Protein AF-A0A126QVC0-F1 (afdb_monomer)

Nearest PDB structures (foldseek):
  3jx8-assembly2_D  TM=3.155E-01  e=6.136E+00  Parabacteroides distasonis ATCC 8503

Foldseek 3Di:
DVVVVVVVVVVVVVVCVVVPVPDDDDPPPPPPCDVCNVPVVAQWEWAADPVLFIKIKGAAWDVRDQDPVRNDRIDMDTDDVDQEDEAEELVGDQAEHGYEYEAHEHAYYEDYEPDDPVLLQRAHAYEYAYQEHEYAEYEDYDYDPVCLVVADLDLVPARANHAEYEYHAAAYEYAEYAHDAEQHEHAEYEAEHHAHYEYQEYQQHHANYEYLEYEYEYHAYEYEEYEHFLYEYEEYEYHYPAHEYAEEEPYHAQADDDLARHAQGGHYAYQEEYYYAHDPRYHYNAAEHAHRPQQNFCAGSSGDGDDDDHAYEYEYHHAPDEYEHDNFAADPVRQWGFHSVSGGPPDGGDTGGHDQWYDDPPDIAGCEDCRHRRPDDLEGERDANHEYEDNYHYENADSHEYEYADNYEYEAQEEDEFQEEYHYNYAYEYNEEDEYEHHYHYHDDHDYDYAYEYEDEDDDQDLEAEAEEQGQKYKYFYDPPRFHQKYKYWYDPDPPDPFIKIKIKGWPPVDGFDDGMKMWGWDWADQPDFFRIKIFTDIGDGDVVRRLVIWMKIKDFQPDQQWFWKWFQDPVVRFTHTQDTDNDDRIDIGTCNPTGMMTTGSDDDPDPTDPDPPDDPCPDPCVVVVVVVVVVVVVVVVVCVVVVVVD

Secondary structure (DSSP, 8-state):
-HHHHHHHHHHHHHHHHHHH-S------------HHHH-TT-SEEEEE-TTS-EEEEEE--TT---BTTB--SEEEEE--S-S-EEEEEGGG-SSEEEEEEEEEEEEEEEEEEE-STTGGG--EEEEEEEEEEEEEEEEEEEE-TTTGGGS-S-STT----EEEEEEEE-SEEEEEE-SB-SSEEEEEEEEEEETTEEEEEEETT-SSEEEEEEEEEEEEEEEEEEEE-S-EEEEEEEEEEEEEEEEEEEEE----SSSSTTTT----EE-S-EEEEE-TTSEEEEEEE-BTSSS--SB-TTSPBP------EEEEEEEEEEEEE-SS-B-TTSSSEEE-TT--TTSPPEEE---SEEEETTEEEESSSTTSTTS-SSEEEE-TT-EEEEEEEEEE-TT-EEEE-TT-EEEESSEEEESSEEEESSEEEESSEEEE-TT-EEES--BSSSEEEEEEEE-S--SEEEEEESSSEEEEEEPTT--B-EEEEEE-S-TT-S---EEEEE--TT--B-SSEEEEEEEEEE--SS-SEEEEEEEESS-HHHHTTSEEEEEEE--STT--EEEEEETTTTEEEEEEE-SS-SEEEEE-TT--EEEEES----------S-S-----THHHHHHHHHHHHHHHHHHHHHHTT--

Structure (mmCIF, N/CA/C/O backbone):
data_AF-A0A126QVC0-F1
#
_entry.id   AF-A0A126QVC0-F1
#
loop_
_atom_site.group_PDB
_atom_site.id
_atom_site.type_symbol
_atom_site.label_atom_id
_atom_site.label_alt_id
_atom_site.label_comp_id
_atom_site.label_asym_id
_atom_site.label_entity_id
_atom_site.label_seq_id
_atom_site.pdbx_PDB_ins_code
_atom_site.Cartn_x
_atom_site.Cartn_y
_atom_site.Cartn_z
_atom_site.occupancy
_atom_site.B_iso_or_equiv
_atom_site.auth_seq_id
_atom_site.auth_comp_id
_atom_site.auth_asym_id
_atom_site.auth_atom_id
_atom_site.pdbx_PDB_model_num
ATOM 1 N N . MET A 1 1 ? 4.834 -64.525 -6.753 1.00 45.31 1 MET A N 1
ATOM 2 C CA . MET A 1 1 ? 6.080 -63.727 -6.876 1.00 45.31 1 MET A CA 1
ATOM 3 C C . MET A 1 1 ? 6.573 -63.543 -8.314 1.00 45.31 1 MET A C 1
ATOM 5 O O . MET A 1 1 ? 6.925 -62.423 -8.646 1.00 45.31 1 MET A O 1
ATOM 9 N N . ARG A 1 2 ? 6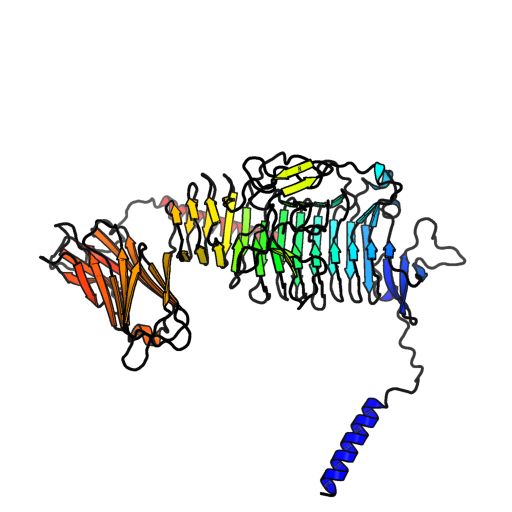.555 -64.559 -9.197 1.00 37.06 2 ARG A N 1
ATOM 10 C CA . ARG A 1 2 ? 6.991 -64.394 -10.606 1.00 37.06 2 ARG A CA 1
ATOM 11 C C . ARG A 1 2 ? 6.170 -63.378 -11.421 1.00 37.06 2 ARG A C 1
ATOM 13 O O . ARG A 1 2 ? 6.747 -62.657 -12.217 1.00 37.06 2 ARG A O 1
ATOM 20 N N . TYR A 1 3 ? 4.868 -63.248 -11.164 1.00 38.50 3 TYR A N 1
ATOM 21 C CA . TYR A 1 3 ? 4.013 -62.268 -11.852 1.00 38.50 3 TYR A CA 1
ATOM 22 C C . TYR A 1 3 ? 4.223 -60.819 -11.387 1.00 38.50 3 TYR A C 1
ATOM 24 O O . TYR A 1 3 ? 4.119 -59.905 -12.192 1.00 38.50 3 TYR A O 1
ATOM 32 N N . VAL A 1 4 ? 4.600 -60.609 -10.121 1.00 44.75 4 VAL A N 1
ATOM 33 C CA . VAL A 1 4 ? 4.924 -59.274 -9.583 1.00 44.75 4 VAL A CA 1
ATOM 34 C C . VAL A 1 4 ? 6.279 -58.802 -10.113 1.00 44.75 4 VAL A C 1
ATOM 36 O O . VAL A 1 4 ? 6.419 -57.645 -10.485 1.00 44.75 4 VAL A O 1
ATOM 39 N N . ALA A 1 5 ? 7.249 -59.712 -10.244 1.00 43.06 5 ALA A N 1
ATOM 40 C CA . ALA A 1 5 ? 8.536 -59.400 -10.857 1.00 43.06 5 ALA A CA 1
ATOM 41 C C . ALA A 1 5 ? 8.391 -59.008 -12.338 1.00 43.06 5 ALA A C 1
ATOM 43 O O . ALA A 1 5 ? 9.001 -58.035 -12.753 1.00 43.06 5 ALA A O 1
ATOM 44 N N . VAL A 1 6 ? 7.545 -59.702 -13.112 1.00 51.50 6 VAL A N 1
ATOM 45 C CA . VAL A 1 6 ? 7.278 -59.360 -14.525 1.00 51.50 6 VAL A CA 1
ATOM 46 C C . VAL A 1 6 ? 6.522 -58.034 -14.655 1.00 51.50 6 VAL A C 1
ATOM 48 O O . VAL A 1 6 ? 6.814 -57.262 -15.561 1.00 51.50 6 VAL A O 1
ATOM 51 N N . PHE A 1 7 ? 5.605 -57.731 -13.733 1.00 46.84 7 PHE A N 1
ATOM 52 C CA . PHE A 1 7 ? 4.865 -56.468 -13.737 1.00 46.84 7 PHE A CA 1
ATOM 53 C C . PHE A 1 7 ? 5.756 -55.271 -13.373 1.00 46.84 7 PHE A C 1
ATOM 55 O O . PHE A 1 7 ? 5.691 -54.234 -14.026 1.00 46.84 7 PHE A O 1
ATOM 62 N N . ILE A 1 8 ? 6.656 -55.433 -12.398 1.00 57.50 8 ILE A N 1
ATOM 63 C CA . ILE A 1 8 ? 7.651 -54.409 -12.056 1.00 57.50 8 ILE A CA 1
ATOM 64 C C . ILE A 1 8 ? 8.644 -54.230 -13.210 1.00 57.50 8 ILE A C 1
ATOM 66 O O . ILE A 1 8 ? 8.934 -53.099 -13.571 1.00 57.50 8 ILE A O 1
ATOM 70 N N . LEU A 1 9 ? 9.087 -55.310 -13.866 1.00 49.34 9 LEU A N 1
ATOM 71 C CA . LEU A 1 9 ? 9.979 -55.216 -15.029 1.00 49.34 9 LEU A CA 1
ATOM 72 C C . LEU A 1 9 ? 9.299 -54.545 -16.232 1.00 49.34 9 LEU A C 1
ATOM 74 O O . LEU A 1 9 ? 9.953 -53.796 -16.948 1.00 49.34 9 LEU A O 1
ATOM 78 N N . ALA A 1 10 ? 7.992 -54.753 -16.423 1.00 48.22 10 ALA A N 1
ATOM 79 C CA . ALA A 1 10 ? 7.208 -54.078 -17.455 1.00 48.22 10 ALA A CA 1
ATOM 80 C C . ALA A 1 10 ? 7.022 -52.581 -17.158 1.00 48.22 10 ALA A C 1
ATOM 82 O O . ALA A 1 10 ? 7.148 -51.768 -18.068 1.00 48.22 10 ALA A O 1
ATOM 83 N N . ILE A 1 11 ? 6.798 -52.199 -15.895 1.00 54.12 11 ILE A N 1
ATOM 84 C CA . ILE A 1 11 ? 6.702 -50.789 -15.481 1.00 54.12 11 ILE A CA 1
ATOM 85 C C . ILE A 1 11 ? 8.069 -50.103 -15.559 1.00 54.12 11 ILE A C 1
ATOM 87 O O . ILE A 1 11 ? 8.156 -48.981 -16.045 1.00 54.12 11 ILE A O 1
ATOM 91 N N . SER A 1 12 ? 9.150 -50.772 -15.150 1.00 47.50 12 SER A N 1
ATOM 92 C CA . SER A 1 12 ? 10.513 -50.247 -15.277 1.00 47.50 12 SER A CA 1
ATOM 93 C C . SER A 1 12 ? 10.945 -50.127 -16.737 1.00 47.50 12 SER A C 1
ATOM 95 O O . SER A 1 12 ? 11.582 -49.142 -17.087 1.00 47.50 12 SER A O 1
ATOM 97 N N . ALA A 1 13 ? 10.563 -51.074 -17.601 1.00 45.81 13 ALA A N 1
ATOM 98 C CA . ALA A 1 13 ? 10.796 -50.986 -19.041 1.00 45.81 13 ALA A CA 1
ATOM 99 C C . ALA A 1 13 ? 9.950 -49.884 -19.693 1.00 45.81 13 ALA A C 1
ATOM 101 O O . ALA A 1 13 ? 10.442 -49.221 -20.595 1.00 45.81 13 ALA A O 1
ATOM 102 N N . PHE A 1 14 ? 8.724 -49.637 -19.216 1.00 45.59 14 PHE A N 1
ATOM 103 C CA . PHE A 1 14 ? 7.873 -48.543 -19.691 1.00 45.59 14 PHE A CA 1
ATOM 104 C C . PHE A 1 14 ? 8.395 -47.171 -19.238 1.00 45.59 14 PHE A C 1
ATOM 106 O O . PHE A 1 14 ? 8.463 -46.254 -20.046 1.00 45.59 14 PHE A O 1
ATOM 113 N N . PHE A 1 15 ? 8.862 -47.036 -17.992 1.00 44.56 15 PHE A N 1
ATOM 114 C CA . PHE A 1 15 ? 9.525 -45.816 -17.516 1.00 44.56 15 PHE A CA 1
ATOM 115 C C . PHE A 1 15 ? 10.882 -45.591 -18.190 1.00 44.56 15 PHE A C 1
ATOM 117 O O . PHE A 1 15 ? 11.204 -44.455 -18.514 1.00 44.56 15 PHE A O 1
ATOM 124 N N . LEU A 1 16 ? 11.649 -46.647 -18.484 1.00 38.78 16 LEU A N 1
ATOM 125 C CA . LEU A 1 16 ? 12.853 -46.530 -19.310 1.00 38.78 16 LEU A CA 1
ATOM 126 C C . LEU A 1 16 ? 12.509 -46.163 -20.758 1.00 38.78 16 LEU A C 1
ATOM 128 O O . LEU A 1 16 ? 13.213 -45.344 -21.322 1.00 38.78 16 LEU A O 1
ATOM 132 N N . LEU A 1 17 ? 11.417 -46.661 -21.349 1.00 36.31 17 LEU A N 1
ATOM 133 C CA . LEU A 1 17 ? 11.007 -46.262 -22.704 1.00 36.31 17 LEU A CA 1
ATOM 134 C C . LEU A 1 17 ? 10.525 -44.802 -22.765 1.00 36.31 17 LEU A C 1
ATOM 136 O O . LEU A 1 17 ? 10.805 -44.116 -23.739 1.00 36.31 17 LEU A O 1
ATOM 140 N N . VAL A 1 18 ? 9.847 -44.315 -21.719 1.00 41.28 18 VAL A N 1
ATOM 141 C CA . VAL A 1 18 ? 9.384 -42.917 -21.609 1.00 41.28 18 VAL A CA 1
ATOM 142 C C . VAL A 1 18 ? 10.531 -41.966 -21.234 1.00 41.28 18 VAL A C 1
ATOM 144 O O . VAL A 1 18 ? 10.533 -40.813 -21.652 1.00 41.28 18 VAL A O 1
ATOM 147 N N . CYS A 1 19 ? 11.554 -42.440 -20.514 1.00 34.41 19 CYS A N 1
ATOM 148 C CA . CYS A 1 19 ? 12.776 -41.674 -20.247 1.00 34.41 19 CYS A CA 1
ATOM 149 C C . CYS A 1 19 ? 13.837 -41.789 -21.363 1.00 34.41 19 CYS A C 1
ATOM 151 O O . CYS A 1 19 ? 14.738 -40.958 -21.408 1.00 34.41 19 CYS A O 1
ATOM 153 N N . MET A 1 20 ? 13.740 -42.776 -22.265 1.00 31.45 20 MET A N 1
ATOM 154 C CA . MET A 1 20 ? 14.653 -42.981 -23.404 1.00 31.45 20 MET A CA 1
ATOM 155 C C . MET A 1 20 ? 14.029 -42.665 -24.772 1.00 31.45 20 MET A C 1
ATOM 157 O O . MET A 1 20 ? 14.723 -42.758 -25.776 1.00 31.45 20 MET A O 1
ATOM 161 N N . SER A 1 21 ? 12.776 -42.198 -24.840 1.00 34.25 21 SER A N 1
ATOM 162 C CA . SER A 1 21 ? 12.258 -41.513 -26.037 1.00 34.25 21 SER A CA 1
ATOM 163 C C . SER A 1 21 ? 12.792 -40.077 -26.175 1.00 34.25 21 SER A C 1
ATOM 165 O O . SER A 1 21 ? 12.362 -39.330 -27.050 1.00 34.25 21 SER A O 1
ATOM 167 N N . GLY A 1 22 ? 13.747 -39.689 -25.326 1.00 34.56 22 GLY A N 1
ATOM 168 C CA . GLY A 1 22 ? 14.711 -38.642 -25.629 1.00 34.56 22 GLY A CA 1
ATOM 169 C C . GLY A 1 22 ? 15.811 -39.190 -26.537 1.00 34.56 22 GLY A C 1
ATOM 170 O O . GLY A 1 22 ? 16.810 -39.703 -26.041 1.00 34.56 22 GLY A O 1
ATOM 171 N N . GLY A 1 23 ? 15.622 -39.048 -27.850 1.00 34.81 23 GLY A N 1
ATOM 172 C CA . GLY A 1 23 ? 16.694 -39.157 -28.840 1.00 34.81 23 GLY A CA 1
ATOM 173 C C . GLY A 1 23 ? 16.384 -40.064 -30.026 1.00 34.81 23 GLY A C 1
ATOM 174 O O . GLY A 1 23 ? 16.725 -41.236 -30.000 1.00 34.81 23 GLY A O 1
ATOM 175 N N . GLU A 1 24 ? 15.800 -39.492 -31.077 1.00 29.17 24 GLU A N 1
ATOM 176 C CA . GLU A 1 24 ? 16.355 -39.553 -32.436 1.00 29.17 24 GLU A CA 1
ATOM 177 C C . GLU A 1 24 ? 15.634 -38.504 -33.292 1.00 29.17 24 GLU A C 1
ATOM 179 O O . GLU A 1 24 ? 14.403 -38.457 -33.351 1.00 29.17 24 GLU A O 1
ATOM 184 N N . ASP A 1 25 ? 16.432 -37.618 -33.885 1.00 38.81 25 ASP A N 1
ATOM 185 C CA . ASP A 1 25 ? 16.023 -36.576 -34.815 1.00 38.81 25 ASP A CA 1
ATOM 186 C C . ASP A 1 25 ? 15.120 -37.161 -35.908 1.00 38.81 25 ASP A C 1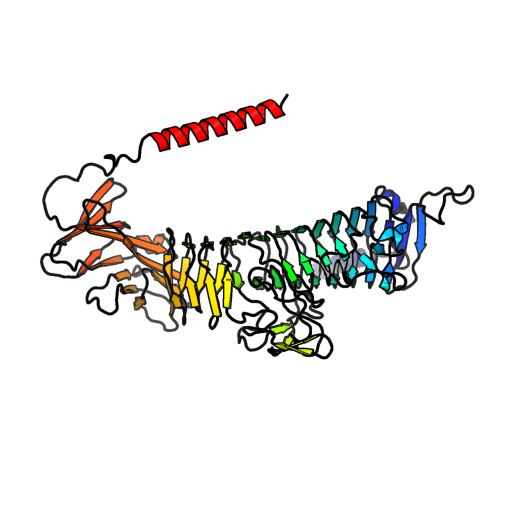
ATOM 188 O O . ASP A 1 25 ? 15.565 -37.864 -36.815 1.00 38.81 25 ASP A O 1
ATOM 192 N N . SER A 1 26 ? 13.832 -36.835 -35.841 1.00 29.67 26 SER A N 1
ATOM 193 C CA . SER A 1 26 ? 13.045 -36.715 -37.058 1.00 29.67 26 SER A CA 1
ATOM 194 C C . SER A 1 26 ? 13.013 -35.232 -37.390 1.00 29.67 26 SER A C 1
ATOM 196 O O . SER A 1 26 ? 12.430 -34.436 -36.657 1.00 29.67 26 SER A O 1
ATOM 198 N N . ASP A 1 27 ? 13.683 -34.880 -38.489 1.00 32.41 27 ASP A N 1
ATOM 199 C CA . ASP A 1 27 ? 13.652 -33.594 -39.192 1.00 32.41 27 ASP A CA 1
ATOM 200 C C . ASP A 1 27 ? 12.230 -33.251 -39.694 1.00 32.41 27 ASP A C 1
ATOM 202 O O . ASP A 1 27 ? 12.000 -32.930 -40.859 1.00 32.41 27 ASP A O 1
ATOM 206 N N . ALA A 1 28 ? 11.229 -33.304 -38.821 1.00 31.39 28 ALA A N 1
ATOM 207 C CA . ALA A 1 28 ? 10.060 -32.467 -38.963 1.00 31.39 28 ALA A CA 1
ATOM 208 C C . ALA A 1 28 ? 10.460 -31.125 -38.358 1.00 31.39 28 ALA A C 1
ATOM 210 O O . ALA A 1 28 ? 10.285 -30.889 -37.164 1.00 31.39 28 ALA A O 1
ATOM 211 N N . ALA A 1 29 ? 11.077 -30.275 -39.181 1.00 34.59 29 ALA A N 1
ATOM 212 C CA . ALA A 1 29 ? 11.291 -28.882 -38.845 1.00 34.59 29 ALA A CA 1
ATOM 213 C C . ALA A 1 29 ? 9.947 -28.302 -38.386 1.00 34.59 29 ALA A C 1
ATOM 215 O O . ALA A 1 29 ? 9.089 -27.988 -39.214 1.00 34.59 29 ALA A O 1
ATOM 216 N N . SER A 1 30 ? 9.750 -28.168 -37.070 1.00 36.12 30 SER A N 1
ATOM 217 C CA . SER A 1 30 ? 8.811 -27.181 -36.552 1.00 36.12 30 SER A CA 1
ATOM 218 C C . SER A 1 30 ? 9.137 -25.898 -37.306 1.00 36.12 30 SER A C 1
ATOM 220 O O . SER A 1 30 ? 10.327 -25.550 -37.361 1.00 36.12 30 SER A O 1
ATOM 222 N N . PRO A 1 31 ? 8.157 -25.255 -37.968 1.00 39.47 31 PRO A N 1
ATOM 223 C CA . PRO A 1 31 ? 8.438 -24.045 -38.715 1.00 39.47 31 PRO A CA 1
ATOM 224 C C . PRO A 1 31 ? 9.209 -23.120 -37.777 1.00 39.47 31 PRO A C 1
ATOM 226 O O . PRO A 1 31 ? 8.823 -22.941 -36.622 1.00 39.47 31 PRO A O 1
ATOM 229 N N . VAL A 1 32 ? 10.369 -22.641 -38.232 1.00 47.53 32 VAL A N 1
ATOM 230 C CA . VAL A 1 32 ? 11.086 -21.578 -37.535 1.00 47.53 32 VAL A CA 1
ATOM 231 C C . VAL A 1 32 ? 10.166 -20.376 -37.657 1.00 47.53 32 VAL A C 1
ATOM 233 O O . VAL A 1 32 ? 10.214 -19.671 -38.657 1.00 47.53 32 VAL A O 1
ATOM 236 N N . THR A 1 33 ? 9.239 -20.229 -36.715 1.00 62.16 33 THR A N 1
ATOM 237 C CA . THR A 1 33 ? 8.361 -19.072 -36.669 1.00 62.16 33 THR A CA 1
ATOM 238 C C . THR A 1 33 ? 9.269 -17.892 -36.398 1.00 62.16 33 THR A C 1
ATOM 240 O O . THR A 1 33 ? 9.958 -17.858 -35.372 1.00 62.16 33 THR A O 1
ATOM 243 N N . HIS A 1 34 ? 9.356 -16.980 -37.359 1.00 78.69 34 HIS A N 1
ATOM 244 C CA . HIS A 1 34 ? 10.118 -15.769 -37.153 1.00 78.69 34 HIS A CA 1
ATOM 245 C C . HIS A 1 34 ? 9.424 -14.975 -36.033 1.00 78.69 34 HIS A C 1
ATOM 247 O O . HIS A 1 34 ? 8.193 -14.922 -36.019 1.00 78.69 34 HIS A O 1
ATOM 253 N N . PRO A 1 35 ? 10.149 -14.412 -35.050 1.00 84.31 35 PRO A N 1
ATOM 254 C CA . PRO A 1 35 ? 9.520 -13.708 -33.931 1.00 84.31 35 PRO A CA 1
ATOM 255 C C . PRO A 1 35 ? 8.544 -12.610 -34.381 1.00 84.31 35 PRO A C 1
ATOM 257 O O . PRO A 1 35 ? 7.503 -12.412 -33.761 1.00 84.31 35 PRO A O 1
ATOM 260 N N . GLU A 1 36 ? 8.846 -11.939 -35.491 1.00 88.56 36 GLU A N 1
ATOM 261 C CA . GLU A 1 36 ? 7.993 -10.939 -36.135 1.00 88.56 36 GLU A CA 1
ATOM 262 C C . GLU A 1 36 ? 6.651 -11.485 -36.656 1.00 88.56 36 GLU A C 1
ATOM 264 O O . GLU A 1 36 ? 5.690 -10.724 -36.738 1.00 88.56 36 GLU A O 1
ATOM 269 N N . ASP A 1 37 ? 6.542 -12.786 -36.945 1.00 87.44 37 ASP A N 1
ATOM 270 C CA . ASP A 1 37 ? 5.271 -13.421 -37.320 1.00 87.44 37 ASP A CA 1
ATOM 271 C C . ASP A 1 37 ? 4.365 -13.640 -36.096 1.00 87.44 37 ASP A C 1
ATOM 273 O O . ASP A 1 37 ? 3.140 -13.636 -36.215 1.00 87.44 37 ASP A O 1
ATOM 277 N N . LEU A 1 38 ? 4.962 -13.845 -34.914 1.00 89.12 38 LEU A N 1
ATOM 278 C CA . LEU A 1 38 ? 4.241 -13.997 -33.644 1.00 89.12 38 LEU A CA 1
ATOM 279 C C . LEU A 1 38 ? 3.808 -12.645 -33.072 1.00 89.12 38 LEU A C 1
ATOM 281 O O . LEU A 1 38 ? 2.759 -12.552 -32.436 1.00 89.12 38 LEU A O 1
ATOM 285 N N . TYR A 1 39 ? 4.609 -11.607 -33.313 1.00 92.75 39 TYR A N 1
ATOM 286 C CA . TYR A 1 39 ? 4.417 -10.270 -32.757 1.00 92.75 39 TYR A CA 1
ATOM 287 C C . TYR A 1 39 ? 4.454 -9.190 -33.859 1.00 92.75 39 TYR A C 1
ATOM 289 O O . TYR A 1 39 ? 5.336 -8.327 -33.845 1.00 92.75 39 TYR A O 1
ATOM 297 N N . PRO A 1 40 ? 3.505 -9.194 -34.817 1.00 88.44 40 PRO A N 1
ATOM 298 C CA . PRO A 1 40 ? 3.531 -8.287 -35.974 1.00 88.44 40 PRO A CA 1
ATOM 299 C C . PRO A 1 40 ? 3.398 -6.799 -35.596 1.00 88.44 40 PRO A C 1
ATOM 301 O O . PRO A 1 40 ? 3.930 -5.915 -36.281 1.00 88.44 40 PRO A O 1
ATOM 304 N N . ASP A 1 41 ? 2.728 -6.520 -34.476 1.00 89.88 41 ASP A N 1
ATOM 305 C CA . ASP A 1 41 ? 2.489 -5.165 -33.965 1.00 89.88 41 ASP A CA 1
ATOM 306 C C . ASP A 1 41 ? 3.666 -4.606 -33.146 1.00 89.88 41 ASP A C 1
ATOM 308 O O . ASP A 1 41 ? 3.671 -3.422 -32.794 1.00 89.88 41 ASP A O 1
ATOM 312 N N . ALA A 1 42 ? 4.682 -5.426 -32.856 1.00 94.06 42 ALA A N 1
ATOM 313 C CA . ALA A 1 42 ? 5.881 -4.983 -32.157 1.00 94.06 42 ALA A CA 1
ATOM 314 C C . ALA A 1 42 ? 6.771 -4.120 -33.065 1.00 94.06 42 ALA A C 1
ATOM 316 O O . ALA A 1 42 ? 6.809 -4.284 -34.285 1.00 94.06 42 ALA A O 1
ATOM 317 N N . ASP A 1 43 ? 7.534 -3.213 -32.465 1.00 94.00 43 ASP A N 1
ATOM 318 C CA . ASP A 1 43 ? 8.619 -2.480 -33.125 1.00 94.00 43 ASP A CA 1
ATOM 319 C C . ASP A 1 43 ? 9.983 -3.068 -32.773 1.00 94.00 43 ASP A C 1
ATOM 321 O O . ASP A 1 43 ? 10.923 -2.995 -33.573 1.00 94.00 43 ASP A O 1
ATOM 325 N N . VAL A 1 44 ? 10.085 -3.654 -31.575 1.00 95.19 44 VAL A N 1
ATOM 326 C CA . VAL A 1 44 ? 11.257 -4.380 -31.096 1.00 95.19 44 VAL A CA 1
ATOM 327 C C . VAL A 1 44 ? 10.834 -5.655 -30.372 1.00 95.19 44 VAL A C 1
ATOM 329 O O . VAL A 1 44 ? 9.931 -5.641 -29.541 1.00 95.19 44 VAL A O 1
ATOM 332 N N . ILE A 1 45 ? 11.525 -6.752 -30.659 1.00 95.94 45 ILE A N 1
ATOM 333 C CA . ILE A 1 45 ? 11.309 -8.070 -30.072 1.00 95.94 45 ILE A CA 1
ATOM 334 C C . ILE A 1 45 ? 12.641 -8.562 -29.503 1.00 95.94 45 ILE A C 1
ATOM 336 O O . ILE A 1 45 ? 13.643 -8.630 -30.216 1.00 95.94 45 ILE A O 1
ATOM 340 N N . ILE A 1 46 ? 12.664 -8.904 -28.217 1.00 94.88 46 ILE A N 1
ATOM 341 C CA . ILE A 1 46 ? 13.847 -9.385 -27.499 1.00 94.88 46 ILE A CA 1
ATOM 342 C C . ILE A 1 46 ? 13.632 -10.856 -27.163 1.00 94.88 46 ILE A C 1
ATOM 344 O O . ILE A 1 46 ? 12.769 -11.192 -26.357 1.00 94.88 46 ILE A O 1
ATOM 348 N N . THR A 1 47 ? 14.421 -11.730 -27.779 1.00 93.56 47 THR A N 1
ATOM 349 C CA . THR A 1 47 ? 14.289 -13.191 -27.674 1.00 93.56 47 THR A CA 1
ATOM 350 C C . THR A 1 47 ? 15.632 -13.855 -27.395 1.00 93.56 47 THR A C 1
ATOM 352 O O . THR A 1 47 ? 16.657 -13.186 -27.246 1.00 93.56 47 THR A O 1
ATOM 355 N N . LYS A 1 48 ? 15.641 -15.186 -27.300 1.00 89.44 48 LYS A N 1
ATOM 356 C CA . LYS A 1 48 ? 16.862 -15.995 -27.327 1.00 89.44 48 LYS A CA 1
ATOM 357 C C . LYS A 1 48 ? 16.978 -16.766 -28.637 1.00 89.44 48 LYS A C 1
ATOM 359 O O . LYS A 1 48 ? 15.979 -17.250 -29.165 1.00 89.44 48 LYS A O 1
ATOM 364 N N . ASP A 1 49 ? 18.198 -16.938 -29.132 1.00 86.88 49 ASP A N 1
ATOM 365 C CA . ASP A 1 49 ? 18.462 -17.870 -30.228 1.00 86.88 49 ASP A CA 1
ATOM 366 C C . ASP A 1 49 ? 18.651 -19.316 -29.743 1.00 86.88 49 ASP A C 1
ATOM 368 O O . ASP A 1 49 ? 18.624 -19.629 -28.550 1.00 86.88 49 ASP A O 1
ATOM 372 N N . LYS A 1 50 ? 18.894 -20.222 -30.698 1.00 84.38 50 LYS A N 1
ATOM 373 C CA . LYS A 1 50 ? 19.162 -21.646 -30.442 1.00 84.38 50 LYS A CA 1
ATOM 374 C C . LYS A 1 50 ? 20.426 -21.889 -29.606 1.00 84.38 50 LYS A C 1
ATOM 376 O O . LYS A 1 50 ? 20.607 -22.987 -29.091 1.00 84.38 50 LYS A O 1
ATOM 381 N N . GLN A 1 51 ? 21.307 -20.898 -29.493 1.00 83.00 51 GLN A N 1
ATOM 382 C CA . GLN A 1 51 ? 22.531 -20.934 -28.698 1.00 83.00 51 GLN A CA 1
ATOM 383 C C . GLN A 1 51 ? 22.367 -20.221 -27.343 1.00 83.00 51 GLN A C 1
ATOM 385 O O . GLN A 1 51 ? 23.367 -19.980 -26.667 1.00 83.00 51 GLN A O 1
ATOM 390 N N . ASN A 1 52 ? 21.131 -19.906 -26.928 1.00 81.06 52 ASN A N 1
ATOM 391 C CA . ASN A 1 52 ? 20.800 -19.160 -25.707 1.00 81.06 52 ASN A CA 1
ATOM 392 C C . ASN A 1 52 ? 21.430 -17.759 -25.638 1.00 81.06 52 ASN A C 1
ATOM 394 O O . ASN A 1 52 ? 21.664 -17.230 -24.551 1.00 81.06 52 ASN A O 1
ATOM 398 N N . ARG A 1 53 ? 21.717 -17.140 -26.784 1.00 86.75 53 ARG A N 1
ATOM 399 C CA . ARG A 1 53 ? 22.162 -15.746 -26.847 1.00 86.75 53 ARG A CA 1
ATOM 400 C C . ARG A 1 53 ? 20.953 -14.842 -26.990 1.00 86.75 53 ARG A C 1
ATOM 402 O O . ARG A 1 53 ? 20.006 -15.188 -27.693 1.00 86.75 53 ARG A O 1
ATOM 409 N N . THR A 1 54 ? 21.004 -13.679 -26.357 1.00 89.94 54 THR A N 1
ATOM 410 C CA . THR A 1 54 ? 19.955 -12.669 -26.494 1.00 89.94 54 THR A CA 1
ATOM 411 C C . THR A 1 54 ? 19.995 -12.065 -27.894 1.00 89.94 54 THR A C 1
ATOM 413 O O . THR A 1 54 ? 21.047 -11.652 -28.382 1.00 89.94 54 THR A O 1
ATOM 416 N N . VAL A 1 55 ? 18.835 -12.004 -28.534 1.00 91.25 55 VAL A N 1
ATOM 417 C CA . VAL A 1 55 ? 18.636 -11.474 -29.878 1.00 91.25 55 VAL A CA 1
ATOM 418 C C . VAL A 1 55 ? 17.622 -10.346 -29.820 1.00 91.25 55 VAL A C 1
ATOM 420 O O . VAL A 1 55 ? 16.568 -10.490 -29.205 1.00 91.25 55 VAL A O 1
ATOM 423 N N . VAL A 1 56 ? 17.940 -9.233 -30.472 1.00 92.25 56 VAL A N 1
ATOM 424 C CA . VAL A 1 56 ? 17.043 -8.089 -30.624 1.00 92.25 56 VAL A CA 1
ATOM 425 C C . VAL A 1 56 ? 16.667 -7.968 -32.095 1.00 92.25 56 VAL A C 1
ATOM 427 O O . VAL A 1 56 ? 17.517 -7.684 -32.939 1.00 92.25 56 VAL A O 1
ATOM 430 N N . THR A 1 57 ? 15.393 -8.184 -32.401 1.00 92.31 57 THR A N 1
ATOM 431 C CA . THR A 1 57 ? 14.807 -8.015 -33.735 1.00 92.31 57 THR A CA 1
ATOM 432 C C . THR A 1 57 ? 13.996 -6.724 -33.755 1.00 92.31 57 THR A C 1
ATOM 434 O O . THR A 1 57 ? 13.185 -6.503 -32.864 1.00 92.31 57 THR A O 1
ATOM 437 N N . PHE A 1 58 ? 14.223 -5.836 -34.722 1.00 91.31 58 PHE A N 1
ATOM 438 C CA . PHE A 1 58 ? 13.620 -4.499 -34.738 1.00 91.31 58 PHE A CA 1
ATOM 439 C C . PHE A 1 58 ? 13.278 -3.999 -36.146 1.00 91.31 58 PHE A C 1
ATOM 441 O O . PHE A 1 58 ? 13.967 -4.323 -37.117 1.00 91.31 58 PHE A O 1
ATOM 448 N N . LYS A 1 59 ? 12.249 -3.148 -36.246 1.00 87.94 59 LYS A N 1
ATOM 449 C CA . LYS A 1 59 ? 11.876 -2.466 -37.496 1.00 87.94 59 LYS A CA 1
ATOM 450 C C . LYS A 1 59 ? 12.904 -1.403 -37.897 1.00 87.94 59 LYS A C 1
ATOM 452 O O . LYS A 1 59 ? 13.467 -0.704 -37.049 1.00 87.94 59 LYS A O 1
ATOM 457 N N . ALA A 1 60 ? 13.131 -1.277 -39.202 1.00 79.62 60 ALA A N 1
ATOM 458 C CA . ALA A 1 60 ? 14.084 -0.380 -39.842 1.00 79.62 60 ALA A CA 1
ATOM 459 C C . ALA A 1 60 ? 13.912 1.076 -39.385 1.00 79.62 60 ALA A C 1
ATOM 461 O O . ALA A 1 60 ? 12.817 1.634 -39.422 1.00 79.62 60 ALA A O 1
ATOM 462 N N . TYR A 1 61 ? 15.011 1.717 -38.995 1.00 70.19 61 TYR A N 1
ATOM 463 C CA . TYR A 1 61 ? 15.034 3.095 -38.515 1.00 70.19 61 TYR A CA 1
ATOM 464 C C . TYR A 1 61 ? 16.418 3.722 -38.690 1.00 70.19 61 TYR A C 1
ATOM 466 O O . TYR A 1 61 ? 17.443 3.033 -38.697 1.00 70.19 61 TYR A O 1
ATOM 474 N N . GLY A 1 62 ? 16.462 5.054 -38.785 1.00 68.06 62 GLY A N 1
ATOM 475 C CA . GLY A 1 62 ? 17.714 5.810 -38.824 1.00 68.06 62 GLY A CA 1
ATOM 476 C C . GLY A 1 62 ? 18.664 5.326 -39.928 1.00 68.06 62 GLY A C 1
ATOM 477 O O . GLY A 1 62 ? 18.396 5.516 -41.120 1.00 68.06 62 GLY A O 1
ATOM 478 N N . LYS A 1 63 ? 19.789 4.715 -39.520 1.00 65.81 63 LYS A N 1
ATOM 479 C CA . LYS A 1 63 ? 20.821 4.146 -40.410 1.00 65.81 63 LYS A CA 1
ATOM 480 C C . LYS A 1 63 ? 20.422 2.810 -41.056 1.00 65.81 63 LYS A C 1
ATOM 482 O O . LYS A 1 63 ? 20.999 2.447 -42.077 1.00 65.81 63 LYS A O 1
ATOM 487 N N . TYR A 1 64 ? 19.461 2.092 -40.478 1.00 67.12 64 TYR A N 1
ATOM 488 C CA . TYR A 1 64 ? 18.916 0.851 -41.021 1.00 67.12 64 TYR A CA 1
ATOM 489 C C . TYR A 1 64 ? 17.714 1.199 -41.890 1.00 67.12 64 TYR A C 1
ATOM 491 O O . TYR A 1 64 ? 16.660 1.580 -41.390 1.00 67.12 64 TYR A O 1
ATOM 499 N N . LYS A 1 65 ? 17.887 1.118 -43.208 1.00 73.38 65 LYS A N 1
ATOM 500 C CA . LYS A 1 65 ? 16.814 1.315 -44.185 1.00 73.38 65 LYS A CA 1
ATOM 501 C C . LYS A 1 65 ? 16.752 0.097 -45.098 1.00 73.38 65 LYS A C 1
ATOM 503 O O . LYS A 1 65 ? 17.820 -0.433 -45.422 1.00 73.38 65 LYS A O 1
ATOM 508 N N . PRO A 1 66 ? 15.557 -0.323 -45.549 1.00 75.69 66 PRO A N 1
ATOM 509 C CA . PRO A 1 66 ? 15.450 -1.355 -46.566 1.00 75.69 66 PRO A CA 1
ATOM 510 C C . PRO A 1 66 ? 16.267 -0.949 -47.796 1.00 75.69 66 PRO A C 1
ATOM 512 O O . PRO A 1 66 ? 16.194 0.188 -48.270 1.00 75.69 66 PRO A O 1
ATOM 515 N N . THR A 1 67 ? 17.083 -1.868 -48.297 1.00 73.50 67 THR A N 1
ATOM 516 C CA . THR A 1 67 ? 17.867 -1.682 -49.525 1.00 73.50 67 THR A CA 1
ATOM 517 C C . THR A 1 67 ? 17.492 -2.770 -50.525 1.00 73.50 67 THR A C 1
ATOM 519 O O . THR A 1 67 ? 17.021 -3.825 -50.111 1.00 73.50 67 THR A O 1
ATOM 522 N N . PRO A 1 68 ? 17.746 -2.601 -51.834 1.00 70.56 68 PRO A N 1
ATOM 523 C CA . PRO A 1 68 ? 17.515 -3.679 -52.800 1.00 70.56 68 PRO A CA 1
ATOM 524 C C . PRO A 1 68 ? 18.237 -4.989 -52.436 1.00 70.56 68 PRO A C 1
ATOM 526 O O . PRO A 1 68 ? 17.760 -6.070 -52.759 1.00 70.56 68 PRO A O 1
ATOM 529 N N . SER A 1 69 ? 19.375 -4.894 -51.738 1.00 64.81 69 SER A N 1
ATOM 530 C CA . SER A 1 69 ? 20.138 -6.030 -51.210 1.00 64.81 69 SER A CA 1
ATOM 531 C C . SER A 1 69 ? 19.562 -6.637 -49.928 1.00 64.81 69 SER A C 1
ATOM 533 O O . SER A 1 69 ? 19.800 -7.815 -49.681 1.00 64.81 69 SER A O 1
ATOM 535 N N . HIS A 1 70 ? 18.852 -5.863 -49.104 1.00 61.16 70 HIS A N 1
ATOM 536 C CA . HIS A 1 70 ? 18.188 -6.291 -47.863 1.00 61.16 70 HIS A CA 1
ATOM 537 C C . HIS A 1 70 ? 16.781 -5.670 -47.837 1.00 61.16 70 HIS A C 1
ATOM 539 O O . HIS A 1 70 ? 16.609 -4.585 -47.274 1.00 61.16 70 HIS A O 1
ATOM 545 N N . PRO A 1 71 ? 15.795 -6.306 -48.496 1.00 63.00 71 PRO A N 1
ATOM 546 C CA . PRO A 1 71 ? 14.455 -5.743 -48.649 1.00 63.00 71 PRO A CA 1
ATOM 547 C C . PRO A 1 71 ? 13.613 -5.834 -47.369 1.00 63.00 71 PRO A C 1
ATOM 549 O O . PRO A 1 71 ? 12.542 -5.239 -47.320 1.00 63.00 71 PRO A O 1
ATOM 552 N N . SER A 1 72 ? 14.080 -6.576 -46.356 1.00 69.81 72 SER A N 1
ATOM 553 C CA . SER A 1 72 ? 13.393 -6.735 -45.073 1.00 69.81 72 SER A CA 1
ATOM 554 C C . SER A 1 72 ? 13.248 -5.396 -44.349 1.00 69.81 72 SER A C 1
ATOM 556 O O . SER A 1 72 ? 14.211 -4.637 -44.221 1.00 69.81 72 SER A O 1
ATOM 558 N N . GLU A 1 73 ? 12.049 -5.132 -43.833 1.00 81.81 73 GLU A N 1
ATOM 559 C CA . GLU A 1 73 ? 11.805 -4.048 -42.876 1.00 81.81 73 GLU A CA 1
ATOM 560 C C . GLU A 1 73 ? 12.331 -4.393 -41.477 1.00 81.81 73 GLU A C 1
ATOM 562 O O . GLU A 1 73 ? 12.476 -3.502 -40.648 1.00 81.81 73 GLU A O 1
ATOM 567 N N . TRP A 1 74 ? 12.666 -5.658 -41.227 1.00 87.25 74 TRP A N 1
ATOM 568 C CA . TRP A 1 74 ? 13.185 -6.153 -39.959 1.00 87.25 74 TRP A CA 1
ATOM 569 C C . TRP A 1 74 ? 14.682 -6.429 -40.025 1.00 87.25 74 TRP A C 1
ATOM 571 O O . TRP A 1 74 ? 15.193 -7.011 -40.987 1.00 87.25 74 TRP A O 1
ATOM 581 N N . PHE A 1 75 ? 15.371 -6.032 -38.963 1.00 87.25 75 PHE A N 1
ATOM 582 C CA . PHE A 1 75 ? 16.792 -6.249 -38.747 1.00 87.25 75 PHE A CA 1
ATOM 583 C C . PHE A 1 75 ? 16.992 -6.987 -37.428 1.00 87.25 75 PHE A C 1
ATOM 585 O O . PHE A 1 75 ? 16.229 -6.801 -36.483 1.00 87.25 75 PHE A O 1
ATOM 592 N N . THR A 1 76 ? 18.041 -7.800 -37.358 1.00 87.94 76 THR A N 1
ATOM 593 C CA . THR A 1 76 ? 18.351 -8.608 -36.180 1.00 87.94 76 THR A CA 1
ATOM 594 C C . THR A 1 76 ? 19.769 -8.328 -35.716 1.00 87.94 76 THR A C 1
ATOM 596 O O . THR A 1 76 ? 20.716 -8.370 -36.504 1.00 87.94 76 THR A O 1
ATOM 599 N N . GLU A 1 77 ? 19.921 -8.088 -34.421 1.00 87.69 77 GLU A N 1
ATOM 600 C CA . GLU A 1 77 ? 21.203 -7.980 -33.745 1.00 87.69 77 GLU A CA 1
ATOM 601 C C . GLU A 1 77 ? 21.316 -9.087 -32.696 1.00 87.69 77 GLU A C 1
ATOM 603 O O . GLU A 1 77 ? 20.476 -9.217 -31.807 1.00 87.69 77 GLU A O 1
ATOM 608 N N . VAL A 1 78 ? 22.363 -9.906 -32.807 1.00 85.94 78 VAL A N 1
ATOM 609 C CA . VAL A 1 78 ? 22.695 -10.894 -31.778 1.00 85.94 78 VAL A CA 1
ATOM 610 C C . VAL A 1 78 ? 23.620 -10.217 -30.787 1.00 85.94 78 VAL A C 1
ATOM 612 O O . VAL A 1 78 ? 24.752 -9.860 -31.125 1.00 85.94 78 VAL A O 1
ATOM 615 N N . LEU A 1 79 ? 23.143 -10.045 -29.562 1.00 82.19 79 LEU A N 1
ATOM 616 C CA . LEU A 1 79 ? 23.953 -9.485 -28.500 1.00 82.19 79 LEU A CA 1
ATOM 617 C C . LEU A 1 79 ? 24.950 -10.544 -28.021 1.00 82.19 79 LEU A C 1
ATOM 619 O O . LEU A 1 79 ? 24.683 -11.750 -28.028 1.00 82.19 79 LEU A O 1
ATOM 623 N N . GLY A 1 80 ? 26.140 -10.093 -27.616 1.00 67.25 80 GLY A N 1
ATOM 624 C CA . GLY A 1 80 ? 27.095 -10.954 -26.916 1.00 67.25 80 GLY A CA 1
ATOM 625 C C . GLY A 1 80 ? 26.515 -11.467 -25.592 1.00 67.25 80 GLY A C 1
ATOM 626 O O . GLY A 1 80 ? 25.354 -11.231 -25.276 1.00 67.25 80 GLY A O 1
ATOM 627 N N . SER A 1 81 ? 27.325 -12.132 -24.768 1.00 61.81 81 SER A N 1
ATOM 628 C CA . SER A 1 81 ? 26.968 -12.486 -23.382 1.00 61.81 81 SER A CA 1
ATOM 629 C C . SER A 1 81 ? 26.826 -11.221 -22.510 1.00 61.81 81 SER A C 1
ATOM 631 O O . SER A 1 81 ? 27.670 -10.938 -21.660 1.00 61.81 81 SER A O 1
ATOM 633 N N . SER A 1 82 ? 25.833 -10.385 -22.817 1.00 56.69 82 SER A N 1
ATOM 634 C CA . SER A 1 82 ? 25.701 -9.002 -22.379 1.00 56.69 82 SER A CA 1
ATOM 635 C C . SER A 1 82 ? 24.980 -8.906 -21.044 1.00 56.69 82 SER A C 1
ATOM 637 O O . SER A 1 82 ? 23.881 -9.432 -20.875 1.00 56.69 82 SER A O 1
ATOM 639 N N . ASN A 1 83 ? 25.569 -8.132 -20.135 1.00 71.06 83 ASN A N 1
ATOM 640 C CA . ASN A 1 83 ? 25.006 -7.817 -18.824 1.00 71.06 83 ASN A CA 1
ATOM 641 C C . ASN A 1 83 ? 24.023 -6.621 -18.842 1.00 71.06 83 ASN A C 1
ATOM 643 O O . ASN A 1 83 ? 23.471 -6.287 -17.793 1.00 71.06 83 ASN A O 1
ATOM 647 N N . GLU A 1 84 ? 23.802 -5.961 -19.987 1.00 89.00 84 GLU A N 1
ATOM 648 C CA . GLU A 1 84 ? 22.909 -4.798 -20.127 1.00 89.00 84 GLU A CA 1
ATOM 649 C C . GLU A 1 84 ? 22.409 -4.654 -21.578 1.00 89.00 84 GLU A C 1
ATOM 651 O O . GLU A 1 84 ? 23.196 -4.789 -22.513 1.00 89.00 84 GLU A O 1
ATOM 656 N N . VAL A 1 85 ? 21.117 -4.367 -21.756 1.00 90.25 85 VAL A N 1
ATOM 657 C CA . VAL A 1 85 ? 20.448 -4.121 -23.042 1.00 90.25 85 VAL A CA 1
ATOM 658 C C . VAL A 1 85 ? 19.742 -2.770 -22.987 1.00 90.25 85 VAL A C 1
ATOM 660 O O . VAL A 1 85 ? 19.017 -2.476 -22.036 1.00 90.25 85 VAL A O 1
ATOM 663 N N . ARG A 1 86 ? 19.950 -1.957 -24.023 1.00 90.69 86 ARG A N 1
ATOM 664 C CA . ARG A 1 86 ? 19.312 -0.650 -24.220 1.00 90.69 86 ARG A CA 1
ATOM 665 C C . ARG A 1 86 ? 18.541 -0.704 -25.522 1.00 90.69 86 ARG A C 1
ATOM 667 O O . ARG A 1 86 ? 19.150 -0.853 -26.577 1.00 90.69 86 ARG A O 1
ATOM 674 N N . VAL A 1 87 ? 17.218 -0.661 -25.435 1.00 91.00 87 VAL A N 1
ATOM 675 C CA . VAL A 1 87 ? 16.354 -0.985 -26.572 1.00 91.00 87 VAL A CA 1
ATOM 676 C C . VAL A 1 87 ? 16.354 0.134 -27.601 1.00 91.00 87 VAL A C 1
ATOM 678 O O . VAL A 1 87 ? 16.579 -0.125 -28.787 1.00 91.00 87 VAL A O 1
ATOM 681 N N . ARG A 1 88 ? 16.113 1.381 -27.174 1.00 89.56 88 ARG A N 1
ATOM 682 C CA . ARG A 1 88 ? 16.017 2.488 -28.124 1.00 89.56 88 ARG A CA 1
ATOM 683 C C . ARG A 1 88 ? 16.369 3.852 -27.554 1.00 89.56 88 ARG A C 1
ATOM 685 O O . ARG A 1 88 ? 16.022 4.163 -26.423 1.00 89.56 88 ARG A O 1
ATOM 692 N N . GLY A 1 89 ? 17.008 4.684 -28.375 1.00 90.50 89 GLY A N 1
ATOM 693 C CA . GLY A 1 89 ? 17.141 6.115 -28.115 1.00 90.50 89 GLY A CA 1
ATOM 694 C C . GLY A 1 89 ? 15.834 6.849 -28.416 1.00 90.50 89 GLY A C 1
ATOM 695 O O . GLY A 1 89 ? 15.173 6.567 -29.414 1.00 90.50 89 GLY A O 1
ATOM 696 N N . LEU A 1 90 ? 15.457 7.799 -27.566 1.00 90.50 90 LEU A N 1
ATOM 697 C CA . LEU A 1 90 ? 14.220 8.565 -27.695 1.00 90.50 90 LEU A CA 1
ATOM 698 C C . LEU A 1 90 ? 14.186 9.392 -28.989 1.00 90.50 90 LEU A C 1
ATOM 700 O O . LEU A 1 90 ? 13.115 9.610 -29.539 1.00 90.50 90 LEU A O 1
ATOM 704 N N . SER A 1 91 ? 15.341 9.820 -29.515 1.00 89.38 91 SER A N 1
ATOM 705 C CA . SER A 1 91 ? 15.409 10.546 -30.793 1.00 89.38 91 SER A CA 1
ATOM 706 C C . SER A 1 91 ? 15.026 9.704 -32.017 1.00 89.38 91 SER A C 1
ATOM 708 O O . SER A 1 91 ? 14.672 10.267 -33.054 1.00 89.38 91 SER A O 1
ATOM 710 N N . ASP A 1 92 ? 15.049 8.374 -31.888 1.00 87.62 92 ASP A N 1
ATOM 711 C CA . ASP A 1 92 ? 14.644 7.430 -32.932 1.00 87.62 92 ASP A CA 1
ATOM 712 C C . ASP A 1 92 ? 13.157 7.039 -32.845 1.00 87.62 92 ASP A C 1
ATOM 714 O O . ASP A 1 92 ? 12.669 6.298 -33.703 1.00 87.62 92 ASP A O 1
ATOM 718 N N . VAL A 1 93 ? 12.436 7.512 -31.820 1.00 88.75 93 VAL A N 1
ATOM 719 C CA . VAL A 1 93 ? 11.012 7.230 -31.597 1.00 88.75 93 VAL A CA 1
ATOM 720 C C . VAL A 1 93 ? 10.204 8.484 -31.901 1.00 88.75 93 VAL A C 1
ATOM 722 O O . VAL A 1 93 ? 10.509 9.572 -31.420 1.00 88.75 93 VAL A O 1
ATOM 725 N N . LYS A 1 94 ? 9.173 8.343 -32.737 1.00 81.75 94 LYS A N 1
ATOM 726 C CA . LYS A 1 94 ? 8.386 9.490 -33.199 1.00 81.75 94 LYS A CA 1
ATOM 727 C C . LYS A 1 94 ? 7.181 9.766 -32.302 1.00 81.75 94 LYS A C 1
ATOM 729 O O . LYS A 1 94 ? 7.086 10.852 -31.745 1.00 81.75 94 LYS A O 1
ATOM 734 N N . ASP A 1 95 ? 6.299 8.776 -32.168 1.00 89.94 95 ASP A N 1
ATOM 735 C CA . ASP A 1 95 ? 5.020 8.917 -31.461 1.00 89.94 95 ASP A CA 1
ATOM 736 C C . ASP A 1 95 ? 4.843 7.835 -30.385 1.00 89.94 95 ASP A C 1
ATOM 738 O O . ASP A 1 95 ? 4.500 8.151 -29.246 1.00 89.94 95 ASP A O 1
ATOM 742 N N . SER A 1 96 ? 5.117 6.571 -30.724 1.00 95.00 96 SER A N 1
ATOM 743 C CA . SER A 1 96 ? 5.032 5.429 -29.810 1.00 95.00 96 SER A CA 1
ATOM 744 C C . SER A 1 96 ? 6.065 4.350 -30.142 1.00 95.00 96 SER A C 1
ATOM 746 O O . SER A 1 96 ? 6.670 4.382 -31.219 1.00 95.00 96 SER A O 1
ATOM 748 N N . ILE A 1 97 ? 6.281 3.424 -29.207 1.00 95.81 97 ILE A N 1
ATOM 749 C CA . ILE A 1 97 ? 7.095 2.223 -29.402 1.00 95.81 97 ILE A CA 1
ATOM 750 C C . ILE A 1 97 ? 6.479 1.018 -28.680 1.00 95.81 97 ILE A C 1
ATOM 752 O O . ILE A 1 97 ? 6.151 1.095 -27.494 1.00 95.81 97 ILE A O 1
ATOM 756 N N . ASN A 1 98 ? 6.379 -0.104 -29.392 1.00 97.19 98 ASN A N 1
ATOM 757 C CA . ASN A 1 98 ? 5.917 -1.389 -28.873 1.00 97.19 98 ASN A CA 1
ATOM 758 C C . ASN A 1 98 ? 7.091 -2.367 -28.735 1.00 97.19 98 ASN A C 1
ATOM 760 O O . ASN A 1 98 ? 7.756 -2.706 -29.718 1.00 97.19 98 ASN A O 1
ATOM 764 N N . ILE A 1 99 ? 7.346 -2.844 -27.520 1.00 98.12 99 ILE A N 1
ATOM 765 C CA . ILE A 1 99 ? 8.469 -3.731 -27.204 1.00 98.12 99 ILE A CA 1
ATOM 766 C C . ILE A 1 99 ? 7.932 -5.040 -26.626 1.00 98.12 99 ILE A C 1
ATOM 768 O O . ILE A 1 99 ? 7.181 -5.027 -25.653 1.00 98.12 99 ILE A O 1
ATOM 772 N N . VAL A 1 100 ? 8.361 -6.171 -27.184 1.00 98.38 100 VAL A N 1
ATOM 773 C CA . VAL A 1 100 ? 8.039 -7.511 -26.675 1.00 98.38 100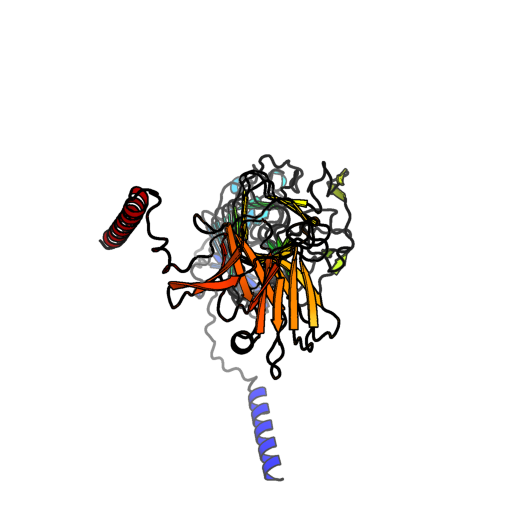 VAL A CA 1
ATOM 774 C C . VAL A 1 100 ? 9.305 -8.193 -26.167 1.00 98.38 100 VAL A C 1
ATOM 776 O O . VAL A 1 100 ? 10.332 -8.199 -26.844 1.00 98.38 100 VAL A O 1
ATOM 779 N N . TYR A 1 101 ? 9.236 -8.778 -24.975 1.00 97.31 101 TYR A N 1
ATOM 780 C CA . TYR A 1 101 ? 10.296 -9.576 -24.370 1.00 97.31 101 TYR A CA 1
ATOM 781 C C . TYR A 1 101 ? 9.814 -11.012 -24.171 1.00 97.31 101 TYR A C 1
ATOM 783 O O . TYR A 1 101 ? 8.863 -11.250 -23.425 1.00 97.31 101 TYR A O 1
ATOM 791 N N . ASP A 1 102 ? 10.478 -11.967 -24.818 1.00 95.62 102 ASP A N 1
ATOM 792 C CA . ASP A 1 102 ? 10.061 -13.366 -24.801 1.00 95.62 102 ASP A CA 1
ATOM 793 C C . ASP A 1 102 ? 11.254 -14.332 -24.748 1.00 95.62 102 ASP A C 1
ATOM 795 O O . ASP A 1 102 ? 11.961 -14.594 -25.724 1.00 95.62 102 ASP A O 1
ATOM 799 N N . GLY A 1 103 ? 11.493 -14.868 -23.555 1.00 90.62 103 GLY A N 1
ATOM 800 C CA . GLY A 1 103 ? 12.361 -16.018 -23.322 1.00 90.62 103 GLY A CA 1
ATOM 801 C C . GLY A 1 103 ? 13.848 -15.696 -23.206 1.00 90.62 103 GLY A C 1
ATOM 802 O O . GLY A 1 103 ? 14.637 -16.609 -22.944 1.00 90.62 103 GLY A O 1
ATOM 803 N N . ALA A 1 104 ? 14.241 -14.432 -23.380 1.00 91.94 104 ALA A N 1
ATOM 804 C CA . ALA A 1 104 ? 15.616 -13.981 -23.209 1.00 91.94 104 ALA A CA 1
ATOM 805 C C . ALA A 1 104 ? 16.054 -13.970 -21.731 1.00 91.94 104 ALA A C 1
ATOM 807 O O . ALA A 1 104 ? 15.267 -14.168 -20.801 1.00 91.94 104 ALA A O 1
ATOM 808 N N . THR A 1 105 ? 17.350 -13.747 -21.506 1.00 91.94 105 THR A N 1
ATOM 809 C CA . THR A 1 105 ? 17.901 -13.470 -20.175 1.00 91.94 105 THR A CA 1
ATOM 810 C C . THR A 1 105 ? 18.784 -12.239 -20.247 1.00 91.94 105 THR A C 1
ATOM 812 O O . THR A 1 105 ? 19.742 -12.188 -21.019 1.00 91.94 105 THR A O 1
ATOM 815 N N . VAL A 1 106 ? 18.444 -11.220 -19.462 1.00 92.62 106 VAL A N 1
ATOM 816 C CA . VAL A 1 106 ? 19.111 -9.917 -19.484 1.00 92.62 106 VAL A CA 1
ATOM 817 C C . VAL A 1 106 ? 19.344 -9.447 -18.056 1.00 92.62 106 VAL A C 1
ATOM 819 O O . VAL A 1 106 ? 18.417 -9.346 -17.268 1.00 92.62 106 VAL A O 1
ATOM 822 N N . ASN A 1 107 ? 20.578 -9.096 -17.701 1.00 92.62 107 ASN A N 1
ATOM 823 C CA . ASN A 1 107 ? 20.840 -8.604 -16.349 1.00 92.62 107 ASN A CA 1
ATOM 824 C C . ASN A 1 107 ? 20.288 -7.179 -16.119 1.00 92.62 107 ASN A C 1
ATOM 826 O O . ASN A 1 107 ? 19.777 -6.902 -15.041 1.00 92.62 107 ASN A O 1
ATOM 830 N N . ARG A 1 108 ? 20.311 -6.285 -17.116 1.00 93.69 108 ARG A N 1
ATOM 831 C CA . ARG A 1 108 ? 19.670 -4.955 -17.039 1.00 93.69 108 ARG A CA 1
ATOM 832 C C . ARG A 1 108 ? 19.014 -4.583 -18.360 1.00 93.69 108 ARG A C 1
ATOM 834 O O . ARG A 1 108 ? 19.687 -4.637 -19.384 1.00 93.69 108 ARG A O 1
ATOM 841 N N . LEU A 1 109 ? 17.743 -4.199 -18.340 1.00 95.50 109 LEU A N 1
ATOM 842 C CA . LEU A 1 109 ? 16.982 -3.798 -19.518 1.00 95.50 109 LEU A CA 1
ATOM 843 C C . LEU A 1 109 ? 16.493 -2.355 -19.366 1.00 95.50 109 LEU A C 1
ATOM 845 O O . LEU A 1 109 ? 15.733 -2.054 -18.449 1.00 95.50 109 LEU A O 1
ATOM 849 N N . PHE A 1 110 ? 16.911 -1.495 -20.294 1.00 94.88 110 PHE A N 1
ATOM 850 C CA . PHE A 1 110 ? 16.420 -0.127 -20.446 1.00 94.88 110 PHE A CA 1
ATOM 851 C C . PHE A 1 110 ? 15.590 -0.022 -21.723 1.00 94.88 110 PHE A C 1
ATOM 853 O O . PHE A 1 110 ? 16.102 -0.305 -22.809 1.00 94.88 110 PHE A O 1
ATOM 860 N N . LEU A 1 111 ? 14.323 0.375 -21.606 1.00 96.00 111 LEU A N 1
ATOM 861 C CA . LEU A 1 111 ? 13.410 0.435 -22.753 1.00 96.00 111 LEU A CA 1
ATOM 862 C C . LEU A 1 111 ? 13.648 1.681 -23.621 1.00 96.00 111 LEU A C 1
ATOM 864 O O . LEU A 1 111 ? 13.700 1.588 -24.845 1.00 96.00 111 LEU A O 1
ATOM 868 N N . LEU A 1 112 ? 13.854 2.837 -22.993 1.00 93.88 112 LEU A N 1
ATOM 869 C CA . LEU A 1 112 ? 14.113 4.106 -23.664 1.00 93.88 112 LEU A CA 1
ATOM 870 C C . LEU A 1 112 ? 15.328 4.818 -23.073 1.00 93.88 112 LEU A C 1
ATOM 872 O O . LEU A 1 112 ? 15.496 4.896 -21.859 1.00 93.88 112 LEU A O 1
ATOM 876 N N . ASP A 1 113 ? 16.140 5.415 -23.936 1.00 91.69 113 ASP A N 1
ATOM 877 C CA . ASP A 1 113 ? 17.272 6.253 -23.561 1.00 91.69 113 ASP A CA 1
ATOM 878 C C . ASP A 1 113 ? 17.023 7.694 -24.007 1.00 91.69 113 ASP A C 1
ATOM 880 O O . ASP A 1 113 ? 16.900 7.974 -25.198 1.00 91.69 113 ASP A O 1
ATOM 884 N N . ILE A 1 114 ? 17.017 8.644 -23.069 1.00 91.25 114 ILE A N 1
ATOM 885 C CA . ILE A 1 114 ? 17.165 10.059 -23.421 1.00 91.25 114 ILE A CA 1
ATOM 886 C C . ILE A 1 114 ? 18.591 10.235 -23.946 1.00 91.25 114 ILE A C 1
ATOM 888 O O . ILE A 1 114 ? 19.566 10.172 -23.193 1.00 91.25 114 ILE A O 1
ATOM 892 N N . ASP A 1 115 ? 18.695 10.439 -25.252 1.00 90.38 115 ASP A N 1
ATOM 893 C CA . ASP A 1 115 ? 19.923 10.346 -26.039 1.00 90.38 115 ASP A CA 1
ATOM 894 C C . ASP A 1 115 ? 20.373 11.682 -26.645 1.00 90.38 115 ASP A C 1
ATOM 896 O O . ASP A 1 115 ? 21.550 11.870 -26.959 1.00 90.38 115 ASP A O 1
ATOM 900 N N . SER A 1 116 ? 19.457 12.644 -26.759 1.00 88.75 116 SER A N 1
ATOM 901 C CA . SER A 1 116 ? 19.723 13.981 -27.280 1.00 88.75 116 SER A CA 1
ATOM 902 C C . SER A 1 116 ? 19.008 15.051 -26.450 1.00 88.75 116 SER A C 1
ATOM 904 O O . SER A 1 116 ? 17.982 14.809 -25.820 1.00 88.75 116 SER A O 1
ATOM 906 N N . LYS A 1 117 ? 19.519 16.287 -26.475 1.00 84.56 117 LYS A N 1
ATOM 907 C CA . LYS A 1 117 ? 18.829 17.426 -25.846 1.00 84.56 117 LYS A CA 1
ATOM 908 C C . LYS A 1 117 ? 17.472 17.711 -26.506 1.00 84.56 117 LYS A C 1
ATOM 910 O O . LYS A 1 117 ? 16.554 18.168 -25.836 1.00 84.56 117 LYS A O 1
ATOM 915 N N . ALA A 1 118 ? 17.355 17.470 -27.813 1.00 82.56 118 ALA A N 1
ATOM 916 C CA . ALA A 1 118 ? 16.131 17.731 -28.564 1.00 82.56 118 ALA A CA 1
ATOM 917 C C . ALA A 1 118 ? 15.004 16.754 -28.196 1.00 82.56 118 ALA A C 1
ATOM 919 O O . ALA A 1 118 ? 13.849 17.164 -28.161 1.00 82.56 118 ALA A O 1
ATOM 920 N N . SER A 1 119 ? 15.343 15.503 -27.868 1.00 79.50 119 SER A N 1
ATOM 921 C CA . SER A 1 119 ? 14.367 14.461 -27.531 1.00 79.50 119 SER A CA 1
ATOM 922 C C . SER A 1 119 ? 13.781 14.598 -26.120 1.00 79.50 119 SER A C 1
ATOM 924 O O . SER A 1 119 ? 12.713 14.061 -25.862 1.00 79.50 119 SER A O 1
ATOM 926 N N . MET A 1 120 ? 14.389 15.385 -25.221 1.00 76.94 120 MET A N 1
ATOM 927 C CA . MET A 1 120 ? 13.934 15.542 -23.824 1.00 76.94 120 MET A CA 1
ATOM 928 C C . MET A 1 120 ? 12.477 15.995 -23.649 1.00 76.94 120 MET A C 1
ATOM 930 O O . MET A 1 120 ? 11.872 15.703 -22.622 1.00 76.94 120 MET A O 1
ATOM 934 N N . ASN A 1 121 ? 11.933 16.716 -24.631 1.00 72.31 121 ASN A N 1
ATOM 935 C CA . ASN A 1 121 ? 10.562 17.231 -24.599 1.00 72.31 121 ASN A CA 1
ATOM 936 C C . ASN A 1 121 ? 9.653 16.559 -25.642 1.00 72.31 121 ASN A C 1
ATOM 938 O O . ASN A 1 121 ? 8.525 17.002 -25.853 1.00 72.31 121 ASN A O 1
ATOM 942 N N . SER A 1 122 ? 10.140 15.516 -26.313 1.00 82.00 122 SER A N 1
ATOM 943 C CA . SER A 1 122 ? 9.386 14.733 -27.292 1.00 82.00 122 SER A CA 1
ATOM 944 C C . SER A 1 122 ? 8.790 13.516 -26.594 1.00 82.00 122 SER A C 1
ATOM 946 O O . SER A 1 122 ? 9.340 12.423 -26.668 1.00 82.00 122 SER A O 1
ATOM 948 N N . ALA A 1 123 ? 7.694 13.729 -25.863 1.00 90.62 123 ALA A N 1
ATOM 949 C CA . ALA A 1 123 ? 7.040 12.672 -25.100 1.00 90.62 123 ALA A CA 1
ATOM 950 C C . ALA A 1 123 ? 6.427 11.610 -26.028 1.00 90.62 123 ALA A C 1
ATOM 952 O O . ALA A 1 123 ? 5.576 11.946 -26.860 1.00 90.62 123 ALA A O 1
ATOM 953 N N . VAL A 1 124 ? 6.803 10.345 -25.837 1.00 95.06 124 VAL A N 1
ATOM 954 C CA . VAL A 1 124 ? 6.292 9.194 -26.605 1.00 95.06 124 VAL A CA 1
ATOM 955 C C . VAL A 1 124 ? 5.408 8.297 -25.742 1.00 95.06 124 VAL A C 1
ATOM 957 O O . VAL A 1 124 ? 5.482 8.350 -24.513 1.00 95.06 124 VAL A O 1
ATOM 960 N N . ASP A 1 125 ? 4.573 7.477 -26.374 1.00 97.31 125 ASP A N 1
ATOM 961 C CA . ASP A 1 125 ? 3.879 6.383 -25.688 1.00 97.31 125 ASP A CA 1
ATOM 962 C C . ASP A 1 125 ? 4.751 5.114 -25.712 1.00 97.31 125 ASP A C 1
ATOM 964 O O . ASP A 1 125 ? 5.323 4.756 -26.743 1.00 97.31 125 ASP A O 1
ATOM 968 N N . LEU A 1 126 ? 4.885 4.445 -24.569 1.00 97.69 126 LEU A N 1
ATOM 969 C CA . LEU A 1 126 ? 5.710 3.250 -24.399 1.00 97.69 126 LEU A CA 1
ATOM 970 C C . LEU A 1 126 ? 4.821 2.064 -24.038 1.00 97.69 126 LEU A C 1
ATOM 972 O O . LEU A 1 126 ? 4.213 2.076 -22.974 1.00 97.69 126 LEU A O 1
ATOM 976 N N . ASN A 1 127 ? 4.833 1.017 -24.860 1.00 98.38 127 ASN A N 1
ATOM 977 C CA . ASN A 1 127 ? 4.188 -0.252 -24.540 1.00 98.38 127 ASN A CA 1
ATOM 978 C C . ASN A 1 127 ? 5.249 -1.345 -24.436 1.00 98.38 127 ASN A C 1
ATOM 980 O O . ASN A 1 127 ? 6.011 -1.579 -25.375 1.00 98.38 127 ASN A O 1
ATOM 984 N N . PHE A 1 128 ? 5.297 -2.027 -23.299 1.00 98.62 128 PHE A N 1
ATOM 985 C CA . PHE A 1 128 ? 6.201 -3.144 -23.064 1.00 98.62 128 PHE A CA 1
ATOM 986 C C . PHE A 1 128 ? 5.417 -4.361 -22.606 1.00 98.62 128 PHE A C 1
ATOM 988 O O . PHE A 1 128 ? 4.679 -4.286 -21.629 1.00 98.62 128 PHE A O 1
ATOM 995 N N . THR A 1 129 ? 5.613 -5.482 -23.294 1.00 98.50 129 THR A N 1
ATOM 996 C CA . THR A 1 129 ? 5.022 -6.769 -22.924 1.00 98.50 129 THR A CA 1
ATOM 997 C C . THR A 1 129 ? 6.125 -7.773 -22.628 1.00 98.50 129 THR A C 1
ATOM 999 O O . THR A 1 129 ? 6.978 -8.026 -23.479 1.00 98.50 129 THR A O 1
ATOM 1002 N N . MET A 1 130 ? 6.111 -8.355 -21.432 1.00 98.06 130 MET A N 1
ATOM 1003 C CA . MET A 1 130 ? 6.995 -9.455 -21.056 1.00 98.06 130 MET A CA 1
ATOM 1004 C C . MET A 1 130 ? 6.198 -10.753 -20.996 1.00 98.06 130 MET A C 1
ATOM 1006 O O . MET A 1 130 ? 5.406 -10.950 -20.079 1.00 98.06 130 MET A O 1
ATOM 1010 N N . VAL A 1 131 ? 6.435 -11.635 -21.964 1.00 97.19 131 VAL A N 1
ATOM 1011 C CA . VAL A 1 131 ? 5.753 -12.930 -22.091 1.00 97.19 131 VAL A CA 1
ATOM 1012 C C . VAL A 1 131 ? 6.457 -13.997 -21.254 1.00 97.19 131 VAL A C 1
ATOM 1014 O O . VAL A 1 131 ? 5.818 -14.784 -20.558 1.00 97.19 131 VAL A O 1
ATOM 1017 N N . SER A 1 132 ? 7.790 -14.045 -21.326 1.00 95.69 132 SER A N 1
ATOM 1018 C CA . SER A 1 132 ? 8.606 -15.017 -20.596 1.00 95.69 132 SER A CA 1
ATOM 1019 C C . SER A 1 132 ? 10.068 -14.565 -20.482 1.00 95.69 132 SER A C 1
ATOM 1021 O O . SER A 1 132 ? 10.490 -13.623 -21.153 1.00 95.69 132 SER A O 1
ATOM 1023 N N . GLY A 1 133 ? 10.880 -15.266 -19.687 1.00 95.12 133 GLY A N 1
ATOM 1024 C CA . GLY A 1 133 ? 12.326 -15.034 -19.566 1.00 95.12 133 GLY A CA 1
ATOM 1025 C C . GLY A 1 133 ? 12.725 -14.414 -18.227 1.00 95.12 133 GLY A C 1
ATOM 1026 O O . GLY A 1 133 ? 11.973 -14.502 -17.260 1.00 95.12 133 GLY A O 1
ATOM 1027 N N . SER A 1 134 ? 13.926 -13.833 -18.147 1.00 95.62 134 SER A N 1
ATOM 1028 C CA . SER A 1 134 ? 14.469 -13.329 -16.878 1.00 95.62 134 SER A CA 1
ATOM 1029 C C . SER A 1 134 ? 15.201 -11.998 -17.025 1.00 95.62 134 SER A C 1
ATOM 1031 O O . SER A 1 134 ? 16.118 -11.862 -17.842 1.00 95.62 134 SER A O 1
ATOM 1033 N N . ILE A 1 135 ? 14.819 -11.025 -16.196 1.00 96.50 135 ILE A N 1
ATOM 1034 C CA . ILE A 1 135 ? 15.407 -9.690 -16.157 1.00 96.50 135 ILE A CA 1
ATOM 1035 C C . ILE A 1 135 ? 15.964 -9.406 -14.757 1.00 96.50 135 ILE A C 1
ATOM 1037 O O . ILE A 1 135 ? 15.240 -9.413 -13.768 1.00 96.50 135 ILE A O 1
ATOM 1041 N N . GLY A 1 136 ? 17.253 -9.090 -14.643 1.00 95.75 136 GLY A N 1
ATOM 1042 C CA . GLY A 1 136 ? 17.822 -8.660 -13.359 1.00 95.75 136 GLY A CA 1
ATOM 1043 C C . GLY A 1 136 ? 17.259 -7.302 -12.919 1.00 95.75 136 GLY A C 1
ATOM 1044 O O . GLY A 1 136 ? 16.739 -7.146 -11.821 1.00 95.75 136 GLY A O 1
ATOM 1045 N N . THR A 1 137 ? 17.305 -6.293 -13.782 1.00 95.56 137 THR A N 1
ATOM 1046 C CA . THR A 1 137 ? 16.686 -4.988 -13.513 1.00 95.56 137 THR A CA 1
ATOM 1047 C C . THR A 1 137 ? 15.953 -4.476 -14.739 1.00 95.56 137 THR A C 1
ATOM 1049 O O . THR A 1 137 ? 16.570 -4.337 -15.794 1.00 95.56 137 THR A O 1
ATOM 1052 N N . LEU A 1 138 ? 14.663 -4.173 -14.593 1.00 97.06 138 LEU A N 1
ATOM 1053 C CA . LEU A 1 138 ? 13.843 -3.547 -15.627 1.00 97.06 138 LEU A CA 1
ATOM 1054 C C . LEU A 1 138 ? 13.669 -2.057 -15.331 1.00 97.06 138 LEU A C 1
ATOM 1056 O O . LEU A 1 138 ? 13.283 -1.677 -14.225 1.00 97.06 138 LEU A O 1
ATOM 1060 N N . SER A 1 139 ? 13.945 -1.222 -16.330 1.00 96.12 139 SER A N 1
ATOM 1061 C CA . SER A 1 139 ? 13.805 0.234 -16.279 1.00 96.12 139 SER A CA 1
ATOM 1062 C C . SER A 1 139 ? 13.157 0.746 -17.559 1.00 96.12 139 SER A C 1
ATOM 1064 O O . SER A 1 139 ? 13.590 0.404 -18.660 1.00 96.12 139 SER A O 1
ATOM 1066 N N . MET A 1 140 ? 12.153 1.614 -17.441 1.00 95.12 140 MET A N 1
ATOM 1067 C CA . MET A 1 140 ? 11.507 2.201 -18.618 1.00 95.12 140 MET A CA 1
ATOM 1068 C C . MET A 1 140 ? 12.420 3.198 -19.302 1.00 95.12 140 MET A C 1
ATOM 1070 O O . MET A 1 140 ? 12.516 3.216 -20.523 1.00 95.12 140 MET A O 1
ATOM 1074 N N . VAL A 1 141 ? 13.095 4.029 -18.512 1.00 91.00 141 VAL A N 1
ATOM 1075 C CA . VAL A 1 141 ? 13.881 5.131 -19.047 1.00 91.00 141 VAL A CA 1
ATOM 1076 C C . VAL A 1 141 ? 15.240 5.236 -18.381 1.00 91.00 141 VAL A C 1
ATOM 1078 O O . VAL A 1 141 ? 15.399 5.105 -17.166 1.00 91.00 141 VAL A O 1
ATOM 1081 N N . SER A 1 142 ? 16.233 5.512 -19.210 1.00 90.19 142 SER A N 1
ATOM 1082 C CA . SER A 1 142 ? 17.582 5.861 -18.814 1.00 90.19 142 SER A CA 1
ATOM 1083 C C . SER A 1 142 ? 18.005 7.159 -19.507 1.00 90.19 142 SER A C 1
ATOM 1085 O O . SER A 1 142 ? 17.354 7.651 -20.428 1.00 90.19 142 SER A O 1
ATOM 1087 N N . VAL A 1 143 ? 19.091 7.762 -19.032 1.00 88.81 143 VAL A N 1
ATOM 1088 C CA . VAL A 1 143 ? 19.624 9.009 -19.586 1.00 88.81 143 VAL A CA 1
ATOM 1089 C C . VAL A 1 143 ? 21.078 8.778 -19.938 1.00 88.81 143 VAL A C 1
ATOM 1091 O O . VAL A 1 143 ? 21.878 8.409 -19.071 1.00 88.81 143 VAL A O 1
ATOM 1094 N N . LEU A 1 144 ? 21.441 9.044 -21.191 1.00 88.12 144 LEU A N 1
ATOM 1095 C CA . LEU A 1 144 ? 22.830 8.947 -21.614 1.00 88.12 144 LEU A CA 1
ATOM 1096 C C . LEU A 1 144 ? 23.687 10.012 -20.921 1.00 88.12 144 LEU A C 1
ATOM 1098 O O . LEU A 1 144 ? 23.284 11.160 -20.710 1.00 88.12 144 LEU A O 1
ATOM 1102 N N . SER A 1 145 ? 24.923 9.640 -20.588 1.00 86.88 145 SER A N 1
ATOM 1103 C CA . SER A 1 145 ? 25.872 10.514 -19.887 1.00 86.88 145 SER A CA 1
ATOM 1104 C C . SER A 1 145 ? 26.108 11.846 -20.608 1.00 86.88 145 SER A C 1
ATOM 1106 O O . SER A 1 145 ? 26.280 12.873 -19.956 1.00 86.88 145 SER A O 1
ATOM 1108 N N . THR A 1 146 ? 26.050 11.841 -21.941 1.00 87.19 146 THR A N 1
ATOM 1109 C CA . THR A 1 146 ? 26.234 13.005 -22.822 1.00 87.19 146 THR A CA 1
ATOM 1110 C C . THR A 1 146 ? 25.165 14.080 -22.655 1.00 87.19 146 THR A C 1
ATOM 1112 O O . THR A 1 146 ? 25.430 15.251 -22.927 1.00 87.19 146 THR A O 1
ATOM 1115 N N . VAL A 1 147 ? 23.967 13.711 -22.200 1.00 88.19 147 VAL A N 1
ATOM 1116 C CA . VAL A 1 147 ? 22.834 14.634 -22.060 1.00 88.19 147 VAL A CA 1
ATOM 1117 C C . VAL A 1 147 ? 22.403 14.851 -20.615 1.00 88.19 147 VAL A C 1
ATOM 1119 O O . VAL A 1 147 ? 21.630 15.764 -20.335 1.00 88.19 147 VAL A O 1
ATOM 1122 N N . ARG A 1 148 ? 22.968 14.088 -19.675 1.00 85.69 148 ARG A N 1
ATOM 1123 C CA . ARG A 1 148 ? 22.663 14.162 -18.241 1.00 85.69 148 ARG A CA 1
ATOM 1124 C C . ARG A 1 148 ? 22.806 15.565 -17.650 1.00 85.69 148 ARG A C 1
ATOM 1126 O O . ARG A 1 148 ? 22.011 15.948 -16.805 1.00 85.69 148 ARG A O 1
ATOM 1133 N N . GLN A 1 149 ? 23.775 16.346 -18.130 1.00 86.12 149 GLN A N 1
ATOM 1134 C CA . GLN A 1 149 ? 24.012 17.730 -17.694 1.00 86.12 149 GLN A CA 1
ATOM 1135 C C . GLN A 1 149 ? 22.851 18.696 -17.990 1.00 86.12 149 GLN A C 1
ATOM 1137 O O . GLN A 1 149 ? 22.813 19.789 -17.434 1.00 86.12 149 GLN A O 1
ATOM 1142 N N . TYR A 1 150 ? 21.932 18.325 -18.887 1.00 84.19 150 TYR A N 1
ATOM 1143 C CA . TYR A 1 150 ? 20.758 19.133 -19.220 1.00 84.19 150 TYR A CA 1
ATOM 1144 C C . TYR A 1 150 ? 19.527 18.765 -18.388 1.00 84.19 150 TYR A C 1
ATOM 1146 O O . TYR A 1 150 ? 18.520 19.463 -18.475 1.00 84.19 150 TYR A O 1
ATOM 1154 N N . ILE A 1 151 ? 19.597 17.699 -17.586 1.00 84.12 151 ILE A N 1
ATOM 1155 C CA . ILE A 1 151 ? 18.526 17.333 -16.664 1.00 84.12 151 ILE A CA 1
ATOM 1156 C C . ILE A 1 151 ? 18.682 18.165 -15.396 1.00 84.12 151 ILE A C 1
ATOM 1158 O O . ILE A 1 151 ? 19.660 18.031 -14.659 1.00 84.12 151 ILE A O 1
ATOM 1162 N N . GLY A 1 152 ? 17.717 19.053 -15.166 1.00 78.81 152 GLY A N 1
ATOM 1163 C CA . GLY A 1 152 ? 17.659 19.864 -13.958 1.00 78.81 152 GLY A CA 1
ATOM 1164 C C . GLY A 1 152 ? 17.413 19.014 -12.712 1.00 78.81 152 GLY A C 1
ATOM 1165 O O . GLY A 1 152 ? 16.757 17.976 -12.759 1.00 78.81 152 GLY A O 1
ATOM 1166 N N . ASN A 1 153 ? 17.909 19.487 -11.571 1.00 82.19 153 ASN A N 1
ATOM 1167 C CA . ASN A 1 153 ? 17.636 18.875 -10.274 1.00 82.19 153 ASN A CA 1
ATOM 1168 C C . ASN A 1 153 ? 16.338 19.437 -9.668 1.00 82.19 153 ASN A C 1
ATOM 1170 O O . ASN A 1 153 ? 16.372 20.066 -8.615 1.00 82.19 153 ASN A O 1
ATOM 1174 N N . SER A 1 154 ? 15.212 19.274 -10.367 1.00 85.00 154 SER A N 1
ATOM 1175 C CA . SER A 1 154 ? 13.912 19.763 -9.900 1.00 85.00 154 SER A CA 1
ATOM 1176 C C . SER A 1 154 ? 12.749 18.906 -10.383 1.00 85.00 154 SER A C 1
ATOM 1178 O O . SER A 1 154 ? 12.657 18.647 -11.579 1.00 85.00 154 SER A O 1
ATOM 1180 N N . TYR A 1 155 ? 11.845 18.518 -9.478 1.00 84.12 155 TYR A N 1
ATOM 1181 C CA . TYR A 1 155 ? 10.631 17.753 -9.790 1.00 84.12 155 TYR A CA 1
ATOM 1182 C C . TYR A 1 155 ? 9.648 18.530 -10.665 1.00 84.12 155 TYR A C 1
ATOM 1184 O O . TYR A 1 155 ? 8.951 17.950 -11.498 1.00 84.12 155 TYR A O 1
ATOM 1192 N N . ASP A 1 156 ? 9.609 19.853 -10.545 1.00 81.69 156 ASP A N 1
ATOM 1193 C CA . ASP A 1 156 ? 8.641 20.662 -11.285 1.00 81.69 156 ASP A CA 1
ATOM 1194 C C . ASP A 1 156 ? 9.052 20.893 -12.747 1.00 81.69 156 ASP A C 1
ATOM 1196 O O . ASP A 1 156 ? 8.187 21.106 -13.597 1.00 81.69 156 ASP A O 1
ATOM 1200 N N . THR A 1 157 ? 10.349 20.785 -13.053 1.00 84.12 157 THR A N 1
ATOM 1201 C CA . THR A 1 157 ? 10.924 21.065 -14.385 1.00 84.12 157 THR A CA 1
ATOM 1202 C C . THR A 1 157 ? 11.579 19.850 -15.048 1.00 84.12 157 THR A C 1
ATOM 1204 O O . THR A 1 157 ? 12.324 20.003 -16.017 1.00 84.12 157 THR A O 1
ATOM 1207 N N . MET A 1 158 ? 11.306 18.640 -14.546 1.00 87.56 158 MET A N 1
ATOM 1208 C CA . MET A 1 158 ? 11.801 17.400 -15.151 1.00 87.56 158 MET A CA 1
ATOM 1209 C C . MET A 1 158 ? 11.359 17.274 -16.617 1.00 87.56 158 MET A C 1
ATOM 1211 O O . MET A 1 158 ? 10.208 17.592 -16.932 1.00 87.56 158 MET A O 1
ATOM 1215 N N . PRO A 1 159 ? 12.224 16.755 -17.509 1.00 89.12 159 PRO A N 1
ATOM 1216 C CA . PRO A 1 159 ? 11.801 16.363 -18.848 1.00 89.12 159 PRO A CA 1
ATOM 1217 C C . PRO A 1 159 ? 10.744 15.259 -18.762 1.00 89.12 159 PRO A C 1
ATOM 1219 O O . PRO A 1 159 ? 10.828 14.393 -17.889 1.00 89.12 159 PRO A O 1
ATOM 1222 N N . ILE A 1 160 ? 9.779 15.275 -19.684 1.00 90.44 160 ILE A N 1
ATOM 1223 C CA . ILE A 1 160 ? 8.695 14.286 -19.769 1.00 90.44 160 ILE A CA 1
ATOM 1224 C C . ILE A 1 160 ? 8.925 13.415 -21.017 1.00 90.44 160 ILE A C 1
ATOM 1226 O O . ILE A 1 160 ? 8.292 13.650 -22.045 1.00 90.44 160 ILE A O 1
ATOM 1230 N N . PRO A 1 161 ? 9.863 12.447 -20.995 1.00 90.88 161 PRO A N 1
ATOM 1231 C CA . PRO A 1 161 ? 10.139 11.592 -22.152 1.00 90.88 161 PRO A CA 1
ATOM 1232 C C . PRO A 1 161 ? 8.989 10.639 -22.491 1.00 90.88 161 PRO A C 1
ATOM 1234 O O . PRO A 1 161 ? 8.891 10.192 -23.630 1.00 90.88 161 PRO A O 1
ATOM 1237 N N . ILE A 1 162 ? 8.132 10.312 -21.518 1.00 93.94 162 ILE A N 1
ATOM 1238 C CA . ILE A 1 162 ? 7.055 9.336 -21.687 1.00 93.94 162 ILE A CA 1
ATOM 1239 C C . ILE A 1 162 ? 5.728 9.981 -21.308 1.00 93.94 162 ILE A C 1
ATOM 1241 O O . ILE A 1 162 ? 5.546 10.452 -20.183 1.00 93.94 162 ILE A O 1
ATOM 1245 N N . ARG A 1 163 ? 4.792 9.998 -22.257 1.00 95.81 163 ARG A N 1
ATOM 1246 C CA . ARG A 1 163 ? 3.434 10.497 -22.033 1.00 95.81 163 ARG A CA 1
ATOM 1247 C C . ARG A 1 163 ? 2.605 9.447 -21.305 1.00 95.81 163 ARG A C 1
ATOM 1249 O O . ARG A 1 163 ? 2.112 9.726 -20.218 1.00 95.81 163 ARG A O 1
ATOM 1256 N N . ASN A 1 164 ? 2.529 8.247 -21.873 1.00 97.44 164 ASN A N 1
ATOM 1257 C CA . ASN A 1 164 ? 1.871 7.089 -21.283 1.00 97.44 164 ASN A CA 1
ATOM 1258 C C . ASN A 1 164 ? 2.810 5.884 -21.368 1.00 97.44 164 ASN A C 1
ATOM 1260 O O . ASN A 1 164 ? 3.384 5.625 -22.426 1.00 97.44 164 ASN A O 1
ATOM 1264 N N . ALA A 1 165 ? 2.973 5.171 -20.262 1.00 98.00 165 ALA A N 1
ATOM 1265 C CA . ALA A 1 165 ? 3.672 3.898 -20.204 1.00 98.00 165 ALA A CA 1
ATOM 1266 C C . ALA A 1 165 ? 2.675 2.793 -19.866 1.00 98.00 165 ALA A C 1
ATOM 1268 O O . ALA A 1 165 ? 1.987 2.899 -18.856 1.00 98.00 165 ALA A O 1
ATOM 1269 N N . GLN A 1 166 ? 2.654 1.731 -20.663 1.00 98.56 166 GLN A N 1
ATOM 1270 C CA . GLN A 1 166 ? 1.955 0.493 -20.356 1.00 98.56 166 GLN A CA 1
ATOM 1271 C C . GLN A 1 166 ? 2.975 -0.640 -20.234 1.00 98.56 166 GLN A C 1
ATOM 1273 O O . GLN A 1 166 ? 3.668 -0.976 -21.198 1.00 98.56 166 GLN A O 1
ATOM 1278 N N . LEU A 1 167 ? 3.085 -1.221 -19.041 1.00 98.50 167 LEU A N 1
ATOM 1279 C CA . LEU A 1 167 ? 3.943 -2.366 -18.754 1.00 98.50 167 LEU A CA 1
ATOM 1280 C C . LEU A 1 167 ? 3.071 -3.588 -18.455 1.00 98.50 167 LEU A C 1
ATOM 1282 O O . LEU A 1 167 ? 2.547 -3.730 -17.352 1.00 98.50 167 LEU A O 1
ATOM 1286 N N . ASN A 1 168 ? 2.956 -4.485 -19.430 1.00 98.19 168 ASN A N 1
ATOM 1287 C CA . ASN A 1 168 ? 2.226 -5.744 -19.322 1.00 98.19 168 ASN A CA 1
ATOM 1288 C C . ASN A 1 168 ? 3.210 -6.882 -19.029 1.00 98.19 168 ASN A C 1
ATOM 1290 O O . ASN A 1 168 ? 3.892 -7.402 -19.910 1.00 98.19 168 ASN A O 1
ATOM 1294 N N . LEU A 1 169 ? 3.329 -7.243 -17.758 1.00 98.25 169 LEU A N 1
ATOM 1295 C CA . LEU A 1 169 ? 4.257 -8.249 -17.253 1.00 98.25 169 LEU A CA 1
ATOM 1296 C C . LEU A 1 169 ? 3.517 -9.584 -17.102 1.00 98.25 169 LEU A C 1
ATOM 1298 O O . LEU A 1 169 ? 3.037 -9.909 -16.020 1.00 98.25 169 LEU A O 1
ATOM 1302 N N . GLU A 1 170 ? 3.381 -10.334 -18.195 1.00 95.00 170 GLU A N 1
ATOM 1303 C CA . GLU A 1 170 ? 2.536 -11.534 -18.275 1.00 95.00 170 GLU A CA 1
ATOM 1304 C C . GLU A 1 170 ? 3.192 -12.775 -17.657 1.00 95.00 170 GLU A C 1
ATOM 1306 O O . GLU A 1 170 ? 2.523 -13.508 -16.933 1.00 95.00 170 GLU A O 1
ATOM 1311 N N . GLY A 1 171 ? 4.492 -12.998 -17.887 1.00 94.06 171 GLY A N 1
ATOM 1312 C CA . GLY A 1 171 ? 5.207 -14.158 -17.344 1.00 94.06 171 GLY A CA 1
ATOM 1313 C C . GLY A 1 171 ? 6.734 -14.027 -17.316 1.00 94.06 171 GLY A C 1
ATOM 1314 O O . GLY A 1 171 ? 7.331 -13.295 -18.104 1.00 94.06 171 GLY A O 1
ATOM 1315 N N . GLY A 1 172 ? 7.378 -14.748 -16.392 1.00 97.12 172 GLY A N 1
ATOM 1316 C CA . GLY A 1 172 ? 8.835 -14.765 -16.207 1.00 97.12 172 GLY A CA 1
ATOM 1317 C C . GLY A 1 172 ? 9.292 -14.203 -14.859 1.00 97.12 172 GLY A C 1
ATOM 1318 O O . GLY A 1 172 ? 8.506 -14.103 -13.920 1.00 97.12 172 GLY A O 1
ATOM 1319 N N . ASP A 1 173 ? 10.576 -13.860 -14.765 1.00 98.00 173 ASP A N 1
ATOM 1320 C CA . ASP A 1 173 ? 11.217 -13.454 -13.510 1.00 98.00 173 ASP A CA 1
ATOM 1321 C C . ASP A 1 173 ? 11.871 -12.069 -13.617 1.00 98.00 173 ASP A C 1
ATOM 1323 O O . ASP A 1 173 ? 12.663 -11.817 -14.529 1.00 98.00 173 ASP A O 1
ATOM 1327 N N . ILE A 1 174 ? 11.613 -11.192 -12.644 1.00 98.19 174 ILE A N 1
ATOM 1328 C CA . ILE A 1 174 ? 12.286 -9.896 -12.498 1.00 98.19 174 ILE A CA 1
ATOM 1329 C C . ILE A 1 174 ? 12.903 -9.780 -11.095 1.00 98.19 174 ILE A C 1
ATOM 1331 O O . ILE A 1 174 ? 12.206 -9.898 -10.089 1.00 98.19 174 ILE A O 1
ATOM 1335 N N . ASP A 1 175 ? 14.207 -9.508 -10.980 1.00 96.81 175 ASP A N 1
ATOM 1336 C CA . ASP A 1 175 ? 14.803 -9.276 -9.649 1.00 96.81 175 ASP A CA 1
ATOM 1337 C C . ASP A 1 175 ? 14.467 -7.876 -9.102 1.00 96.81 175 ASP A C 1
ATOM 1339 O O . ASP A 1 175 ? 14.125 -7.718 -7.928 1.00 96.81 175 ASP A O 1
ATOM 1343 N N . LEU A 1 176 ? 14.511 -6.851 -9.954 1.00 95.56 176 LEU A N 1
ATOM 1344 C CA . LEU A 1 176 ? 14.143 -5.484 -9.596 1.00 95.56 176 LEU A CA 1
ATOM 1345 C C . LEU A 1 176 ? 13.373 -4.791 -10.725 1.00 95.56 176 LEU A C 1
ATOM 1347 O O . LEU A 1 176 ? 13.929 -4.511 -11.788 1.00 95.56 176 LEU A O 1
ATOM 1351 N N . LEU A 1 177 ? 12.117 -4.440 -10.463 1.00 96.75 177 LEU A N 1
ATOM 1352 C CA . LEU A 1 177 ? 11.370 -3.488 -11.275 1.00 96.75 177 LEU A CA 1
ATOM 1353 C C . LEU A 1 177 ? 11.551 -2.088 -10.692 1.00 96.75 177 LEU A C 1
ATOM 1355 O O . LEU A 1 177 ? 11.132 -1.817 -9.568 1.00 96.75 177 LEU A O 1
ATOM 1359 N N . ASN A 1 178 ? 12.182 -1.206 -11.459 1.00 93.75 178 ASN A N 1
ATOM 1360 C CA . ASN A 1 178 ? 12.419 0.176 -11.069 1.00 93.75 178 ASN A CA 1
ATOM 1361 C C . ASN A 1 178 ? 12.230 1.069 -12.314 1.00 93.75 178 ASN A C 1
ATOM 1363 O O . ASN A 1 178 ? 13.154 1.245 -13.110 1.00 93.75 178 ASN A O 1
ATOM 1367 N N . PRO A 1 179 ? 11.000 1.556 -12.560 1.00 92.94 179 PRO A N 1
ATOM 1368 C CA . PRO A 1 179 ? 10.631 2.193 -13.821 1.00 92.94 179 PRO A CA 1
ATOM 1369 C C . PRO A 1 179 ? 11.489 3.413 -14.202 1.00 92.94 179 PRO A C 1
ATOM 1371 O O . PRO A 1 179 ? 11.819 3.577 -15.379 1.00 92.94 179 PRO A O 1
ATOM 1374 N N . THR A 1 180 ? 11.915 4.225 -13.232 1.00 90.50 180 THR A N 1
ATOM 1375 C CA . THR A 1 180 ? 12.775 5.408 -13.432 1.00 90.50 180 THR A CA 1
ATOM 1376 C C . THR A 1 180 ? 13.930 5.412 -12.442 1.00 90.50 180 THR A C 1
ATOM 1378 O O . THR A 1 180 ? 13.741 5.016 -11.311 1.00 90.50 180 THR A O 1
ATOM 1381 N N . PHE A 1 181 ? 15.111 5.905 -12.820 1.00 80.81 181 PHE A N 1
ATOM 1382 C CA . PHE A 1 181 ? 16.272 5.999 -11.907 1.00 80.81 181 PHE A CA 1
ATOM 1383 C C . PHE A 1 181 ? 16.860 7.412 -11.785 1.00 80.81 181 PHE A C 1
ATOM 1385 O O . PHE A 1 181 ? 17.859 7.642 -11.101 1.00 80.81 181 PHE A O 1
ATOM 1392 N N . LEU A 1 182 ? 16.317 8.361 -12.541 1.00 82.19 182 LEU A N 1
ATOM 1393 C CA . LEU A 1 182 ? 16.856 9.702 -12.729 1.00 82.19 182 LEU A CA 1
ATOM 1394 C C . LEU A 1 182 ? 15.708 10.699 -12.741 1.00 82.19 182 LEU A C 1
ATOM 1396 O O . LEU A 1 182 ? 14.566 10.295 -12.900 1.00 82.19 182 LEU A O 1
ATOM 1400 N N . MET A 1 183 ? 16.042 11.985 -12.619 1.00 86.62 183 MET A N 1
ATOM 1401 C CA . MET A 1 183 ? 15.092 13.099 -12.588 1.00 86.62 183 MET A CA 1
ATOM 1402 C C . MET A 1 183 ? 14.328 13.240 -13.919 1.00 86.62 183 MET A C 1
ATOM 1404 O O . MET A 1 183 ? 14.662 14.079 -14.755 1.00 86.62 183 MET A O 1
ATOM 1408 N N . VAL A 1 184 ? 13.333 12.385 -14.139 1.00 89.81 184 VAL A N 1
ATOM 1409 C CA . VAL A 1 184 ? 12.509 12.308 -15.350 1.00 89.81 184 VAL A CA 1
ATOM 1410 C C . VAL A 1 184 ? 11.049 12.116 -14.969 1.00 89.81 184 VAL A C 1
ATOM 1412 O O . VAL A 1 184 ? 10.721 11.517 -13.945 1.00 89.81 184 VAL A O 1
ATOM 1415 N N . SER A 1 185 ? 10.161 12.625 -15.811 1.00 92.00 185 SER A N 1
ATOM 1416 C CA . SER A 1 185 ? 8.728 12.552 -15.593 1.00 92.00 185 SER A CA 1
ATOM 1417 C C . SER A 1 185 ? 8.060 11.590 -16.569 1.00 92.00 185 SER A C 1
ATOM 1419 O O . SER A 1 185 ? 8.396 11.523 -17.749 1.00 92.00 185 SER A O 1
ATOM 1421 N N . VAL A 1 186 ? 7.068 10.875 -16.067 1.00 93.81 186 VAL A N 1
ATOM 1422 C CA . VAL A 1 186 ? 6.134 10.065 -16.836 1.00 93.81 186 VAL A CA 1
ATOM 1423 C C . VAL A 1 186 ? 4.752 10.679 -16.630 1.00 93.81 186 VAL A C 1
ATOM 1425 O O . VAL A 1 186 ? 4.392 11.031 -15.507 1.00 93.81 186 VAL A O 1
ATOM 1428 N N . GLY A 1 187 ? 3.982 10.877 -17.698 1.00 94.69 187 GLY A N 1
ATOM 1429 C CA . GLY A 1 187 ? 2.613 11.378 -17.560 1.00 94.69 187 GLY A CA 1
ATOM 1430 C C . GLY A 1 187 ? 1.765 10.380 -16.774 1.00 94.69 187 GLY A C 1
ATOM 1431 O O . GLY A 1 187 ? 1.393 10.647 -15.630 1.00 94.69 187 GLY A O 1
ATOM 1432 N N . HIS A 1 188 ? 1.544 9.215 -17.372 1.00 97.56 188 HIS A N 1
ATOM 1433 C CA . HIS A 1 188 ? 0.786 8.112 -16.798 1.00 97.56 188 HIS A CA 1
ATOM 1434 C C . HIS A 1 188 ? 1.566 6.792 -16.879 1.00 97.56 188 HIS A C 1
ATOM 1436 O O . HIS A 1 188 ? 2.200 6.523 -17.901 1.00 97.56 188 HIS A O 1
ATOM 1442 N N . LEU A 1 189 ? 1.518 5.984 -15.819 1.00 98.25 189 LEU A N 1
ATOM 1443 C CA . LEU A 1 189 ? 2.045 4.618 -15.790 1.00 98.25 189 LEU A CA 1
ATOM 1444 C C . LEU A 1 189 ? 0.914 3.636 -15.474 1.00 98.25 189 LEU A C 1
ATOM 1446 O O . LEU A 1 189 ? 0.352 3.709 -14.388 1.00 98.25 189 LEU A O 1
ATOM 1450 N N . ASP A 1 190 ? 0.659 2.701 -16.382 1.00 98.50 190 ASP A N 1
ATOM 1451 C CA . ASP A 1 190 ? -0.151 1.501 -16.171 1.00 98.50 190 ASP A CA 1
ATOM 1452 C C . ASP A 1 190 ? 0.793 0.293 -16.065 1.00 98.50 190 ASP A C 1
ATOM 1454 O O . ASP A 1 190 ? 1.511 -0.048 -17.011 1.00 98.50 190 ASP A O 1
ATOM 1458 N N . LEU A 1 191 ? 0.848 -0.316 -14.883 1.00 98.50 191 LEU A N 1
ATOM 1459 C CA . LEU A 1 191 ? 1.673 -1.478 -14.578 1.00 98.50 191 LEU A CA 1
ATOM 1460 C C . LEU A 1 191 ? 0.776 -2.670 -14.249 1.00 98.50 191 LEU A C 1
ATOM 1462 O O . LEU A 1 191 ? 0.230 -2.755 -13.151 1.00 98.50 191 LEU A O 1
ATOM 1466 N N . THR A 1 192 ? 0.708 -3.641 -15.156 1.00 98.44 192 THR A N 1
ATOM 1467 C CA . THR A 1 192 ? -0.036 -4.887 -14.960 1.00 98.44 192 THR A CA 1
ATOM 1468 C C . THR A 1 192 ? 0.921 -6.065 -14.780 1.00 98.44 192 THR A C 1
ATOM 1470 O O . THR A 1 192 ? 1.762 -6.331 -15.633 1.00 98.44 192 THR A O 1
ATOM 1473 N N . MET A 1 193 ? 0.784 -6.802 -13.677 1.00 98.38 193 MET A N 1
ATOM 1474 C CA . MET A 1 193 ? 1.577 -7.993 -13.350 1.00 98.38 193 MET A CA 1
ATOM 1475 C C . MET A 1 193 ? 0.682 -9.233 -13.320 1.00 98.38 193 MET A C 1
ATOM 1477 O O . MET A 1 193 ? -0.148 -9.394 -12.423 1.00 98.38 193 MET A O 1
ATOM 1481 N N . GLY A 1 194 ? 0.838 -10.093 -14.322 1.00 96.81 194 GLY A N 1
ATOM 1482 C CA . GLY A 1 194 ? -0.008 -11.249 -14.591 1.00 96.81 194 GLY A CA 1
ATOM 1483 C C . GLY A 1 194 ? 0.465 -12.562 -13.965 1.00 96.81 194 GLY A C 1
ATOM 1484 O O . GLY A 1 194 ? 1.493 -12.660 -13.291 1.00 96.81 194 GLY A O 1
ATOM 1485 N N . LYS A 1 195 ? -0.331 -13.606 -14.193 1.00 94.38 195 LYS A N 1
ATOM 1486 C CA . LYS A 1 195 ? -0.091 -14.954 -13.681 1.00 94.38 195 LYS A CA 1
ATOM 1487 C C . LYS A 1 195 ? 1.167 -15.574 -14.291 1.00 94.38 195 LYS A C 1
ATOM 1489 O O . LYS A 1 195 ? 1.239 -15.773 -15.495 1.00 94.38 195 LYS A O 1
ATOM 1494 N N . GLY A 1 196 ? 2.078 -16.029 -13.432 1.00 91.12 196 GLY A N 1
ATOM 1495 C CA . GLY A 1 196 ? 3.360 -16.612 -13.850 1.00 91.12 196 GLY A CA 1
ATOM 1496 C C . GLY A 1 196 ? 4.507 -15.602 -13.868 1.00 91.12 196 GLY A C 1
ATOM 1497 O O . GLY A 1 196 ? 5.629 -15.972 -14.209 1.00 91.12 196 GLY A O 1
ATOM 1498 N N . MET A 1 197 ? 4.234 -14.353 -13.482 1.00 97.88 197 MET A N 1
ATOM 1499 C CA . MET A 1 197 ? 5.243 -13.346 -13.192 1.00 97.88 197 MET A CA 1
ATOM 1500 C C . MET A 1 197 ? 5.717 -13.462 -11.738 1.00 97.88 197 MET A C 1
ATOM 1502 O O . MET A 1 197 ? 4.908 -13.469 -10.805 1.00 97.88 197 MET A O 1
ATOM 1506 N N . THR A 1 198 ? 7.032 -13.498 -11.549 1.00 98.31 198 THR A N 1
ATOM 1507 C CA . THR A 1 198 ? 7.694 -13.475 -10.242 1.00 98.31 198 THR A CA 1
ATOM 1508 C C . THR A 1 198 ? 8.570 -12.234 -10.160 1.00 98.31 198 THR A C 1
ATOM 1510 O O . THR A 1 198 ? 9.473 -12.061 -10.978 1.00 98.31 198 THR A O 1
ATOM 1513 N N . ILE A 1 199 ? 8.342 -11.364 -9.172 1.00 98.50 199 ILE A N 1
ATOM 1514 C CA . ILE A 1 199 ? 9.141 -10.144 -9.002 1.00 98.50 199 ILE A CA 1
ATOM 1515 C C . ILE A 1 199 ? 9.657 -10.031 -7.575 1.00 98.50 199 ILE A C 1
ATOM 1517 O O . ILE A 1 199 ? 8.884 -9.832 -6.641 1.00 98.50 199 ILE A O 1
ATOM 1521 N N . ASN A 1 200 ? 10.974 -10.101 -7.383 1.00 97.56 200 ASN A N 1
ATOM 1522 C CA . ASN A 1 200 ? 11.544 -10.006 -6.036 1.00 97.56 200 ASN A CA 1
ATOM 1523 C C . ASN A 1 200 ? 11.268 -8.635 -5.408 1.00 97.56 200 ASN A C 1
ATOM 1525 O O . ASN A 1 200 ? 10.888 -8.561 -4.236 1.00 97.56 200 ASN A O 1
ATOM 1529 N N . ARG A 1 201 ? 11.449 -7.551 -6.174 1.00 95.19 201 ARG A N 1
ATOM 1530 C CA . ARG A 1 201 ? 11.258 -6.176 -5.697 1.00 95.19 201 ARG A CA 1
ATOM 1531 C C . ARG A 1 201 ? 10.625 -5.284 -6.757 1.00 95.19 201 ARG A C 1
ATOM 1533 O O . ARG A 1 201 ? 11.090 -5.240 -7.895 1.00 95.19 201 ARG A O 1
ATOM 1540 N N . VAL A 1 202 ? 9.612 -4.531 -6.348 1.00 95.75 202 VAL A N 1
ATOM 1541 C CA . VAL A 1 202 ? 8.912 -3.534 -7.154 1.00 95.75 202 VAL A CA 1
ATOM 1542 C C . VAL A 1 202 ? 9.025 -2.179 -6.471 1.00 95.75 202 VAL A C 1
ATOM 1544 O O . VAL A 1 202 ? 8.453 -1.951 -5.405 1.00 95.75 202 VAL A O 1
ATOM 1547 N N . PHE A 1 203 ? 9.737 -1.264 -7.116 1.00 93.12 203 PHE A N 1
ATOM 1548 C CA . PHE A 1 203 ? 9.630 0.155 -6.827 1.00 93.12 203 PHE A CA 1
ATOM 1549 C C . PHE A 1 203 ? 8.605 0.753 -7.773 1.00 93.12 203 PHE A C 1
ATOM 1551 O O . PHE A 1 203 ? 8.936 1.047 -8.916 1.00 93.12 203 PHE A O 1
ATOM 1558 N N . THR A 1 204 ? 7.362 0.898 -7.314 1.00 91.50 204 THR A N 1
ATOM 1559 C CA . THR A 1 204 ? 6.190 1.195 -8.156 1.00 91.50 204 THR A CA 1
ATOM 1560 C C . THR A 1 204 ? 6.415 2.358 -9.123 1.00 91.50 204 THR A C 1
ATOM 1562 O O . THR A 1 204 ? 6.077 2.265 -10.298 1.00 91.50 204 THR A O 1
ATOM 1565 N N . THR A 1 205 ? 7.050 3.427 -8.647 1.00 89.94 205 THR A N 1
ATOM 1566 C CA . THR A 1 205 ? 7.402 4.617 -9.433 1.00 89.94 205 THR A CA 1
ATOM 1567 C C . THR A 1 205 ? 8.903 4.779 -9.653 1.00 89.94 205 THR A C 1
ATOM 1569 O O . THR A 1 205 ? 9.351 5.786 -10.185 1.00 89.94 205 THR A O 1
ATOM 1572 N N . GLY A 1 206 ? 9.703 3.802 -9.242 1.00 87.44 206 GLY A N 1
ATOM 1573 C CA . GLY A 1 206 ? 11.155 3.864 -9.311 1.00 87.44 206 GLY A CA 1
ATOM 1574 C C . GLY A 1 206 ? 11.776 4.992 -8.487 1.00 87.44 206 GLY A C 1
ATOM 1575 O O . GLY A 1 206 ? 11.123 5.549 -7.623 1.00 87.44 206 GLY A O 1
ATOM 1576 N N . GLU A 1 207 ? 13.041 5.320 -8.735 1.00 84.56 207 GLU A N 1
ATOM 1577 C CA . GLU A 1 207 ? 13.820 6.356 -8.049 1.00 84.56 207 GLU A CA 1
ATOM 1578 C C . GLU A 1 207 ? 13.885 7.674 -8.845 1.00 84.56 207 GLU A C 1
ATOM 1580 O O . GLU A 1 207 ? 14.251 7.702 -10.023 1.00 84.56 207 GLU A O 1
ATOM 1585 N N . ASN A 1 208 ? 13.630 8.797 -8.169 1.00 83.88 208 ASN A N 1
ATOM 1586 C CA . ASN A 1 208 ? 13.677 10.167 -8.700 1.00 83.88 208 ASN A CA 1
ATOM 1587 C C . ASN A 1 208 ? 12.686 10.452 -9.836 1.00 83.88 208 ASN A C 1
ATOM 1589 O O . ASN A 1 208 ? 12.932 11.328 -10.666 1.00 83.88 208 ASN A O 1
ATOM 1593 N N . GLY A 1 209 ? 11.571 9.725 -9.886 1.00 89.00 209 GLY A N 1
ATOM 1594 C CA . GLY A 1 209 ? 10.556 9.906 -10.916 1.00 89.00 209 GLY A CA 1
ATOM 1595 C C . GLY A 1 209 ? 9.475 10.914 -10.527 1.00 89.00 209 GLY A C 1
ATOM 1596 O O . GLY A 1 209 ? 9.135 11.082 -9.351 1.00 89.00 209 GLY A O 1
ATOM 1597 N N . ARG A 1 210 ? 8.885 11.568 -11.532 1.00 91.94 210 ARG A N 1
ATOM 1598 C CA . ARG A 1 210 ? 7.628 12.315 -11.380 1.00 91.94 210 ARG A CA 1
ATOM 1599 C C . ARG A 1 210 ? 6.512 11.680 -12.192 1.00 91.94 210 ARG A C 1
ATOM 1601 O O . ARG A 1 210 ? 6.655 11.548 -13.402 1.00 91.94 210 ARG A O 1
ATOM 1608 N N . TYR A 1 211 ? 5.381 11.413 -11.555 1.00 93.88 211 TYR A N 1
ATOM 1609 C CA . TYR A 1 211 ? 4.216 10.793 -12.182 1.00 93.88 211 TYR A CA 1
ATOM 1610 C C . TYR A 1 211 ? 2.989 11.675 -12.001 1.00 93.88 211 TYR A C 1
ATOM 1612 O O . TYR A 1 211 ? 2.766 12.182 -10.903 1.00 93.88 211 TYR A O 1
ATOM 1620 N N . SER A 1 212 ? 2.187 11.863 -13.052 1.00 93.38 212 SER A N 1
ATOM 1621 C CA . SER A 1 212 ? 0.882 12.526 -12.889 1.00 93.38 212 SER A CA 1
ATOM 1622 C C . SER A 1 212 ? -0.142 11.538 -12.336 1.00 93.38 212 SER A C 1
ATOM 1624 O O . SER A 1 212 ? -0.868 11.869 -11.402 1.00 93.38 212 SER A O 1
ATOM 1626 N N . SER A 1 213 ? -0.149 10.308 -12.851 1.00 96.12 213 SER A N 1
ATOM 1627 C CA . SER A 1 213 ? -0.922 9.205 -12.282 1.00 96.12 213 SER A CA 1
ATOM 1628 C C . SER A 1 213 ? -0.246 7.852 -12.484 1.00 96.12 213 SER A C 1
ATOM 1630 O O . SER A 1 213 ? 0.522 7.666 -13.431 1.00 96.12 213 SER A O 1
ATOM 1632 N N . VAL A 1 214 ? -0.533 6.917 -11.580 1.00 97.94 214 VAL A N 1
ATOM 1633 C CA . VAL A 1 214 ? -0.008 5.550 -11.602 1.00 97.94 214 VAL A CA 1
ATOM 1634 C C . VAL A 1 214 ? -1.125 4.569 -11.280 1.00 97.94 214 VAL A C 1
ATOM 1636 O O . VAL A 1 214 ? -1.741 4.675 -10.223 1.00 97.94 214 VAL A O 1
ATOM 1639 N N . ASP A 1 215 ? -1.340 3.603 -12.159 1.00 98.44 215 ASP A N 1
ATOM 1640 C CA . ASP A 1 215 ? -2.244 2.481 -11.953 1.00 98.44 215 ASP A CA 1
ATOM 1641 C C . ASP A 1 215 ? -1.415 1.198 -11.862 1.00 98.44 215 ASP A C 1
ATOM 1643 O O . ASP A 1 215 ? -0.611 0.883 -12.739 1.00 98.44 215 ASP A O 1
ATOM 1647 N N . VAL A 1 216 ? -1.576 0.467 -10.761 1.00 98.44 216 VAL A N 1
ATOM 1648 C CA . VAL A 1 216 ? -0.900 -0.809 -10.522 1.00 98.44 216 VAL A CA 1
ATOM 1649 C C . VAL A 1 216 ? -1.943 -1.899 -10.423 1.00 98.44 216 VAL A C 1
ATOM 1651 O O . VAL A 1 216 ? -2.798 -1.863 -9.539 1.00 98.44 216 VAL A O 1
ATOM 1654 N N . CYS A 1 217 ? -1.836 -2.905 -11.280 1.00 98.31 217 CYS A N 1
ATOM 1655 C CA . CYS A 1 217 ? -2.721 -4.051 -11.284 1.00 98.31 217 CYS A CA 1
ATOM 1656 C C . CYS A 1 217 ? -1.947 -5.361 -11.099 1.00 98.31 217 CYS A C 1
ATOM 1658 O O . CYS A 1 217 ? -0.983 -5.637 -11.813 1.00 98.31 217 CYS A O 1
ATOM 1660 N N . VAL A 1 218 ? -2.373 -6.194 -10.148 1.00 98.19 218 VAL A N 1
ATOM 1661 C CA . VAL A 1 218 ? -1.789 -7.521 -9.902 1.00 98.19 218 VAL A CA 1
ATOM 1662 C C . VAL A 1 218 ? -2.852 -8.593 -10.112 1.00 98.19 218 VAL A C 1
ATOM 1664 O O . VAL A 1 218 ? -3.835 -8.662 -9.376 1.00 98.19 218 VAL A O 1
ATOM 1667 N N . LYS A 1 219 ? -2.634 -9.446 -11.116 1.00 96.38 219 LYS A N 1
ATOM 1668 C CA . LYS A 1 219 ? -3.545 -10.508 -11.567 1.00 96.38 219 LYS A CA 1
ATOM 1669 C C . LYS A 1 219 ? -2.845 -11.868 -11.560 1.00 96.38 219 LYS A C 1
ATOM 1671 O O . LYS A 1 219 ? -2.675 -12.507 -12.599 1.00 96.38 219 LYS A O 1
ATOM 1676 N N . GLY A 1 220 ? -2.400 -12.298 -10.382 1.00 95.12 220 GLY A N 1
ATOM 1677 C CA . GLY A 1 220 ? -1.823 -13.626 -10.162 1.00 95.12 220 GLY A CA 1
ATOM 1678 C C . GLY A 1 220 ? -0.296 -13.672 -10.091 1.00 95.12 220 GLY A C 1
ATOM 1679 O O . GLY A 1 220 ? 0.262 -14.770 -10.125 1.00 95.12 220 GLY A O 1
ATOM 1680 N N . ALA A 1 221 ? 0.379 -12.524 -10.003 1.00 98.06 221 ALA A N 1
ATOM 1681 C CA . ALA A 1 221 ? 1.830 -12.470 -9.832 1.00 98.06 221 ALA A CA 1
ATOM 1682 C C . ALA A 1 221 ? 2.262 -12.797 -8.391 1.00 98.06 221 ALA A C 1
ATOM 1684 O O . ALA A 1 221 ? 1.509 -12.603 -7.430 1.00 98.06 221 ALA A O 1
ATOM 1685 N N . THR A 1 222 ? 3.508 -13.245 -8.243 1.00 98.38 222 THR A N 1
ATOM 1686 C CA . THR A 1 222 ? 4.175 -13.428 -6.949 1.00 98.38 222 THR A CA 1
ATOM 1687 C C . THR A 1 222 ? 5.212 -12.330 -6.765 1.00 98.38 222 THR A C 1
ATOM 1689 O O . THR A 1 222 ? 6.195 -12.257 -7.500 1.00 98.38 222 THR A O 1
ATOM 1692 N N . ILE A 1 223 ? 5.000 -11.467 -5.776 1.00 98.44 223 ILE A N 1
ATOM 1693 C CA . ILE A 1 223 ? 5.818 -10.284 -5.524 1.00 98.44 223 ILE A CA 1
ATOM 1694 C C . ILE A 1 223 ? 6.445 -10.392 -4.135 1.00 98.44 223 ILE A C 1
ATOM 1696 O O . ILE A 1 223 ? 5.775 -10.699 -3.153 1.00 98.44 223 ILE A O 1
ATOM 1700 N N . GLY A 1 224 ? 7.745 -10.134 -4.036 1.00 97.12 224 GLY A N 1
ATOM 1701 C CA . GLY A 1 224 ? 8.437 -10.130 -2.754 1.00 97.12 224 GLY A CA 1
ATOM 1702 C C . GLY A 1 224 ? 8.155 -8.851 -1.975 1.00 97.12 224 GLY A C 1
ATOM 1703 O O . GLY A 1 224 ? 7.441 -8.846 -0.979 1.00 97.12 224 GLY A O 1
ATOM 1704 N N . TYR A 1 225 ? 8.708 -7.740 -2.436 1.00 95.12 225 TYR A N 1
ATOM 1705 C CA . TYR A 1 225 ? 8.583 -6.448 -1.769 1.00 95.12 225 TYR A CA 1
ATOM 1706 C C . TYR A 1 225 ? 8.094 -5.383 -2.745 1.00 95.12 225 TYR A C 1
ATOM 1708 O O . TYR A 1 225 ? 8.647 -5.251 -3.835 1.00 95.12 225 TYR A O 1
ATOM 1716 N N . MET A 1 226 ? 7.077 -4.620 -2.349 1.00 95.31 226 MET A N 1
ATOM 1717 C CA . MET A 1 226 ? 6.533 -3.508 -3.121 1.00 95.31 226 MET A CA 1
ATOM 1718 C C . MET A 1 226 ? 6.462 -2.236 -2.276 1.00 95.31 226 MET A C 1
ATOM 1720 O O . MET A 1 226 ? 5.895 -2.235 -1.182 1.00 95.31 226 MET A O 1
ATOM 1724 N N . SER A 1 227 ? 7.022 -1.147 -2.802 1.00 91.81 227 SER A N 1
ATOM 1725 C CA . SER A 1 227 ? 6.994 0.184 -2.184 1.00 91.81 227 SER A CA 1
ATOM 1726 C C . SER A 1 227 ? 7.195 1.272 -3.238 1.00 91.81 227 SER A C 1
ATOM 1728 O O . SER A 1 227 ? 7.743 1.018 -4.307 1.00 91.81 227 SER A O 1
ATOM 1730 N N . ASN A 1 228 ? 6.834 2.513 -2.924 1.00 88.62 228 ASN A N 1
ATOM 1731 C CA . ASN A 1 228 ? 7.361 3.681 -3.632 1.00 88.62 228 ASN A CA 1
ATOM 1732 C C . ASN A 1 228 ? 8.712 4.083 -3.044 1.00 88.62 228 ASN A C 1
ATOM 1734 O O . ASN A 1 228 ? 9.027 3.760 -1.895 1.00 88.62 228 ASN A O 1
ATOM 1738 N N . ILE A 1 229 ? 9.509 4.794 -3.834 1.00 83.75 229 ILE A N 1
ATOM 1739 C CA . ILE A 1 229 ? 10.822 5.278 -3.424 1.00 83.75 229 ILE A CA 1
ATOM 1740 C C . ILE A 1 229 ? 11.111 6.615 -4.125 1.00 83.75 229 ILE A C 1
ATOM 1742 O O . ILE A 1 229 ? 10.798 6.771 -5.297 1.00 83.75 229 ILE A O 1
ATOM 1746 N N . ALA A 1 230 ? 11.656 7.606 -3.411 1.00 81.44 230 ALA A N 1
ATOM 1747 C CA . ALA A 1 230 ? 12.219 8.842 -3.982 1.00 81.44 230 ALA A CA 1
ATOM 1748 C C . ALA A 1 230 ? 11.430 9.472 -5.162 1.00 81.44 230 ALA A C 1
ATOM 1750 O O . ALA A 1 230 ? 12.047 9.804 -6.165 1.00 81.44 230 ALA A O 1
ATOM 1751 N N . SER A 1 231 ? 10.098 9.584 -5.111 1.00 86.25 231 SER A N 1
ATOM 1752 C CA . SER A 1 231 ? 9.287 10.018 -6.267 1.00 86.25 231 SER A CA 1
ATOM 1753 C C . SER A 1 231 ? 8.192 11.021 -5.899 1.00 86.25 231 SER A C 1
ATOM 1755 O O . SER A 1 231 ? 7.645 10.980 -4.798 1.00 86.25 231 SER A O 1
ATOM 1757 N N . LYS A 1 232 ? 7.822 11.897 -6.843 1.00 88.81 232 LYS A N 1
ATOM 1758 C CA . LYS A 1 232 ? 6.640 12.774 -6.736 1.00 88.81 232 LYS A CA 1
ATOM 1759 C C . LYS A 1 232 ? 5.504 12.188 -7.566 1.00 88.81 232 LYS A C 1
ATOM 1761 O O . LYS A 1 232 ? 5.643 12.050 -8.779 1.00 88.81 232 LYS A O 1
ATOM 1766 N N . ILE A 1 233 ? 4.389 11.868 -6.929 1.00 90.56 233 ILE A N 1
ATOM 1767 C CA . ILE A 1 233 ? 3.272 11.147 -7.546 1.00 90.56 233 ILE A CA 1
ATOM 1768 C C . ILE A 1 233 ? 2.024 12.014 -7.418 1.00 90.56 233 ILE A C 1
ATOM 1770 O O . ILE A 1 233 ? 1.764 12.525 -6.339 1.00 90.56 233 ILE A O 1
ATOM 1774 N N . GLY A 1 234 ? 1.268 12.207 -8.498 1.00 91.81 234 GLY A N 1
ATOM 1775 C CA . GLY A 1 234 ? -0.042 12.856 -8.437 1.00 91.81 234 GLY A CA 1
ATOM 1776 C C . GLY A 1 234 ? -1.067 11.932 -7.786 1.00 91.81 234 GLY A C 1
ATOM 1777 O O . GLY A 1 234 ? -1.239 11.965 -6.576 1.00 91.81 234 GLY A O 1
ATOM 1778 N N . THR A 1 235 ? -1.718 11.084 -8.577 1.00 93.69 235 THR A N 1
ATOM 1779 C CA . THR A 1 235 ? -2.693 10.089 -8.092 1.00 93.69 235 THR A CA 1
ATOM 1780 C C . THR A 1 235 ? -2.133 8.679 -8.229 1.00 93.69 235 THR A C 1
ATOM 1782 O O . THR A 1 235 ? -1.437 8.390 -9.203 1.00 93.69 235 THR A O 1
ATOM 1785 N N . ILE A 1 236 ? -2.450 7.788 -7.289 1.00 95.75 236 ILE A N 1
ATOM 1786 C CA . ILE A 1 236 ? -2.080 6.375 -7.398 1.00 95.75 236 ILE A CA 1
ATOM 1787 C C . ILE A 1 236 ? -3.251 5.451 -7.078 1.00 95.75 236 ILE A C 1
ATOM 1789 O O . ILE A 1 236 ? -3.930 5.617 -6.062 1.00 95.75 236 ILE A O 1
ATOM 1793 N N . ASN A 1 237 ? -3.458 4.458 -7.938 1.00 97.62 237 ASN A N 1
ATOM 1794 C CA . ASN A 1 237 ? -4.438 3.405 -7.734 1.00 97.62 237 ASN A CA 1
ATOM 1795 C C . ASN A 1 237 ? -3.745 2.042 -7.714 1.00 97.62 237 ASN A C 1
ATOM 1797 O O . ASN A 1 237 ? -2.948 1.716 -8.592 1.00 97.62 237 ASN A O 1
ATOM 1801 N N . TYR A 1 238 ? -4.087 1.229 -6.724 1.00 98.12 238 TYR A N 1
ATOM 1802 C CA . TYR A 1 238 ? -3.686 -0.166 -6.641 1.00 98.12 238 TYR A CA 1
ATOM 1803 C C . TYR A 1 238 ? -4.910 -1.070 -6.768 1.00 98.12 238 TYR A C 1
ATOM 1805 O O . TYR A 1 238 ? -5.900 -0.880 -6.062 1.00 98.12 238 TYR A O 1
ATOM 1813 N N . SER A 1 239 ? -4.821 -2.082 -7.625 1.00 98.19 239 SER A N 1
ATOM 1814 C CA . SER A 1 239 ? -5.834 -3.116 -7.817 1.00 98.19 239 SER A CA 1
ATOM 1815 C C . SER A 1 239 ? -5.175 -4.493 -7.769 1.00 98.19 239 SER A C 1
ATOM 1817 O O . SER A 1 239 ? -4.581 -4.962 -8.741 1.00 98.19 239 SER A O 1
ATOM 1819 N N . PHE A 1 240 ? -5.235 -5.141 -6.609 1.00 98.25 240 PHE A N 1
ATOM 1820 C CA . PHE A 1 240 ? -4.746 -6.503 -6.428 1.00 98.25 240 PHE A CA 1
ATOM 1821 C C . PHE A 1 240 ? -5.931 -7.468 -6.529 1.00 98.25 240 PHE A C 1
ATOM 1823 O O . PHE A 1 240 ? -6.741 -7.567 -5.609 1.00 98.25 240 PHE A O 1
ATOM 1830 N N . GLU A 1 241 ? -6.041 -8.171 -7.654 1.00 97.19 241 GLU A N 1
ATOM 1831 C CA . GLU A 1 241 ? -7.147 -9.091 -7.944 1.00 97.19 241 GLU A CA 1
ATOM 1832 C C . GLU A 1 241 ? -6.842 -10.519 -7.463 1.00 97.19 241 GLU A C 1
ATOM 1834 O O . GLU A 1 241 ? -7.697 -11.164 -6.866 1.00 97.19 241 GLU A O 1
ATOM 1839 N N . SER A 1 242 ? -5.619 -11.009 -7.693 1.00 96.88 242 SER A N 1
ATOM 1840 C CA . SER A 1 242 ? -5.148 -12.335 -7.253 1.00 96.88 242 SER A CA 1
ATOM 1841 C C . SER A 1 242 ? -3.615 -12.385 -7.170 1.00 96.88 242 SER A C 1
ATOM 1843 O O . SER A 1 242 ? -2.936 -11.511 -7.709 1.00 96.88 242 SER A O 1
ATOM 1845 N N . GLY A 1 243 ? -3.048 -13.411 -6.523 1.00 97.12 243 GLY A N 1
ATOM 1846 C CA . GLY A 1 243 ? -1.595 -13.609 -6.398 1.00 97.12 243 GLY A CA 1
ATOM 1847 C C . GLY A 1 243 ? -1.091 -13.472 -4.962 1.00 97.12 243 GLY A C 1
ATOM 1848 O O . GLY A 1 243 ? -1.829 -13.726 -4.009 1.00 97.12 243 GLY A O 1
ATOM 1849 N N . SER A 1 244 ? 0.176 -13.092 -4.792 1.00 97.69 244 SER A N 1
ATOM 1850 C CA . SER A 1 244 ? 0.783 -12.950 -3.464 1.00 97.69 244 SER A CA 1
ATOM 1851 C C . SER A 1 244 ? 1.802 -11.817 -3.397 1.00 97.69 244 SER A C 1
ATOM 1853 O O . SER A 1 244 ? 2.621 -11.677 -4.304 1.00 97.69 244 SER A O 1
ATOM 1855 N N . VAL A 1 245 ? 1.812 -11.076 -2.290 1.00 97.50 245 VAL A N 1
ATOM 1856 C CA . VAL A 1 245 ? 2.811 -10.052 -1.965 1.00 97.50 245 VAL A CA 1
ATOM 1857 C C . VAL A 1 245 ? 3.377 -10.329 -0.571 1.00 97.50 245 VAL A C 1
ATOM 1859 O O . VAL A 1 245 ? 2.628 -10.332 0.405 1.00 97.50 245 VAL A O 1
ATOM 1862 N N . ASP A 1 246 ? 4.687 -10.547 -0.430 1.00 96.31 246 ASP A N 1
ATOM 1863 C CA . ASP A 1 246 ? 5.259 -10.766 0.907 1.00 96.31 246 ASP A CA 1
ATOM 1864 C C . ASP A 1 246 ? 5.178 -9.468 1.743 1.00 96.31 246 ASP A C 1
ATOM 1866 O O . ASP A 1 246 ? 4.627 -9.471 2.843 1.00 96.31 246 ASP A O 1
ATOM 1870 N N . TYR A 1 247 ? 5.639 -8.335 1.208 1.00 94.62 247 TYR A N 1
ATOM 1871 C CA . TYR A 1 247 ? 5.645 -7.045 1.908 1.00 94.62 247 TYR A CA 1
ATOM 1872 C C . TYR A 1 247 ? 5.096 -5.924 1.022 1.00 94.62 247 TYR A C 1
ATOM 1874 O O . TYR A 1 247 ? 5.719 -5.563 0.022 1.00 94.62 247 TYR A O 1
ATOM 1882 N N . LEU A 1 248 ? 3.949 -5.357 1.410 1.00 95.38 248 LEU A N 1
ATOM 1883 C CA . LEU A 1 248 ? 3.263 -4.285 0.683 1.00 95.38 248 LEU A CA 1
ATOM 1884 C C . LEU A 1 248 ? 3.274 -2.975 1.475 1.00 95.38 248 LEU A C 1
ATOM 1886 O O . LEU A 1 248 ? 2.790 -2.913 2.604 1.00 95.38 248 LEU A O 1
ATOM 1890 N N . CYS A 1 249 ? 3.820 -1.921 0.877 1.00 91.88 249 CYS A N 1
ATOM 1891 C CA . CYS A 1 249 ? 3.751 -0.567 1.405 1.00 91.88 249 CYS A CA 1
ATOM 1892 C C . CYS A 1 249 ? 2.925 0.306 0.460 1.00 91.88 249 CYS A C 1
ATOM 1894 O O . CYS A 1 249 ? 3.347 0.590 -0.664 1.00 91.88 249 CYS A O 1
ATOM 1896 N N . PHE A 1 250 ? 1.762 0.759 0.927 1.00 90.31 250 PHE A N 1
ATOM 1897 C CA . PHE A 1 250 ? 1.087 1.883 0.291 1.00 90.31 250 PHE A CA 1
ATOM 1898 C C . PHE A 1 250 ? 1.875 3.142 0.659 1.00 90.31 250 PHE A C 1
ATOM 1900 O O . PHE A 1 250 ? 1.983 3.470 1.835 1.00 90.31 250 PHE A O 1
ATOM 1907 N N . GLY A 1 251 ? 2.461 3.830 -0.324 1.00 86.94 251 GLY A N 1
ATOM 1908 C CA . GLY A 1 251 ? 3.389 4.942 -0.077 1.00 86.94 251 GLY A CA 1
ATOM 1909 C C . GLY A 1 251 ? 4.849 4.489 -0.088 1.00 86.94 251 GLY A C 1
ATOM 1910 O O . GLY A 1 251 ? 5.199 3.574 -0.837 1.00 86.94 251 GLY A O 1
ATOM 1911 N N . ALA A 1 252 ? 5.717 5.157 0.674 1.00 81.56 252 ALA A N 1
ATOM 1912 C CA . ALA A 1 252 ? 7.139 4.831 0.747 1.00 81.56 252 ALA A CA 1
ATOM 1913 C C . ALA A 1 252 ? 7.530 4.184 2.076 1.00 81.56 252 ALA A C 1
ATOM 1915 O O . ALA A 1 252 ? 7.323 4.743 3.152 1.00 81.56 252 ALA A O 1
ATOM 1916 N N . ASN A 1 253 ? 8.189 3.033 1.984 1.00 75.00 253 ASN A N 1
ATOM 1917 C CA . ASN A 1 253 ? 9.035 2.502 3.038 1.00 75.00 253 ASN A CA 1
ATOM 1918 C C . ASN A 1 253 ? 10.405 3.194 2.924 1.00 75.00 253 ASN A C 1
ATOM 1920 O O . ASN A 1 253 ? 11.016 3.210 1.859 1.00 75.00 253 ASN A O 1
ATOM 1924 N N . THR A 1 254 ? 10.871 3.818 3.999 1.00 65.62 254 THR A N 1
ATOM 1925 C CA . THR A 1 254 ? 11.946 4.834 4.021 1.00 65.62 254 THR A CA 1
ATOM 1926 C C . THR A 1 254 ? 13.386 4.320 3.798 1.00 65.62 254 THR A C 1
ATOM 1928 O O . THR A 1 254 ? 14.359 4.930 4.239 1.00 65.62 254 THR A O 1
ATOM 1931 N N . GLU A 1 255 ? 13.549 3.216 3.075 1.00 53.16 255 GLU A N 1
ATOM 1932 C CA . GLU A 1 255 ? 14.813 2.505 2.868 1.00 53.16 255 GLU A CA 1
ATOM 1933 C C . GLU A 1 255 ? 15.773 3.204 1.884 1.00 53.16 255 GLU A C 1
ATOM 1935 O O . GLU A 1 255 ? 15.344 3.629 0.811 1.00 53.16 255 GLU A O 1
ATOM 1940 N N . ASN A 1 256 ? 17.088 3.248 2.198 1.00 55.16 256 ASN A N 1
ATOM 1941 C CA . ASN A 1 256 ? 18.147 3.323 1.172 1.00 55.16 256 ASN A CA 1
ATOM 1942 C C . ASN A 1 256 ? 19.583 2.911 1.633 1.00 55.16 256 ASN A C 1
ATOM 1944 O O . ASN A 1 256 ? 19.926 2.950 2.813 1.00 55.16 256 ASN A O 1
ATOM 1948 N N . VAL A 1 257 ? 20.428 2.578 0.640 1.00 43.31 257 VAL A N 1
ATOM 1949 C CA . VAL A 1 257 ? 21.662 1.750 0.552 1.00 43.31 257 VAL A CA 1
ATOM 1950 C C . VAL A 1 257 ? 22.892 2.118 1.417 1.00 43.31 257 VAL A C 1
ATOM 1952 O O . VAL A 1 257 ? 24.021 2.132 0.923 1.00 43.31 257 VAL A O 1
ATOM 1955 N N . SER A 1 258 ? 22.760 2.378 2.715 1.00 49.47 258 SER A N 1
ATOM 1956 C CA . SER A 1 258 ? 23.947 2.418 3.594 1.00 49.47 258 SER A CA 1
ATOM 1957 C C . SER A 1 258 ? 23.905 1.346 4.682 1.00 49.47 258 SER A C 1
ATOM 1959 O O . SER A 1 258 ? 22.903 0.666 4.875 1.00 49.47 258 SER A O 1
ATOM 1961 N N . SER A 1 259 ? 24.992 1.203 5.445 1.00 50.09 259 SER A N 1
ATOM 1962 C CA . SER A 1 259 ? 25.022 0.417 6.686 1.00 50.09 259 SER A CA 1
ATOM 1963 C C . SER A 1 259 ? 24.112 0.983 7.796 1.00 50.09 259 SER A C 1
ATOM 1965 O O . SER A 1 259 ? 24.315 0.671 8.969 1.00 50.09 259 SER A O 1
ATOM 1967 N N . ARG A 1 260 ? 23.125 1.822 7.455 1.00 56.38 260 ARG A N 1
ATOM 1968 C CA . ARG A 1 260 ? 22.147 2.477 8.329 1.00 56.38 260 ARG A CA 1
ATOM 1969 C C . ARG A 1 260 ? 20.827 2.611 7.560 1.00 56.38 260 ARG A C 1
ATOM 1971 O O . ARG A 1 260 ? 20.821 3.205 6.488 1.00 56.38 260 ARG A O 1
ATOM 1978 N N . VAL A 1 261 ? 19.720 2.131 8.135 1.00 58.62 261 VAL A N 1
ATOM 1979 C CA . VAL A 1 261 ? 18.395 2.066 7.473 1.00 58.62 261 VAL A CA 1
ATOM 1980 C C . VAL A 1 261 ? 17.872 3.437 7.015 1.00 58.62 261 VAL A C 1
ATOM 1982 O O . VAL A 1 261 ? 17.147 3.508 6.031 1.00 58.62 261 VAL A O 1
ATOM 1985 N N . LEU A 1 262 ? 18.271 4.530 7.679 1.00 58.66 262 LEU A N 1
ATOM 1986 C CA . LEU A 1 262 ? 17.686 5.867 7.486 1.00 58.66 262 LEU A CA 1
ATOM 1987 C C . LEU A 1 262 ? 18.661 6.932 6.954 1.00 58.66 262 LEU A C 1
ATOM 1989 O O . LEU A 1 262 ? 18.294 8.094 6.805 1.00 58.66 262 LEU A O 1
ATOM 1993 N N . SER A 1 263 ? 19.906 6.580 6.624 1.00 52.19 263 SER A N 1
ATOM 1994 C CA . SER A 1 263 ? 20.913 7.602 6.291 1.00 52.19 263 SER A CA 1
ATOM 1995 C C . SER A 1 263 ? 20.731 8.263 4.922 1.00 52.19 263 SER A C 1
ATOM 1997 O O . SER A 1 263 ? 21.320 9.311 4.708 1.00 52.19 263 SER A O 1
ATOM 1999 N N . ASN A 1 264 ? 19.959 7.660 4.011 1.00 57.88 264 ASN A N 1
ATOM 2000 C CA . ASN A 1 264 ? 19.803 8.090 2.612 1.00 57.88 264 ASN A CA 1
ATOM 2001 C C . ASN A 1 264 ? 18.323 8.062 2.169 1.00 57.88 264 ASN A C 1
ATOM 2003 O O . ASN A 1 264 ? 18.025 7.653 1.048 1.00 57.88 264 ASN A O 1
ATOM 2007 N N . MET A 1 265 ? 17.407 8.447 3.067 1.00 60.09 265 MET A N 1
ATOM 2008 C CA . MET A 1 265 ? 15.955 8.398 2.874 1.00 60.09 265 MET A CA 1
ATOM 2009 C C . MET A 1 265 ? 15.514 8.732 1.456 1.00 60.09 265 MET A C 1
ATOM 2011 O O . MET A 1 265 ? 15.737 9.823 0.927 1.00 60.09 265 MET A O 1
ATOM 2015 N N . ALA A 1 266 ? 14.806 7.781 0.880 1.00 63.25 266 ALA A N 1
ATOM 2016 C CA . ALA A 1 266 ? 14.149 7.955 -0.382 1.00 63.25 266 ALA A CA 1
ATOM 2017 C C . ALA A 1 266 ? 12.706 8.405 -0.145 1.00 63.25 266 ALA A C 1
ATOM 2019 O O . ALA A 1 266 ? 11.782 7.599 -0.051 1.00 63.25 266 ALA A O 1
ATOM 2020 N N . THR A 1 267 ? 12.517 9.715 -0.002 1.00 70.44 267 THR A N 1
ATOM 2021 C CA . THR A 1 267 ? 11.201 10.282 0.283 1.00 70.44 267 THR A CA 1
ATOM 2022 C C . THR A 1 267 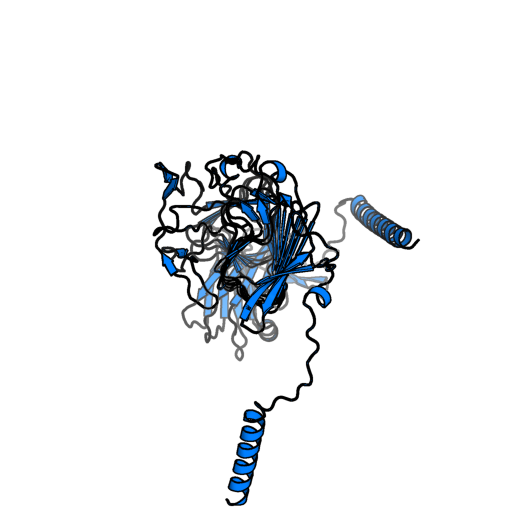? 10.329 10.263 -0.971 1.00 70.44 267 THR A C 1
ATOM 2024 O O . THR A 1 267 ? 10.671 10.883 -1.976 1.00 70.44 267 THR A O 1
ATOM 2027 N N . SER A 1 268 ? 9.219 9.520 -0.935 1.00 78.12 268 SER A N 1
ATOM 2028 C CA . SER A 1 268 ? 8.149 9.699 -1.924 1.00 78.12 268 SER A CA 1
ATOM 2029 C C . SER A 1 268 ? 7.076 10.601 -1.352 1.00 78.12 268 SER A C 1
ATOM 2031 O O . SER A 1 268 ? 6.887 10.644 -0.141 1.00 78.12 268 SER A O 1
ATOM 2033 N N . TYR A 1 269 ? 6.383 11.320 -2.219 1.00 83.62 269 TYR A N 1
ATOM 2034 C CA . TYR A 1 269 ? 5.289 12.195 -1.837 1.00 83.62 269 TYR A CA 1
ATOM 2035 C C . TYR A 1 269 ? 4.155 12.058 -2.844 1.00 83.62 269 TYR A C 1
ATOM 2037 O O . TYR A 1 269 ? 4.379 12.211 -4.050 1.00 83.62 269 TYR A O 1
ATOM 2045 N N . ILE A 1 270 ? 2.958 11.773 -2.335 1.00 87.69 270 ILE A N 1
ATOM 2046 C CA . ILE A 1 270 ? 1.737 11.656 -3.122 1.00 87.69 270 ILE A CA 1
ATOM 2047 C C . ILE A 1 270 ? 0.924 12.935 -2.937 1.00 87.69 270 ILE A C 1
ATOM 2049 O O . ILE A 1 270 ? 0.572 13.318 -1.826 1.00 87.69 270 ILE A O 1
ATOM 2053 N N . SER A 1 271 ? 0.671 13.625 -4.041 1.00 86.75 271 SER A N 1
ATOM 2054 C CA . SER A 1 271 ? 0.065 14.951 -4.094 1.00 86.75 271 SER A CA 1
ATOM 2055 C C . SER A 1 271 ? -1.370 14.898 -4.626 1.00 86.75 271 SER A C 1
ATOM 2057 O O . SER A 1 271 ? -1.812 15.830 -5.289 1.00 86.75 271 SER A O 1
ATOM 2059 N N . GLY A 1 272 ? -2.070 13.789 -4.442 1.00 89.25 272 GLY A N 1
ATOM 2060 C CA . GLY A 1 272 ? -3.393 13.525 -4.994 1.00 89.25 272 GLY A CA 1
ATOM 2061 C C . GLY A 1 272 ? -3.964 12.253 -4.381 1.00 89.25 272 GLY A C 1
ATOM 2062 O O . GLY A 1 272 ? -3.406 11.727 -3.421 1.00 89.25 272 GLY A O 1
ATOM 2063 N N . ASP A 1 273 ? -5.094 11.777 -4.901 1.00 92.12 273 ASP A N 1
ATOM 2064 C CA . ASP A 1 273 ? -5.809 10.665 -4.269 1.00 92.12 273 ASP A CA 1
ATOM 2065 C C . ASP A 1 273 ? -5.018 9.345 -4.281 1.00 92.12 273 ASP A C 1
ATOM 2067 O O . ASP A 1 273 ? -4.286 9.029 -5.225 1.00 92.12 273 ASP A O 1
ATOM 2071 N N . VAL A 1 274 ? -5.227 8.555 -3.227 1.00 93.75 274 VAL A N 1
ATOM 2072 C CA . VAL A 1 274 ? -4.727 7.186 -3.082 1.00 93.75 274 VAL A CA 1
ATOM 2073 C C . VAL A 1 274 ? -5.926 6.254 -2.999 1.00 93.75 274 VAL A C 1
ATOM 2075 O O . VAL A 1 274 ? -6.755 6.381 -2.096 1.00 93.75 274 VAL A O 1
ATOM 2078 N N . LYS A 1 275 ? -6.013 5.289 -3.914 1.00 96.25 275 LYS A N 1
ATOM 2079 C CA . LYS A 1 275 ? -7.013 4.216 -3.844 1.00 96.25 275 LYS A CA 1
ATOM 2080 C C . LYS A 1 275 ? -6.322 2.869 -3.869 1.00 96.25 275 LYS A C 1
ATOM 2082 O O . LYS A 1 275 ? -5.460 2.627 -4.708 1.00 96.25 275 LYS A O 1
ATOM 2087 N N . ALA A 1 276 ? -6.703 1.985 -2.965 1.00 96.94 276 ALA A N 1
ATOM 2088 C CA . ALA A 1 276 ? -6.185 0.633 -2.917 1.00 96.94 276 ALA A CA 1
ATOM 2089 C C . ALA A 1 276 ? -7.332 -0.355 -2.746 1.00 96.94 276 ALA A C 1
ATOM 2091 O O . ALA A 1 276 ? -8.075 -0.272 -1.773 1.00 96.94 276 ALA A O 1
ATOM 2092 N N . PHE A 1 277 ? -7.434 -1.294 -3.680 1.00 97.69 277 PHE A N 1
ATOM 2093 C CA . PHE A 1 277 ? -8.279 -2.472 -3.574 1.00 97.69 277 PHE A CA 1
ATOM 2094 C C . PHE A 1 277 ? -7.400 -3.722 -3.508 1.00 97.69 277 PHE A C 1
ATOM 2096 O O . PHE A 1 277 ? -6.543 -3.933 -4.371 1.00 97.69 277 PHE A O 1
ATOM 2103 N N . VAL A 1 278 ? -7.620 -4.554 -2.494 1.00 97.50 278 VAL A N 1
ATOM 2104 C CA . VAL A 1 278 ? -6.970 -5.853 -2.321 1.00 97.50 278 VAL A CA 1
ATOM 2105 C C . VAL A 1 278 ? -8.040 -6.917 -2.131 1.00 97.50 278 VAL A C 1
ATOM 2107 O O . VAL A 1 278 ? -8.675 -6.986 -1.084 1.00 97.50 278 VAL A O 1
ATOM 2110 N N . SER A 1 279 ? -8.205 -7.778 -3.132 1.00 96.62 279 SER A N 1
ATOM 2111 C CA . SER A 1 279 ? -9.098 -8.935 -3.065 1.00 96.62 279 SER A CA 1
ATOM 2112 C C . SER A 1 279 ? -8.725 -9.880 -1.914 1.00 96.62 279 SER A C 1
ATOM 2114 O O . SER A 1 279 ? -7.547 -10.055 -1.582 1.00 96.62 279 SER A O 1
ATOM 2116 N N . GLU A 1 280 ? -9.722 -10.560 -1.344 1.00 93.62 280 GLU A N 1
ATOM 2117 C CA . GLU A 1 280 ? -9.519 -11.598 -0.324 1.00 93.62 280 GLU A CA 1
ATOM 2118 C C . GLU A 1 280 ? -8.583 -12.714 -0.815 1.00 93.62 280 GLU A C 1
ATOM 2120 O O . GLU A 1 280 ? -7.793 -13.247 -0.027 1.00 93.62 280 GLU A O 1
ATOM 2125 N N . GLU A 1 281 ? -8.609 -13.001 -2.123 1.00 93.69 281 GLU A N 1
ATOM 2126 C CA . GLU A 1 281 ? -7.793 -14.022 -2.793 1.00 93.69 281 GLU A CA 1
ATOM 2127 C C . GLU A 1 281 ? -6.291 -13.703 -2.798 1.00 93.69 281 GLU A C 1
ATOM 2129 O O . GLU A 1 281 ? -5.461 -14.597 -2.982 1.00 93.69 281 GLU A O 1
ATOM 2134 N N . VAL A 1 282 ? -5.913 -12.437 -2.597 1.00 96.88 282 VAL A N 1
ATOM 2135 C CA . VAL A 1 282 ? -4.511 -12.014 -2.602 1.00 96.88 282 VAL A CA 1
ATOM 2136 C C . VAL A 1 282 ? -3.880 -12.326 -1.253 1.00 96.88 282 VAL A C 1
ATOM 2138 O O . VAL A 1 282 ? -4.327 -11.865 -0.201 1.00 96.88 282 VAL A O 1
ATOM 2141 N N . GLN A 1 283 ? -2.787 -13.079 -1.257 1.00 96.38 283 GLN A N 1
ATOM 2142 C CA . GLN A 1 283 ? -2.038 -13.351 -0.034 1.00 96.38 283 GLN A CA 1
ATOM 2143 C C . GLN A 1 283 ? -1.092 -12.191 0.265 1.00 96.38 283 GLN A C 1
ATOM 2145 O O . GLN A 1 283 ? -0.230 -11.878 -0.550 1.00 96.38 283 GLN A O 1
ATOM 2150 N N . ILE A 1 284 ? -1.226 -11.571 1.437 1.00 95.69 284 ILE A N 1
ATOM 2151 C CA . ILE A 1 284 ? -0.301 -10.533 1.904 1.00 95.69 284 ILE A CA 1
ATOM 2152 C C . ILE A 1 284 ? 0.278 -10.961 3.246 1.00 95.69 284 ILE A C 1
ATOM 2154 O O . ILE A 1 284 ? -0.494 -11.216 4.169 1.00 95.69 284 ILE A O 1
ATOM 2158 N N . LYS A 1 285 ? 1.613 -11.038 3.379 1.00 93.50 285 LYS A N 1
ATOM 2159 C CA . LYS A 1 285 ? 2.218 -11.362 4.689 1.00 93.50 285 LYS A CA 1
ATOM 2160 C C . LYS A 1 285 ? 2.253 -10.149 5.612 1.00 93.50 285 LYS A C 1
ATOM 2162 O O . LYS A 1 285 ? 1.954 -10.284 6.794 1.00 93.50 285 LYS A O 1
ATOM 2167 N N . LYS A 1 286 ? 2.630 -8.972 5.103 1.00 91.56 286 LYS A N 1
ATOM 2168 C CA . LYS A 1 286 ? 2.613 -7.722 5.877 1.00 91.56 286 LYS A CA 1
ATOM 2169 C C . LYS A 1 286 ? 2.265 -6.525 4.999 1.00 91.56 286 LYS A C 1
ATOM 2171 O O . LYS A 1 286 ? 2.877 -6.333 3.950 1.00 91.56 286 LYS A O 1
ATOM 2176 N N . CYS A 1 287 ? 1.325 -5.707 5.468 1.00 93.19 287 CYS A N 1
ATOM 2177 C CA . CYS A 1 287 ? 0.899 -4.480 4.805 1.00 93.19 287 CYS A CA 1
ATOM 2178 C C . CYS A 1 287 ? 1.044 -3.284 5.744 1.00 93.19 287 CYS A C 1
ATOM 2180 O O . CYS A 1 287 ? 0.606 -3.351 6.896 1.00 93.19 287 CYS A O 1
ATOM 2182 N N . ILE A 1 288 ? 1.619 -2.189 5.252 1.00 89.12 288 ILE A N 1
ATOM 2183 C CA . ILE A 1 288 ? 1.671 -0.924 5.990 1.00 89.12 288 ILE A CA 1
ATOM 2184 C C . ILE A 1 288 ? 1.214 0.248 5.128 1.00 89.12 288 ILE A C 1
ATOM 2186 O O . ILE A 1 288 ? 1.330 0.224 3.898 1.00 89.12 288 ILE A O 1
ATOM 2190 N N . LEU A 1 289 ? 0.732 1.283 5.805 1.00 87.81 289 LEU A N 1
ATOM 2191 C CA . LEU A 1 289 ? 0.577 2.616 5.252 1.00 87.81 289 LEU A CA 1
ATOM 2192 C C . LEU A 1 289 ? 1.853 3.418 5.538 1.00 87.81 289 LEU A C 1
ATOM 2194 O O . LEU A 1 289 ? 2.073 3.837 6.671 1.00 87.81 289 LEU A O 1
ATOM 2198 N N . GLY A 1 290 ? 2.705 3.560 4.523 1.00 82.06 290 GLY A N 1
ATOM 2199 C CA . GLY A 1 290 ? 4.025 4.177 4.618 1.00 82.06 290 GLY A CA 1
ATOM 2200 C C . GLY A 1 290 ? 4.032 5.702 4.539 1.00 82.06 290 GLY A C 1
ATOM 2201 O O . GLY A 1 290 ? 3.003 6.371 4.435 1.00 82.06 290 GLY A O 1
ATOM 2202 N N . GLY A 1 291 ? 5.243 6.264 4.547 1.00 78.75 291 GLY A N 1
ATOM 2203 C CA . GLY A 1 291 ? 5.462 7.707 4.465 1.00 78.75 291 GLY A CA 1
ATOM 2204 C C . GLY A 1 291 ? 5.061 8.298 3.110 1.00 78.75 291 GLY A C 1
ATOM 2205 O O . GLY A 1 291 ? 5.015 7.602 2.090 1.00 78.75 291 GLY A O 1
ATOM 2206 N N . GLY A 1 292 ? 4.795 9.606 3.090 1.00 79.31 292 GLY A N 1
ATOM 2207 C CA . GLY A 1 292 ? 4.435 10.333 1.870 1.00 79.31 292 GLY A CA 1
ATOM 2208 C C . GLY A 1 292 ? 2.956 10.289 1.501 1.00 79.31 292 GLY A C 1
ATOM 2209 O O . GLY A 1 292 ? 2.599 10.862 0.473 1.00 79.31 292 GLY A O 1
ATOM 2210 N N . ILE A 1 293 ? 2.133 9.621 2.320 1.00 82.75 293 ILE A N 1
ATOM 2211 C CA . ILE A 1 293 ? 0.668 9.638 2.236 1.00 82.75 293 ILE A CA 1
ATOM 2212 C C . ILE A 1 293 ? 0.132 10.769 3.113 1.00 82.75 293 ILE A C 1
ATOM 2214 O O . ILE A 1 293 ? -0.221 11.820 2.599 1.00 82.75 293 ILE A O 1
ATOM 2218 N N . PHE A 1 294 ? 0.134 10.609 4.438 1.00 78.31 294 PHE A N 1
ATOM 2219 C CA . PHE A 1 294 ? -0.385 11.639 5.351 1.00 78.31 294 PHE A CA 1
ATOM 2220 C C . PHE A 1 294 ? 0.687 12.574 5.886 1.00 78.31 294 PHE A C 1
ATOM 2222 O O . PHE A 1 294 ? 0.514 13.790 5.950 1.00 78.31 294 PHE A O 1
ATOM 2229 N N . GLU A 1 295 ? 1.818 11.995 6.256 1.00 71.88 295 GLU A N 1
ATOM 2230 C CA . GLU A 1 295 ? 2.996 12.741 6.651 1.00 71.88 295 GLU A CA 1
ATOM 2231 C C . GLU A 1 295 ? 3.679 13.148 5.351 1.00 71.88 295 GLU A C 1
ATOM 2233 O O . GLU A 1 295 ? 4.144 12.283 4.619 1.00 71.88 295 GLU A O 1
ATOM 2238 N N . ILE A 1 296 ? 3.647 14.435 5.006 1.00 71.38 296 ILE A N 1
ATOM 2239 C CA . ILE A 1 296 ? 4.289 14.980 3.804 1.00 71.38 296 ILE A CA 1
ATOM 2240 C C . ILE A 1 296 ? 5.709 15.396 4.189 1.00 71.38 296 ILE A C 1
ATOM 2242 O O . ILE A 1 296 ? 5.870 16.119 5.177 1.00 71.38 296 ILE A O 1
ATOM 2246 N N . PRO A 1 297 ? 6.749 14.998 3.437 1.00 72.75 297 PRO A N 1
ATOM 2247 C CA . PRO A 1 297 ? 8.099 15.374 3.809 1.00 72.75 297 PRO A CA 1
ATOM 2248 C C . PRO A 1 297 ? 8.300 16.872 3.565 1.00 72.75 297 PRO A C 1
ATOM 2250 O O . PRO A 1 297 ? 7.903 17.399 2.528 1.00 72.75 297 PRO A O 1
ATOM 2253 N N . ILE A 1 298 ? 8.990 17.576 4.464 1.00 71.75 298 ILE A N 1
ATOM 2254 C CA . ILE A 1 298 ? 9.314 18.999 4.236 1.00 71.75 298 ILE A CA 1
ATOM 2255 C C . ILE A 1 298 ? 10.310 19.185 3.078 1.00 71.75 298 ILE A C 1
ATOM 2257 O O . ILE A 1 298 ? 10.384 20.261 2.477 1.00 71.75 298 ILE A O 1
ATOM 2261 N N . ARG A 1 299 ? 11.079 18.133 2.754 1.00 74.94 299 ARG A N 1
ATOM 2262 C CA . ARG A 1 299 ? 12.040 18.078 1.646 1.00 74.94 299 ARG A CA 1
ATOM 2263 C C . ARG A 1 299 ? 11.935 16.771 0.866 1.00 74.94 299 ARG A C 1
ATOM 2265 O O . ARG A 1 299 ? 11.902 15.687 1.443 1.00 74.94 299 ARG A O 1
ATOM 2272 N N . LEU A 1 300 ? 11.979 16.875 -0.455 1.00 75.19 300 LEU A N 1
ATOM 2273 C CA . LEU A 1 300 ? 12.134 15.731 -1.350 1.00 75.19 300 LEU A CA 1
ATOM 2274 C C . LEU A 1 300 ? 13.591 15.238 -1.350 1.00 75.19 300 LEU A C 1
ATOM 2276 O O . LEU A 1 300 ? 14.501 15.953 -0.922 1.00 75.19 300 LEU A O 1
ATOM 2280 N N . CYS A 1 301 ? 13.831 14.029 -1.863 1.00 72.00 301 CYS A N 1
ATOM 2281 C CA . CYS A 1 301 ? 15.161 13.401 -1.906 1.00 72.00 301 CYS A CA 1
ATOM 2282 C C . CYS A 1 301 ? 16.234 14.243 -2.629 1.00 72.00 301 CYS A C 1
ATOM 2284 O O . CYS A 1 301 ? 17.424 14.106 -2.355 1.00 72.00 301 CYS A O 1
ATOM 2286 N N . ASN A 1 302 ? 15.825 15.143 -3.526 1.00 74.56 302 ASN A N 1
ATOM 2287 C CA . ASN A 1 302 ? 16.706 16.054 -4.254 1.00 74.56 302 ASN A CA 1
ATOM 2288 C C . ASN A 1 302 ? 17.003 17.370 -3.500 1.00 74.56 302 ASN A C 1
ATOM 2290 O O . ASN A 1 302 ? 17.721 18.225 -4.024 1.00 74.56 302 ASN A O 1
ATOM 2294 N N . GLY A 1 303 ? 16.446 17.542 -2.295 1.00 73.88 303 GLY A N 1
ATOM 2295 C CA . GLY A 1 303 ? 16.600 18.710 -1.428 1.00 73.88 303 GLY A CA 1
ATOM 2296 C C . GLY A 1 303 ? 15.554 19.814 -1.622 1.00 73.88 303 GLY A C 1
ATOM 2297 O O . GLY A 1 303 ? 15.544 20.768 -0.833 1.00 73.88 303 GLY A O 1
ATOM 2298 N N . GLU A 1 304 ? 14.674 19.707 -2.625 1.00 77.88 304 GLU A N 1
ATOM 2299 C CA . GLU A 1 304 ? 13.602 20.681 -2.857 1.00 77.88 304 GLU A CA 1
ATOM 2300 C C . GLU A 1 304 ? 12.580 20.674 -1.721 1.00 77.88 304 GLU A C 1
ATOM 2302 O O . GLU A 1 304 ? 12.199 19.619 -1.221 1.00 77.88 304 GLU A O 1
ATOM 2307 N N . ASN A 1 305 ? 12.111 21.861 -1.330 1.00 77.69 305 ASN A N 1
ATOM 2308 C CA . ASN A 1 305 ? 11.014 21.978 -0.372 1.00 77.69 305 ASN A CA 1
ATOM 2309 C C . ASN A 1 305 ? 9.703 21.548 -1.035 1.00 77.69 305 ASN A C 1
ATOM 2311 O O . ASN A 1 305 ? 9.412 21.989 -2.152 1.00 77.69 305 ASN A O 1
ATOM 2315 N N . VAL A 1 306 ? 8.878 20.785 -0.321 1.00 75.75 306 VAL A N 1
ATOM 2316 C CA . VAL A 1 306 ? 7.492 20.559 -0.743 1.00 75.75 306 VAL A CA 1
ATOM 2317 C C . VAL A 1 306 ? 6.712 21.855 -0.522 1.00 75.75 306 VAL A C 1
ATOM 2319 O O . VAL A 1 306 ? 6.729 22.425 0.566 1.00 75.75 306 VAL A O 1
ATOM 2322 N N . ARG A 1 307 ? 6.113 22.388 -1.593 1.00 65.44 307 ARG A N 1
ATOM 2323 C CA . ARG A 1 307 ? 5.533 23.744 -1.598 1.00 65.44 307 ARG A CA 1
ATOM 2324 C C . ARG A 1 307 ? 4.055 23.798 -1.223 1.00 65.44 307 ARG A C 1
ATOM 2326 O O . ARG A 1 307 ? 3.588 24.874 -0.868 1.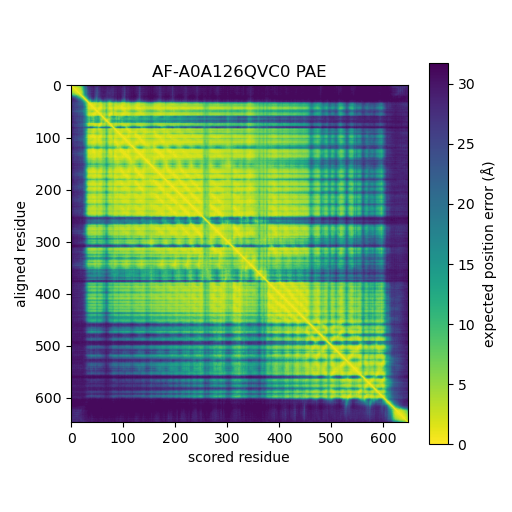00 65.44 307 ARG A O 1
ATOM 2333 N N . GLU A 1 308 ? 3.336 22.681 -1.286 1.00 61.16 308 GLU A N 1
ATOM 2334 C CA . GLU A 1 308 ? 1.891 22.649 -1.051 1.00 61.16 308 GLU A CA 1
ATOM 2335 C C . GLU A 1 308 ? 1.520 21.442 -0.178 1.00 61.16 308 GLU A C 1
ATOM 2337 O O . GLU A 1 308 ? 1.865 20.317 -0.552 1.00 61.16 308 GLU A O 1
ATOM 2342 N N . PRO A 1 309 ? 0.837 21.644 0.967 1.00 57.09 309 PRO A N 1
ATOM 2343 C CA . PRO A 1 309 ? 0.170 20.556 1.665 1.00 57.09 309 PRO A CA 1
ATOM 2344 C C . PRO A 1 309 ? -1.001 20.103 0.798 1.00 57.09 309 PRO A C 1
ATOM 2346 O O . PRO A 1 309 ? -1.894 20.900 0.505 1.00 57.09 309 PRO A O 1
ATOM 2349 N N . VAL A 1 310 ? -0.999 18.847 0.355 1.00 62.38 310 VAL A N 1
ATOM 2350 C CA . VAL A 1 310 ? -2.095 18.358 -0.476 1.00 62.38 310 VAL A CA 1
ATOM 2351 C C . VAL A 1 310 ? -3.129 17.640 0.366 1.00 62.38 310 VAL A C 1
ATOM 2353 O O . VAL A 1 310 ? -2.889 16.580 0.938 1.00 62.38 310 VAL A O 1
ATOM 2356 N N . VAL A 1 311 ? -4.306 18.254 0.386 1.00 61.81 311 VAL A N 1
ATOM 2357 C CA . VAL A 1 311 ? -5.556 17.648 0.817 1.00 61.81 311 VAL A CA 1
ATOM 2358 C C . VAL A 1 311 ? -5.972 16.615 -0.223 1.00 61.81 311 VAL A C 1
ATOM 2360 O O . VAL A 1 311 ? -6.183 16.968 -1.382 1.00 61.81 311 VAL A O 1
ATOM 2363 N N . HIS A 1 312 ? -6.089 15.355 0.179 1.00 81.69 312 HIS A N 1
ATOM 2364 C CA . HIS A 1 312 ? -6.493 14.277 -0.719 1.00 81.69 312 HIS A CA 1
ATOM 2365 C C . HIS A 1 312 ? -7.287 13.198 0.015 1.00 81.69 312 HIS A C 1
ATOM 2367 O O . HIS A 1 312 ? -7.345 13.159 1.249 1.00 81.69 312 HIS A O 1
ATOM 2373 N N . SER A 1 313 ? -7.935 12.340 -0.768 1.00 90.12 313 SER A N 1
ATOM 2374 C CA . SER A 1 313 ? -8.665 11.187 -0.255 1.00 90.12 313 SER A CA 1
ATOM 2375 C C . SER A 1 313 ? -7.783 9.946 -0.295 1.00 90.12 313 SER A C 1
ATOM 2377 O O . SER A 1 313 ? -7.170 9.642 -1.319 1.00 90.12 313 SER A O 1
ATOM 2379 N N . VAL A 1 314 ? -7.762 9.204 0.807 1.00 93.06 314 VAL A N 1
ATOM 2380 C CA . VAL A 1 314 ? -7.139 7.884 0.908 1.00 93.06 314 VAL A CA 1
ATOM 2381 C C . VAL A 1 314 ? -8.237 6.864 1.169 1.00 93.06 314 VAL A C 1
ATOM 2383 O O . VAL A 1 314 ? -8.931 6.937 2.183 1.00 93.06 314 VAL A O 1
ATOM 2386 N N . VAL A 1 315 ? -8.409 5.921 0.246 1.00 95.94 315 VAL A N 1
ATOM 2387 C CA . VAL A 1 315 ? -9.402 4.843 0.341 1.00 95.94 315 VAL A CA 1
ATOM 2388 C C . VAL A 1 315 ? -8.683 3.506 0.264 1.00 95.94 315 VAL A C 1
ATOM 2390 O O . VAL A 1 315 ? -7.988 3.233 -0.716 1.00 95.94 315 VAL A O 1
ATOM 2393 N N . ILE A 1 316 ? -8.846 2.680 1.296 1.00 95.12 316 ILE A N 1
ATOM 2394 C CA . ILE A 1 316 ? -8.231 1.354 1.384 1.00 95.12 316 ILE A CA 1
ATOM 2395 C C . ILE A 1 316 ? -9.325 0.319 1.628 1.00 95.12 316 ILE A C 1
ATOM 2397 O O . ILE A 1 316 ? -9.920 0.258 2.705 1.00 95.12 316 ILE A O 1
ATOM 2401 N N . GLU A 1 317 ? -9.551 -0.518 0.625 1.00 95.88 317 GLU A N 1
ATOM 2402 C CA . GLU A 1 317 ? -10.462 -1.656 0.649 1.00 95.88 317 GLU A CA 1
ATOM 2403 C C . GLU A 1 317 ? -9.632 -2.937 0.567 1.00 95.88 317 GLU A C 1
ATOM 2405 O O . GLU A 1 317 ? -9.070 -3.265 -0.474 1.00 95.88 317 GLU A O 1
ATOM 2410 N N . ALA A 1 318 ? -9.503 -3.649 1.684 1.00 94.31 318 ALA A N 1
ATOM 2411 C CA . ALA A 1 318 ? -8.694 -4.863 1.761 1.00 94.31 318 ALA A CA 1
ATOM 2412 C C . ALA A 1 318 ? -9.353 -5.875 2.713 1.00 94.31 318 ALA A C 1
ATOM 2414 O O . ALA A 1 318 ? -8.824 -6.128 3.801 1.00 94.31 318 ALA A O 1
ATOM 2415 N N . PRO A 1 319 ? -10.535 -6.410 2.359 1.00 89.06 319 PRO A N 1
ATOM 2416 C CA . PRO A 1 319 ? -11.297 -7.303 3.226 1.00 89.06 319 PRO A CA 1
ATOM 2417 C C . PRO A 1 319 ? -10.444 -8.465 3.757 1.00 89.06 319 PRO A C 1
ATOM 2419 O O . PRO A 1 319 ? -9.659 -9.085 3.032 1.00 89.06 319 PRO A O 1
ATOM 2422 N N . GLY A 1 320 ? -10.553 -8.716 5.065 1.00 86.56 320 GLY A N 1
ATOM 2423 C CA . GLY A 1 320 ? -9.818 -9.781 5.755 1.00 86.56 320 GLY A CA 1
ATOM 2424 C C . GLY A 1 320 ? -8.300 -9.576 5.849 1.00 86.56 320 GLY A C 1
ATOM 2425 O O . GLY A 1 320 ? -7.580 -10.512 6.201 1.00 86.56 320 GLY A O 1
ATOM 2426 N N . LYS A 1 321 ? -7.782 -8.390 5.510 1.00 93.00 321 LYS A N 1
ATOM 2427 C CA . LYS A 1 321 ? -6.364 -8.036 5.671 1.00 93.00 321 LYS A CA 1
ATOM 2428 C C . LYS A 1 321 ? -6.169 -7.119 6.876 1.00 93.00 321 LYS A C 1
ATOM 2430 O O . LYS A 1 321 ? -7.114 -6.575 7.438 1.00 93.00 321 LYS A O 1
ATOM 2435 N N . THR A 1 322 ? -4.912 -6.964 7.280 1.00 91.81 322 THR A N 1
ATOM 2436 C CA . THR A 1 322 ? -4.516 -6.007 8.313 1.00 91.81 322 THR A CA 1
ATOM 2437 C C . THR A 1 322 ? -3.482 -5.045 7.748 1.00 91.81 322 THR A C 1
ATOM 2439 O O . THR A 1 322 ? -2.447 -5.469 7.229 1.00 91.81 322 THR A O 1
ATOM 2442 N N . VAL A 1 323 ? -3.751 -3.751 7.878 1.00 91.44 323 VAL A N 1
ATOM 2443 C CA . VAL A 1 323 ? -2.872 -2.648 7.499 1.00 91.44 323 VAL A CA 1
ATOM 2444 C C . VAL A 1 323 ? -2.411 -1.946 8.769 1.00 91.44 323 VAL A C 1
ATOM 2446 O O . VAL A 1 323 ? -3.219 -1.473 9.562 1.00 91.44 323 VAL A O 1
ATOM 2449 N N . SER A 1 324 ? -1.101 -1.885 8.991 1.00 88.44 324 SER A N 1
ATOM 2450 C CA . SER A 1 324 ? -0.540 -1.104 10.101 1.00 88.44 324 SER A CA 1
ATOM 2451 C C . SER A 1 324 ? -0.166 0.298 9.642 1.00 88.44 324 SER A C 1
ATOM 2453 O O . SER A 1 324 ? 0.364 0.483 8.547 1.00 88.44 324 SER A O 1
ATOM 2455 N N . ASN A 1 325 ? -0.419 1.286 10.490 1.00 83.19 325 ASN A N 1
ATOM 2456 C CA . ASN A 1 325 ? 0.076 2.634 10.274 1.00 83.19 325 ASN A CA 1
ATOM 2457 C C . ASN A 1 325 ? 1.540 2.730 10.714 1.00 83.19 325 ASN A C 1
ATOM 2459 O O . ASN A 1 325 ? 1.812 2.849 11.908 1.00 83.19 325 ASN A O 1
ATOM 2463 N N . ASP A 1 326 ? 2.479 2.650 9.776 1.00 78.19 326 ASP A N 1
ATOM 2464 C CA . ASP A 1 326 ? 3.905 2.715 10.081 1.00 78.19 326 ASP A CA 1
ATOM 2465 C C . ASP A 1 326 ? 4.676 3.291 8.884 1.00 78.19 326 ASP A C 1
ATOM 2467 O O . ASP A 1 326 ? 4.528 2.850 7.750 1.00 78.19 326 ASP A O 1
ATOM 2471 N N . ILE A 1 327 ? 5.614 4.197 9.147 1.00 70.25 327 ILE A N 1
ATOM 2472 C CA . ILE A 1 327 ? 6.511 4.783 8.132 1.00 70.25 327 ILE A CA 1
ATOM 2473 C C . ILE A 1 327 ? 7.631 3.834 7.656 1.00 70.25 327 ILE A C 1
ATOM 2475 O O . ILE A 1 327 ? 8.404 4.163 6.748 1.00 70.25 327 ILE A O 1
ATOM 2479 N N . MET A 1 328 ? 7.767 2.668 8.295 1.00 77.88 328 MET A N 1
ATOM 2480 C CA . MET A 1 328 ? 8.721 1.620 7.930 1.00 77.88 328 MET A CA 1
ATOM 2481 C C . MET A 1 328 ? 8.272 0.258 8.457 1.00 77.88 328 MET A C 1
ATOM 2483 O O . MET A 1 328 ? 7.632 0.160 9.505 1.00 77.88 328 MET A O 1
ATOM 2487 N N . PHE A 1 329 ? 8.675 -0.824 7.794 1.00 82.06 329 PHE A N 1
ATOM 2488 C CA . PHE A 1 329 ? 8.398 -2.159 8.320 1.00 82.06 329 PHE A CA 1
ATOM 2489 C C . PHE A 1 329 ? 9.278 -2.452 9.540 1.00 82.06 329 PHE A C 1
ATOM 2491 O O . PHE A 1 329 ? 10.471 -2.717 9.416 1.00 82.06 329 PHE A O 1
ATOM 2498 N N . MET A 1 330 ? 8.677 -2.460 10.725 1.00 78.81 330 MET A N 1
ATOM 2499 C CA . MET A 1 330 ? 9.367 -2.770 11.979 1.00 78.81 330 MET A CA 1
ATOM 2500 C C . MET A 1 330 ? 9.286 -4.259 12.332 1.00 78.81 330 MET A C 1
ATOM 2502 O O . MET A 1 330 ? 8.311 -4.935 11.992 1.00 78.81 330 MET A O 1
ATOM 2506 N N . THR A 1 331 ? 10.307 -4.752 13.035 1.00 76.94 331 THR A N 1
ATOM 2507 C CA . THR A 1 331 ? 10.250 -6.029 13.769 1.00 76.94 331 THR A CA 1
ATOM 2508 C C . THR A 1 331 ? 9.241 -5.948 14.915 1.00 76.94 331 THR A C 1
ATOM 2510 O O . THR A 1 331 ? 8.935 -4.853 15.390 1.00 76.94 331 THR A O 1
ATOM 2513 N N . ASP A 1 332 ? 8.765 -7.095 15.402 1.00 73.25 332 ASP A N 1
ATOM 2514 C CA . ASP A 1 332 ? 7.749 -7.160 16.467 1.00 73.25 332 ASP A CA 1
ATOM 2515 C C . ASP A 1 332 ? 8.185 -6.446 17.757 1.00 73.25 332 ASP A C 1
ATOM 2517 O O . ASP A 1 332 ? 7.377 -5.821 18.437 1.00 73.25 332 ASP A O 1
ATOM 2521 N N . SER A 1 333 ? 9.487 -6.454 18.065 1.00 68.06 333 SER A N 1
ATOM 2522 C CA . SER A 1 333 ? 10.066 -5.752 19.216 1.00 68.06 333 SER A CA 1
ATOM 2523 C C . SER A 1 333 ? 10.239 -4.242 19.020 1.00 68.06 333 SER A C 1
ATOM 2525 O O . SER A 1 333 ? 10.726 -3.575 19.930 1.00 68.06 333 SER A O 1
ATOM 2527 N N . ARG A 1 334 ? 9.910 -3.697 17.838 1.00 69.88 334 ARG A N 1
ATOM 2528 C CA . ARG A 1 334 ? 9.978 -2.262 17.483 1.00 69.88 334 ARG A CA 1
ATOM 2529 C C . ARG A 1 334 ? 11.320 -1.561 17.741 1.00 69.88 334 ARG A C 1
ATOM 2531 O O . ARG A 1 334 ? 11.401 -0.340 17.733 1.00 69.88 334 ARG A O 1
ATOM 2538 N N . ASN A 1 335 ? 12.399 -2.315 17.911 1.00 71.38 335 ASN A N 1
ATOM 2539 C CA . ASN A 1 335 ? 13.758 -1.801 18.120 1.00 71.38 335 ASN A CA 1
ATOM 2540 C C . ASN A 1 335 ? 14.648 -1.937 16.871 1.00 71.38 335 ASN A C 1
ATOM 2542 O O . ASN A 1 335 ? 15.807 -1.516 16.868 1.00 71.38 335 ASN A O 1
ATOM 2546 N N . ARG A 1 336 ? 14.127 -2.580 15.822 1.00 78.44 336 ARG A N 1
ATOM 2547 C CA . ARG A 1 336 ? 14.790 -2.810 14.537 1.00 78.44 336 ARG A CA 1
ATOM 2548 C C . ARG A 1 336 ? 13.765 -2.709 13.417 1.00 78.44 336 ARG A C 1
ATOM 2550 O O . ARG A 1 336 ? 12.628 -3.154 13.589 1.00 78.44 336 ARG A O 1
ATOM 2557 N N . ALA A 1 337 ? 14.209 -2.216 12.272 1.00 81.12 337 ALA A N 1
ATOM 2558 C CA . ALA A 1 337 ? 13.459 -2.206 11.026 1.00 81.12 337 ALA A CA 1
ATOM 2559 C C . ALA A 1 337 ? 13.923 -3.343 10.109 1.00 81.12 337 ALA A C 1
ATOM 2561 O O . ALA A 1 337 ? 15.088 -3.753 10.151 1.00 81.12 337 ALA A O 1
ATOM 2562 N N . TYR A 1 338 ? 13.011 -3.852 9.287 1.00 83.62 338 TYR A N 1
ATOM 2563 C CA . TYR A 1 338 ? 13.338 -4.744 8.185 1.00 83.62 338 TYR A CA 1
ATOM 2564 C C . TYR A 1 338 ? 13.966 -3.952 7.036 1.00 83.62 338 TYR A C 1
ATOM 2566 O O . TYR A 1 338 ? 13.553 -2.843 6.708 1.00 83.62 338 TYR A O 1
ATOM 2574 N N . HIS A 1 339 ? 14.975 -4.558 6.432 1.00 82.31 339 HIS A N 1
ATOM 2575 C CA . HIS A 1 339 ? 15.764 -4.047 5.330 1.00 82.31 339 HIS A CA 1
ATOM 2576 C C . HIS A 1 339 ? 15.591 -5.012 4.155 1.00 82.31 339 HIS A C 1
ATOM 2578 O O . HIS A 1 339 ? 15.864 -6.213 4.282 1.00 82.31 339 HIS A O 1
ATOM 2584 N N . PHE A 1 340 ? 15.098 -4.489 3.035 1.00 85.12 340 PHE A N 1
ATOM 2585 C CA . PHE A 1 340 ? 14.690 -5.253 1.857 1.00 85.12 340 PHE A CA 1
ATOM 2586 C C . PHE A 1 340 ? 15.661 -5.101 0.684 1.00 85.12 340 PHE A C 1
ATOM 2588 O O . PHE A 1 340 ? 15.429 -5.641 -0.400 1.00 85.12 340 PHE A O 1
ATOM 2595 N N . ASN A 1 341 ? 16.794 -4.435 0.892 1.00 79.12 341 ASN A N 1
ATOM 2596 C CA . ASN A 1 341 ? 17.908 -4.446 -0.035 1.00 79.12 341 ASN A CA 1
ATOM 2597 C C . ASN A 1 341 ? 18.317 -5.897 -0.306 1.00 79.12 341 ASN A C 1
ATOM 2599 O O . ASN A 1 341 ? 18.725 -6.629 0.595 1.00 79.12 341 ASN A O 1
ATOM 2603 N N . TYR A 1 342 ? 18.189 -6.300 -1.573 1.00 82.38 342 TYR A N 1
ATOM 2604 C CA . TYR A 1 342 ? 18.416 -7.666 -2.058 1.00 82.38 342 TYR A CA 1
ATOM 2605 C C . TYR A 1 342 ? 17.421 -8.719 -1.545 1.00 82.38 342 TYR A C 1
ATOM 2607 O O . TYR A 1 342 ? 17.728 -9.913 -1.578 1.00 82.38 342 TYR A O 1
ATOM 2615 N N . TYR A 1 343 ? 16.239 -8.302 -1.082 1.00 89.94 343 TYR A N 1
ATOM 2616 C CA . TYR A 1 343 ? 15.162 -9.221 -0.730 1.00 89.94 343 TYR A CA 1
ATOM 2617 C C . TYR A 1 343 ? 14.819 -10.145 -1.900 1.00 89.94 343 TYR A C 1
ATOM 2619 O O . TYR A 1 343 ? 14.744 -9.698 -3.044 1.00 89.94 343 TYR A O 1
ATOM 2627 N N . LYS A 1 344 ? 14.593 -11.424 -1.590 1.00 93.19 344 LYS A N 1
ATOM 2628 C CA . LYS A 1 344 ? 14.102 -12.440 -2.522 1.00 93.19 344 LYS A CA 1
ATOM 2629 C C . LYS A 1 344 ? 12.866 -13.098 -1.938 1.00 93.19 344 LYS A C 1
ATOM 2631 O O . LYS A 1 344 ? 12.794 -13.299 -0.726 1.00 93.19 344 LYS A O 1
ATOM 2636 N N . ILE A 1 345 ? 11.922 -13.449 -2.803 1.00 94.12 345 ILE A N 1
ATOM 2637 C CA . ILE A 1 345 ? 10.671 -14.096 -2.400 1.00 94.12 345 ILE A CA 1
ATOM 2638 C C . ILE A 1 345 ? 10.951 -15.338 -1.552 1.00 94.12 345 ILE A C 1
ATOM 2640 O O . ILE A 1 345 ? 11.855 -16.124 -1.843 1.00 94.12 345 ILE A O 1
ATOM 2644 N N . GLY A 1 346 ? 10.181 -15.494 -0.474 1.00 86.38 346 GLY A N 1
ATOM 2645 C CA . GLY A 1 346 ? 10.309 -16.630 0.441 1.00 86.38 346 GLY A CA 1
ATOM 2646 C C . GLY A 1 346 ? 11.495 -16.553 1.407 1.00 86.38 346 GLY A C 1
ATOM 2647 O O . GLY A 1 346 ? 11.597 -17.396 2.296 1.00 86.38 346 GLY A O 1
ATOM 2648 N N . HIS A 1 347 ? 12.370 -15.550 1.293 1.00 90.19 347 HIS A N 1
ATOM 2649 C CA . HIS A 1 347 ? 13.434 -15.317 2.268 1.00 90.19 347 HIS A CA 1
ATOM 2650 C C . HIS A 1 347 ? 12.939 -14.433 3.422 1.00 90.19 347 HIS A C 1
ATOM 2652 O O . HIS A 1 347 ? 11.919 -13.748 3.328 1.00 90.19 347 HIS A O 1
ATOM 2658 N N . THR A 1 348 ? 13.685 -14.428 4.528 1.00 87.12 348 THR A N 1
ATOM 2659 C CA . THR A 1 348 ? 13.485 -13.484 5.635 1.00 87.12 348 THR A CA 1
ATOM 2660 C C . THR A 1 348 ? 14.275 -12.200 5.355 1.00 87.12 348 THR A C 1
ATOM 2662 O O . THR A 1 348 ? 15.473 -12.295 5.068 1.00 87.12 348 THR A O 1
ATOM 2665 N N . PRO A 1 349 ? 13.661 -11.005 5.437 1.00 86.75 349 PRO A N 1
ATOM 2666 C CA . PRO A 1 349 ? 14.394 -9.752 5.289 1.00 86.75 349 PRO A CA 1
ATOM 2667 C C . PRO A 1 349 ? 15.407 -9.571 6.424 1.00 86.75 349 PRO A C 1
ATOM 2669 O O . PRO A 1 349 ? 15.211 -10.042 7.548 1.00 86.75 349 PRO A O 1
ATOM 2672 N N . TYR A 1 350 ? 16.501 -8.866 6.144 1.00 83.50 350 TYR A N 1
ATOM 2673 C CA . TYR A 1 350 ? 17.482 -8.543 7.177 1.00 83.50 350 TYR A CA 1
ATOM 2674 C C . TYR A 1 350 ? 16.873 -7.542 8.164 1.00 83.50 350 TYR A C 1
ATOM 2676 O O . TYR A 1 350 ? 16.168 -6.631 7.755 1.00 83.50 350 TYR A O 1
ATOM 2684 N N . ALA A 1 351 ? 17.146 -7.675 9.460 1.00 83.31 351 ALA A N 1
ATOM 2685 C CA . ALA A 1 351 ? 16.721 -6.686 10.451 1.00 83.31 351 ALA A CA 1
ATOM 2686 C C . ALA A 1 351 ? 17.902 -5.796 10.847 1.00 83.31 351 ALA A C 1
ATOM 2688 O O . ALA A 1 351 ? 19.008 -6.290 11.066 1.00 83.31 351 ALA A O 1
ATOM 2689 N N . GLN A 1 352 ? 17.689 -4.499 11.033 1.00 78.88 352 GLN A N 1
ATOM 2690 C CA . GLN A 1 352 ? 18.748 -3.557 11.390 1.00 78.88 352 GLN A CA 1
ATOM 2691 C C . GLN A 1 352 ? 18.236 -2.466 12.333 1.00 78.88 352 GLN A C 1
ATOM 2693 O O . GLN A 1 352 ? 17.069 -2.093 12.290 1.00 78.88 352 GLN A O 1
ATOM 2698 N N . THR A 1 353 ? 19.099 -1.983 13.228 1.00 76.19 353 THR A N 1
ATOM 2699 C CA . THR A 1 353 ? 18.761 -0.903 14.164 1.00 76.19 353 THR A CA 1
ATOM 2700 C C . THR A 1 353 ? 18.492 0.399 13.408 1.00 76.19 353 THR A C 1
ATOM 2702 O O . THR A 1 353 ? 19.232 0.750 12.483 1.00 76.19 353 THR A O 1
ATOM 2705 N N . THR A 1 354 ? 17.442 1.110 13.807 1.00 71.44 354 THR A N 1
ATOM 2706 C CA . THR A 1 354 ? 17.078 2.429 13.276 1.00 71.44 354 THR A CA 1
ATOM 2707 C C . THR A 1 354 ? 17.989 3.522 13.854 1.00 71.44 354 THR A C 1
ATOM 2709 O O . THR A 1 354 ? 18.546 3.372 14.940 1.00 71.44 354 THR A O 1
ATOM 2712 N N . MET A 1 355 ? 18.193 4.614 13.110 1.00 69.50 355 MET A N 1
ATOM 2713 C CA . MET A 1 355 ? 18.899 5.816 13.578 1.00 69.50 355 MET A CA 1
ATOM 2714 C C . MET A 1 355 ? 18.075 7.059 13.258 1.00 69.50 355 MET A C 1
ATOM 2716 O O . MET A 1 355 ? 17.509 7.139 12.177 1.00 69.50 355 MET A O 1
ATOM 2720 N N . ASP A 1 356 ? 18.109 8.066 14.123 1.00 65.44 356 ASP A N 1
ATOM 2721 C CA . ASP A 1 356 ? 17.217 9.230 14.015 1.00 65.44 356 ASP A CA 1
ATOM 2722 C C . ASP A 1 356 ? 17.743 10.349 13.096 1.00 65.44 356 ASP A C 1
ATOM 2724 O O . ASP A 1 356 ? 17.218 11.459 13.108 1.00 65.44 356 ASP A O 1
ATOM 2728 N N . VAL A 1 357 ? 18.784 10.084 12.293 1.00 68.44 357 VAL A N 1
ATOM 2729 C CA . VAL A 1 357 ? 19.451 11.093 11.450 1.00 68.44 357 VAL A CA 1
ATOM 2730 C C . VAL A 1 357 ? 19.648 10.640 9.998 1.00 68.44 357 VAL A C 1
ATOM 2732 O O . VAL A 1 357 ? 20.046 9.506 9.722 1.00 68.44 357 VAL A O 1
ATOM 2735 N N . PHE A 1 358 ? 19.421 11.571 9.075 1.00 66.25 358 PHE A N 1
ATOM 2736 C CA . PHE A 1 358 ? 19.597 11.465 7.628 1.00 66.25 358 PHE A CA 1
ATOM 2737 C C . PHE A 1 358 ? 20.757 12.354 7.160 1.00 66.25 358 PHE A C 1
ATOM 2739 O O . PHE A 1 358 ? 20.997 13.417 7.730 1.00 66.25 358 PHE A O 1
ATOM 2746 N N . ILE A 1 359 ? 21.481 11.946 6.114 1.00 65.25 359 ILE A N 1
ATOM 2747 C CA . ILE A 1 359 ? 22.634 12.688 5.588 1.00 65.25 359 ILE A CA 1
ATOM 2748 C C . ILE A 1 359 ? 22.377 13.074 4.128 1.00 65.25 359 ILE A C 1
ATOM 2750 O O . ILE A 1 359 ? 22.154 12.217 3.279 1.00 65.25 359 ILE A O 1
ATOM 2754 N N . LEU A 1 360 ? 22.475 14.370 3.821 1.00 60.97 360 LEU A N 1
ATOM 2755 C CA . LEU A 1 360 ? 22.418 14.900 2.456 1.00 60.97 360 LEU A CA 1
ATOM 2756 C C . LEU A 1 360 ? 23.664 15.741 2.184 1.00 60.97 360 LEU A C 1
ATOM 2758 O O . LEU A 1 360 ? 23.817 16.844 2.711 1.00 60.97 360 LEU A O 1
ATOM 2762 N N . GLY A 1 361 ? 24.559 15.213 1.348 1.00 67.31 361 GLY A N 1
ATOM 2763 C CA . GLY A 1 361 ? 25.869 15.818 1.114 1.00 67.31 361 GLY A CA 1
ATOM 2764 C C . GLY A 1 361 ? 26.741 15.758 2.370 1.00 67.31 361 GLY A C 1
ATOM 2765 O O . GLY A 1 361 ? 26.972 14.684 2.916 1.00 67.31 361 GLY A O 1
ATOM 2766 N N . ASP A 1 362 ? 27.229 16.911 2.821 1.00 67.00 362 ASP A N 1
ATOM 2767 C CA . ASP A 1 362 ? 28.015 17.084 4.049 1.00 67.00 362 ASP A CA 1
ATOM 2768 C C . ASP A 1 362 ? 27.159 17.430 5.281 1.00 67.00 362 ASP A C 1
ATOM 2770 O O . ASP A 1 362 ? 27.693 17.633 6.373 1.00 67.00 362 ASP A O 1
ATOM 2774 N N . ARG A 1 363 ? 25.832 17.508 5.123 1.00 64.06 363 ARG A N 1
ATOM 2775 C CA . ARG A 1 363 ? 24.903 17.920 6.178 1.00 64.06 363 ARG A CA 1
ATOM 2776 C C . ARG A 1 363 ? 24.150 16.734 6.758 1.00 64.06 363 ARG A C 1
ATOM 2778 O O . ARG A 1 363 ? 23.640 15.890 6.024 1.00 64.06 363 ARG A O 1
ATOM 2785 N N . THR A 1 364 ? 24.020 16.743 8.077 1.00 70.69 364 THR A N 1
ATOM 2786 C CA . THR A 1 364 ? 23.156 15.835 8.833 1.00 70.69 364 THR A CA 1
ATOM 2787 C C . THR A 1 364 ? 21.858 16.556 9.175 1.00 70.69 364 THR A C 1
ATOM 2789 O O . THR A 1 364 ? 21.883 17.711 9.598 1.00 70.69 364 THR A O 1
ATOM 2792 N N . TYR A 1 365 ? 20.741 15.869 8.999 1.00 68.56 365 TYR A N 1
ATOM 2793 C CA . TYR A 1 365 ? 19.401 16.317 9.341 1.00 68.56 365 TYR A CA 1
ATOM 2794 C C . TYR A 1 365 ? 18.781 15.304 10.289 1.00 68.56 365 TYR A C 1
ATOM 2796 O O . TYR A 1 365 ? 18.959 14.101 10.099 1.00 68.56 365 TYR A O 1
ATOM 2804 N N . ASP A 1 366 ? 18.019 15.770 11.268 1.00 68.81 366 ASP A N 1
ATOM 2805 C CA . ASP A 1 366 ? 17.172 14.867 12.035 1.00 68.81 366 ASP A CA 1
ATOM 2806 C C . ASP A 1 366 ? 16.086 14.319 11.105 1.00 68.81 366 ASP A C 1
ATOM 2808 O O . ASP A 1 366 ? 15.485 15.047 10.306 1.00 68.81 366 ASP A O 1
ATOM 2812 N N . VAL A 1 367 ? 15.858 13.012 11.171 1.00 68.06 367 VAL A N 1
ATOM 2813 C CA . VAL A 1 367 ? 14.748 12.390 10.446 1.00 68.06 367 VAL A CA 1
ATOM 2814 C C . VAL A 1 367 ? 13.441 12.818 11.096 1.00 68.06 367 VAL A C 1
ATOM 2816 O O . VAL A 1 367 ? 12.511 13.207 10.391 1.00 68.06 367 VAL A O 1
ATOM 2819 N N . TYR A 1 368 ? 13.433 12.815 12.430 1.00 65.19 368 TYR A N 1
ATOM 2820 C CA . TYR A 1 368 ? 12.273 13.039 13.275 1.00 65.19 368 TYR A CA 1
ATOM 2821 C C . TYR A 1 368 ? 12.541 14.167 14.271 1.00 65.19 368 TYR A C 1
ATOM 2823 O O . TYR A 1 368 ? 13.472 14.070 15.066 1.00 65.19 368 TYR A O 1
ATOM 2831 N N . SER A 1 369 ? 11.749 15.238 14.207 1.00 59.16 369 SER A N 1
ATOM 2832 C CA . SER A 1 369 ? 11.645 16.344 15.181 1.00 59.16 369 SER A CA 1
ATOM 2833 C C . SER A 1 369 ? 10.805 17.471 14.567 1.00 59.16 369 SER A C 1
ATOM 2835 O O . SER A 1 369 ? 10.500 17.436 13.380 1.00 59.16 369 SER A O 1
ATOM 2837 N N . GLU A 1 370 ? 10.511 18.531 15.324 1.00 60.09 370 GLU A N 1
ATOM 2838 C CA . GLU A 1 370 ? 9.836 19.747 14.828 1.00 60.09 370 GLU A CA 1
ATOM 2839 C C . GLU A 1 370 ? 10.487 20.348 13.559 1.00 60.09 370 GLU A C 1
ATOM 2841 O O . GLU A 1 370 ? 9.815 20.999 12.764 1.00 60.09 370 GLU A O 1
ATOM 2846 N N . ASN A 1 371 ? 11.778 20.075 13.328 1.00 58.75 371 ASN A N 1
ATOM 2847 C CA . ASN A 1 371 ? 12.534 20.531 12.157 1.00 58.75 371 ASN A CA 1
ATOM 2848 C C . ASN A 1 371 ? 13.019 19.382 11.240 1.00 58.75 371 ASN A C 1
ATOM 2850 O O . ASN A 1 371 ? 13.821 19.628 10.332 1.00 58.75 371 ASN A O 1
ATOM 2854 N N . GLY A 1 372 ? 12.588 18.139 11.493 1.00 61.28 372 GLY A N 1
ATOM 2855 C CA . GLY A 1 372 ? 13.018 16.932 10.779 1.00 61.28 372 GLY A CA 1
ATOM 2856 C C . GLY A 1 372 ? 12.344 16.735 9.416 1.00 61.28 372 GLY A C 1
ATOM 2857 O O . GLY A 1 372 ? 11.345 17.379 9.103 1.00 61.28 372 GLY A O 1
ATOM 2858 N N . ILE A 1 373 ? 12.897 15.845 8.581 1.00 65.38 373 ILE A N 1
ATOM 2859 C CA . ILE A 1 373 ? 12.396 15.581 7.210 1.00 65.38 373 ILE A CA 1
ATOM 2860 C C . ILE A 1 373 ? 10.970 15.034 7.219 1.00 65.38 373 ILE A C 1
ATOM 2862 O O . ILE A 1 373 ? 10.153 15.445 6.393 1.00 65.38 373 ILE A O 1
ATOM 2866 N N . TRP A 1 374 ? 10.696 14.146 8.170 1.00 65.44 374 TRP A N 1
ATOM 2867 C CA . TRP A 1 374 ? 9.369 13.672 8.526 1.00 65.44 374 TRP A CA 1
ATOM 2868 C C . TRP A 1 374 ? 9.154 14.132 9.956 1.00 65.44 374 TRP A C 1
ATOM 2870 O O . TRP A 1 374 ? 9.535 13.456 10.909 1.00 65.44 374 TRP A O 1
ATOM 2880 N N . SER A 1 375 ? 8.644 15.352 10.112 1.00 54.84 375 SER A N 1
ATOM 2881 C CA . SER A 1 375 ? 8.589 16.037 11.406 1.00 54.84 375 SER A CA 1
ATOM 2882 C C . SER A 1 375 ? 7.689 15.364 12.453 1.00 54.84 375 SER A C 1
ATOM 2884 O O . SER A 1 375 ? 7.568 15.853 13.575 1.00 54.84 375 SER A O 1
ATOM 2886 N N . SER A 1 376 ? 7.126 14.201 12.132 1.00 46.66 376 SER A N 1
ATOM 2887 C CA . SER A 1 376 ? 6.448 13.305 13.049 1.00 46.66 376 SER A CA 1
ATOM 2888 C C . SER A 1 376 ? 7.033 11.890 12.974 1.00 46.66 376 SER A C 1
ATOM 2890 O O . SER A 1 376 ? 6.769 11.142 12.043 1.00 46.66 376 SER A O 1
ATOM 2892 N N . SER A 1 377 ? 7.792 11.466 13.983 1.00 53.50 377 SER A N 1
ATOM 2893 C CA . SER A 1 377 ? 7.840 10.034 14.309 1.00 53.50 377 SER A CA 1
ATOM 2894 C C . SER A 1 377 ? 6.830 9.772 15.392 1.00 53.50 377 SER A C 1
ATOM 2896 O O . SER A 1 377 ? 6.743 10.561 16.333 1.00 53.50 377 SER A O 1
ATOM 2898 N N . VAL A 1 378 ? 6.170 8.619 15.308 1.00 59.00 378 VAL A N 1
ATOM 2899 C CA . VAL A 1 378 ? 5.216 8.116 16.301 1.00 59.00 378 VAL A CA 1
ATOM 2900 C C . VAL A 1 378 ? 3.844 8.788 16.208 1.00 59.00 378 VAL A C 1
ATOM 2902 O O . VAL A 1 378 ? 2.902 8.264 16.777 1.00 59.00 378 VAL A O 1
ATOM 2905 N N . VAL A 1 379 ? 3.694 9.869 15.439 1.00 70.62 379 VAL A N 1
ATOM 2906 C CA . VAL A 1 379 ? 2.458 10.650 15.347 1.00 70.62 379 VAL A CA 1
ATOM 2907 C C . VAL A 1 379 ? 1.990 10.765 13.896 1.00 70.62 379 VAL A C 1
ATOM 2909 O O . VAL A 1 379 ? 2.450 11.645 13.182 1.00 70.62 379 VAL A O 1
ATOM 2912 N N . SER A 1 380 ? 1.041 9.951 13.451 1.00 80.06 380 SER A N 1
ATOM 2913 C CA . SER A 1 380 ? 0.466 10.147 12.112 1.00 80.06 380 SER A CA 1
ATOM 2914 C C . SER A 1 380 ? -0.758 11.031 12.184 1.00 80.06 380 SER A C 1
ATOM 2916 O O . SER A 1 380 ? -1.585 10.878 13.076 1.00 80.06 380 SER A O 1
ATOM 2918 N N . THR A 1 381 ? -0.872 11.978 11.258 1.00 85.12 381 THR A N 1
ATOM 2919 C CA . THR A 1 381 ? -1.925 12.995 11.298 1.00 85.12 381 THR A CA 1
ATOM 2920 C C . THR A 1 381 ? -2.683 13.023 9.984 1.00 85.12 381 THR A C 1
ATOM 2922 O O . THR A 1 381 ? -2.090 13.332 8.957 1.00 85.12 381 THR A O 1
ATOM 2925 N N . ILE A 1 382 ? -3.995 12.774 10.015 1.00 88.88 382 ILE A N 1
ATOM 2926 C CA . ILE A 1 382 ? -4.871 13.100 8.885 1.00 88.88 382 ILE A CA 1
ATOM 2927 C C . ILE A 1 382 ? -5.028 14.630 8.869 1.00 88.88 382 ILE A C 1
ATOM 2929 O O . ILE A 1 382 ? -5.565 15.189 9.838 1.00 88.88 382 ILE A O 1
ATOM 2933 N N . PRO A 1 383 ? -4.551 15.337 7.828 1.00 84.75 383 PRO A N 1
ATOM 2934 C CA . PRO A 1 383 ? -4.560 16.794 7.812 1.00 84.75 383 PRO A CA 1
ATOM 2935 C C . PRO A 1 383 ? -5.958 17.352 7.519 1.00 84.75 383 PRO A C 1
ATOM 2937 O O . PRO A 1 383 ? -6.797 16.699 6.893 1.00 84.75 383 PRO A O 1
ATOM 2940 N N . THR A 1 384 ? -6.207 18.592 7.951 1.00 87.31 384 THR A N 1
ATOM 2941 C CA . THR A 1 384 ? -7.463 19.320 7.699 1.00 87.31 384 THR A CA 1
ATOM 2942 C C . THR A 1 384 ? -7.882 19.240 6.229 1.00 87.31 384 THR A C 1
ATOM 2944 O O . THR A 1 384 ? -7.074 19.471 5.334 1.00 87.31 384 THR A O 1
ATOM 2947 N N . GLY A 1 385 ? -9.161 18.937 5.990 1.00 86.62 385 GLY A N 1
ATOM 2948 C CA . GLY A 1 385 ? -9.748 18.794 4.658 1.00 86.62 385 GLY A CA 1
ATOM 2949 C C . GLY A 1 385 ? -9.596 17.404 4.035 1.00 86.62 385 GLY A C 1
ATOM 2950 O O . GLY A 1 385 ? -10.218 17.154 3.008 1.00 86.62 385 GLY A O 1
ATOM 2951 N N . SER A 1 386 ? -8.801 16.506 4.628 1.00 88.75 386 SER A N 1
ATOM 2952 C CA . SER A 1 386 ? -8.529 15.175 4.063 1.00 88.75 386 SER A CA 1
ATOM 2953 C C . SER A 1 386 ? -9.467 14.098 4.603 1.00 88.75 386 SER A C 1
ATOM 2955 O O . SER A 1 386 ? -10.086 14.253 5.663 1.00 88.75 386 SER A O 1
ATOM 2957 N N . LEU A 1 387 ? -9.544 12.988 3.869 1.00 92.06 387 LEU A N 1
ATOM 2958 C CA . LEU A 1 387 ? -10.362 11.822 4.194 1.00 92.06 387 LEU A CA 1
ATOM 2959 C C . LEU A 1 387 ? -9.492 10.561 4.207 1.00 92.06 387 LEU A C 1
ATOM 2961 O O . LEU A 1 387 ? -8.819 10.279 3.219 1.00 92.06 387 LEU A O 1
ATOM 2965 N N . LEU A 1 388 ? -9.578 9.774 5.280 1.00 93.38 388 LEU A N 1
ATOM 2966 C CA . LEU A 1 388 ? -9.161 8.371 5.288 1.00 93.38 388 LEU A CA 1
ATOM 2967 C C . LEU A 1 388 ? -10.404 7.489 5.425 1.00 93.38 388 LEU A C 1
ATOM 2969 O O . LEU A 1 388 ? -11.119 7.580 6.421 1.00 93.38 388 LEU A O 1
ATOM 2973 N N . SER A 1 389 ? -10.648 6.625 4.445 1.00 94.69 389 SER A N 1
ATOM 2974 C CA . SER A 1 389 ? -11.670 5.583 4.511 1.00 94.69 389 SER A CA 1
ATOM 2975 C C . SER A 1 389 ? -11.003 4.215 4.516 1.00 94.69 389 SER A C 1
ATOM 2977 O O . SER A 1 389 ? -10.257 3.883 3.592 1.00 94.69 389 SER A O 1
ATOM 2979 N N . VAL A 1 390 ? -11.257 3.441 5.572 1.00 89.69 390 VAL A N 1
ATOM 2980 C CA . VAL A 1 390 ? -10.680 2.108 5.753 1.00 89.69 390 VAL A CA 1
ATOM 2981 C C . VAL A 1 390 ? -11.791 1.071 5.854 1.00 89.69 390 VAL A C 1
ATOM 2983 O O . VAL A 1 390 ? -12.670 1.162 6.715 1.00 89.69 390 VAL A O 1
ATOM 2986 N N . ASN A 1 391 ? -11.737 0.087 4.960 1.00 91.62 391 ASN A N 1
ATOM 2987 C CA . ASN A 1 391 ? -12.618 -1.079 4.920 1.00 91.62 391 ASN A CA 1
ATOM 2988 C C . ASN A 1 391 ? -11.786 -2.368 5.052 1.00 91.62 391 ASN A C 1
ATOM 2990 O O . ASN A 1 391 ? -11.797 -3.252 4.196 1.00 91.62 391 ASN A O 1
ATOM 2994 N N . THR A 1 392 ? -10.921 -2.373 6.062 1.00 92.38 392 THR A N 1
ATOM 2995 C CA . THR A 1 392 ? -9.972 -3.437 6.398 1.00 92.38 392 THR A CA 1
ATOM 2996 C C . THR A 1 392 ? -9.512 -3.243 7.842 1.00 92.38 392 THR A C 1
ATOM 2998 O O . THR A 1 392 ? -9.671 -2.148 8.395 1.00 92.38 392 THR A O 1
ATOM 3001 N N . GLY A 1 393 ? -8.897 -4.259 8.447 1.00 92.62 393 GLY A N 1
ATOM 3002 C CA . GLY A 1 393 ? -8.316 -4.135 9.774 1.00 92.62 393 GLY A CA 1
ATOM 3003 C C . GLY A 1 393 ? -7.191 -3.100 9.766 1.00 92.62 393 GLY A C 1
ATOM 3004 O O . GLY A 1 393 ? -6.185 -3.283 9.086 1.00 92.62 393 GLY A O 1
ATOM 3005 N N . TYR A 1 394 ? -7.322 -2.023 10.532 1.00 93.38 394 TYR A N 1
ATOM 3006 C CA . TYR A 1 394 ? -6.311 -0.980 10.672 1.00 93.38 394 TYR A CA 1
ATOM 3007 C C . TYR A 1 394 ? -5.702 -0.993 12.067 1.00 93.38 394 TYR A C 1
ATOM 3009 O O . TYR A 1 394 ? -6.424 -0.951 13.061 1.00 93.38 394 TYR A O 1
ATOM 3017 N N . VAL A 1 395 ? -4.373 -1.023 12.163 1.00 91.50 395 VAL A N 1
ATOM 3018 C CA . VAL A 1 395 ? -3.665 -1.096 13.448 1.00 91.50 395 VAL A CA 1
ATOM 3019 C C . VAL A 1 395 ? -2.969 0.222 13.757 1.00 91.50 395 VAL A C 1
ATOM 3021 O O . VAL A 1 395 ? -2.068 0.646 13.030 1.00 91.50 395 VAL A O 1
ATOM 3024 N N . ILE A 1 396 ? -3.345 0.808 14.894 1.00 90.38 396 ILE A N 1
ATOM 3025 C CA . ILE A 1 396 ? -2.643 1.898 15.570 1.00 90.38 396 ILE A CA 1
ATOM 3026 C C . ILE A 1 396 ? -1.852 1.280 16.727 1.00 90.38 396 ILE A C 1
ATOM 3028 O O . ILE A 1 396 ? -2.430 0.837 17.723 1.00 90.38 396 ILE A O 1
ATOM 3032 N N . PRO A 1 397 ? -0.529 1.179 16.602 1.00 85.94 397 PRO A N 1
ATOM 3033 C CA . PRO A 1 397 ? 0.266 0.359 17.500 1.00 85.94 397 PRO A CA 1
ATOM 3034 C C . PRO A 1 397 ? 0.662 1.066 18.807 1.00 85.94 397 PRO A C 1
ATOM 3036 O O . PRO A 1 397 ? 0.602 2.289 18.926 1.00 85.94 397 PRO A O 1
ATOM 3039 N N . SER A 1 398 ? 1.128 0.292 19.792 1.00 84.12 398 SER A N 1
ATOM 3040 C CA . SER A 1 398 ? 1.549 0.841 21.088 1.00 84.12 398 SER A CA 1
ATOM 3041 C C . SER A 1 398 ? 2.729 1.800 20.967 1.00 84.12 398 SER A C 1
ATOM 3043 O O . SER A 1 398 ? 3.607 1.653 20.104 1.00 84.12 398 SER A O 1
ATOM 3045 N N . GLY A 1 399 ? 2.687 2.819 21.821 1.00 81.69 399 GLY A N 1
ATOM 3046 C CA . GLY A 1 399 ? 3.594 3.952 21.817 1.00 81.69 399 GLY A CA 1
ATOM 3047 C C . GLY A 1 399 ? 3.304 4.987 20.736 1.00 81.69 399 GLY A C 1
ATOM 3048 O O . GLY A 1 399 ? 3.929 6.029 20.819 1.00 81.69 399 GLY A O 1
ATOM 3049 N N . SER A 1 400 ? 2.399 4.738 19.772 1.00 81.44 400 SER A N 1
ATOM 3050 C CA . SER A 1 400 ? 2.044 5.680 18.693 1.00 81.44 400 SER A CA 1
ATOM 3051 C C . SER A 1 400 ? 0.842 6.566 19.001 1.00 81.44 400 SER A C 1
ATOM 3053 O O . SER A 1 400 ? 0.016 6.211 19.833 1.00 81.44 400 SER A O 1
ATOM 3055 N N . THR A 1 401 ? 0.741 7.694 18.303 1.00 86.94 401 THR A N 1
ATOM 3056 C CA . THR A 1 401 ? -0.386 8.621 18.291 1.00 86.94 401 THR A CA 1
ATOM 3057 C C . THR A 1 401 ? -0.937 8.731 16.869 1.00 86.94 401 THR A C 1
ATOM 3059 O O . THR A 1 401 ? -0.188 8.885 15.905 1.00 86.94 401 THR A O 1
ATOM 3062 N N . PHE A 1 402 ? -2.255 8.687 16.724 1.00 90.81 402 PHE A N 1
ATOM 3063 C CA . PHE A 1 402 ? -2.953 8.915 15.466 1.00 90.81 402 PHE A CA 1
ATOM 3064 C C . PHE A 1 402 ? -3.899 10.108 15.614 1.00 90.81 402 PHE A C 1
ATOM 3066 O O . PHE A 1 402 ? -4.903 10.028 16.320 1.00 90.81 402 PHE A O 1
ATOM 3073 N N . ASN A 1 403 ? -3.573 11.223 14.968 1.00 91.50 403 ASN A N 1
ATOM 3074 C CA . ASN A 1 403 ? -4.346 12.455 15.038 1.00 91.50 403 ASN A CA 1
ATOM 3075 C C . ASN A 1 403 ? -5.315 12.559 13.862 1.00 91.50 403 ASN A C 1
ATOM 3077 O O . ASN A 1 403 ? -4.932 12.430 12.696 1.00 91.50 403 ASN A O 1
ATOM 3081 N N . ILE A 1 404 ? -6.557 12.920 14.158 1.00 93.69 404 ILE A N 1
ATOM 3082 C CA . ILE A 1 404 ? -7.538 13.348 13.170 1.00 93.69 404 ILE A CA 1
ATOM 3083 C C . ILE A 1 404 ? -7.722 14.851 13.353 1.00 93.69 404 ILE A C 1
ATOM 3085 O O . ILE A 1 404 ? -8.397 15.282 14.285 1.00 93.69 404 ILE A O 1
ATOM 3089 N N . SER A 1 405 ? -7.103 15.652 12.477 1.00 91.81 405 SER A N 1
ATOM 3090 C CA . SER A 1 405 ? -7.118 17.116 12.599 1.00 91.81 405 SER A CA 1
ATOM 3091 C C . SER A 1 405 ? -8.531 17.679 12.487 1.00 91.81 405 SER A C 1
ATOM 3093 O O . SER A 1 405 ? -9.377 17.141 11.770 1.00 91.81 405 SER A O 1
ATOM 3095 N N . LYS A 1 406 ? -8.773 18.849 13.084 1.00 93.88 406 LYS A N 1
ATOM 3096 C CA . LYS A 1 406 ? -10.026 19.586 12.879 1.00 93.88 406 LYS A CA 1
ATOM 3097 C C . LYS A 1 406 ? -10.324 19.770 11.386 1.00 93.88 406 LYS A C 1
ATOM 3099 O O . LYS A 1 406 ? -9.500 20.296 10.636 1.00 93.88 406 LYS A O 1
ATOM 3104 N N . GLY A 1 407 ? -11.513 19.339 10.962 1.00 89.88 407 GLY A N 1
ATOM 3105 C CA . GLY A 1 407 ? -11.960 19.364 9.564 1.00 89.88 407 GLY A CA 1
ATOM 3106 C C . GLY A 1 407 ? -11.448 18.212 8.689 1.00 89.88 407 GLY A C 1
ATOM 3107 O O . GLY A 1 407 ? -11.710 18.222 7.490 1.00 89.88 407 GLY A O 1
ATOM 3108 N N . ALA A 1 408 ? -10.722 17.243 9.248 1.00 92.88 408 ALA A N 1
ATOM 3109 C CA . ALA A 1 408 ? -10.441 15.954 8.619 1.00 92.88 408 ALA A CA 1
ATOM 3110 C C . ALA A 1 408 ? -11.542 14.932 8.949 1.00 92.88 408 ALA A C 1
ATOM 3112 O O . ALA A 1 408 ? -12.284 15.109 9.921 1.00 92.88 408 ALA A O 1
ATOM 3113 N N . THR A 1 409 ? -11.641 13.864 8.153 1.00 94.50 409 THR A N 1
ATOM 3114 C CA . THR A 1 409 ? -12.577 12.757 8.398 1.00 94.50 409 THR A CA 1
ATOM 3115 C C . THR A 1 409 ? -11.872 11.402 8.361 1.00 94.50 409 THR A C 1
ATOM 3117 O O . THR A 1 409 ? -11.159 11.095 7.407 1.00 94.50 409 THR A O 1
ATOM 3120 N N . LEU A 1 410 ? -12.116 10.576 9.377 1.00 95.25 410 LEU A N 1
ATOM 3121 C CA . LEU A 1 410 ? -11.815 9.144 9.380 1.00 95.25 410 LEU A CA 1
ATOM 3122 C C . LEU A 1 410 ? -13.126 8.359 9.273 1.00 95.25 410 LEU A C 1
ATOM 3124 O O . LEU A 1 410 ? -14.041 8.582 10.064 1.00 95.25 410 LEU A O 1
ATOM 3128 N N . VAL A 1 411 ? -13.203 7.419 8.335 1.00 96.44 411 VAL A N 1
ATOM 3129 C CA . VAL A 1 411 ? -14.306 6.459 8.227 1.00 96.44 411 VAL A CA 1
ATOM 3130 C C . VAL A 1 411 ? -13.760 5.063 8.495 1.00 96.44 411 VAL A C 1
ATOM 3132 O O . VAL A 1 411 ? -12.997 4.535 7.684 1.00 96.44 411 VAL A O 1
ATOM 3135 N N . ASN A 1 412 ? -14.160 4.474 9.621 1.00 94.50 412 ASN A N 1
ATOM 3136 C CA . ASN A 1 412 ? -13.872 3.080 9.949 1.00 94.50 412 ASN A CA 1
ATOM 3137 C C . ASN A 1 412 ? -15.086 2.218 9.596 1.00 94.50 412 ASN A C 1
ATOM 3139 O O . ASN A 1 412 ? -16.142 2.396 10.204 1.00 94.50 412 ASN A O 1
ATOM 3143 N N . SER A 1 413 ? -14.940 1.298 8.644 1.00 91.94 413 SER A N 1
ATOM 3144 C CA . SER A 1 413 ? -16.023 0.384 8.234 1.00 91.94 413 SER A CA 1
ATOM 3145 C C . SER A 1 413 ? -15.782 -1.072 8.630 1.00 91.94 413 SER A C 1
ATOM 3147 O O . SER A 1 413 ? -16.681 -1.887 8.469 1.00 91.94 413 SER A O 1
ATOM 3149 N N . ASP A 1 414 ? -14.598 -1.387 9.155 1.00 90.69 414 ASP A N 1
ATOM 3150 C CA . ASP A 1 414 ? -14.214 -2.733 9.581 1.00 90.69 414 ASP A CA 1
ATOM 3151 C C . ASP A 1 414 ? -13.651 -2.667 11.010 1.00 90.69 414 ASP A C 1
ATOM 3153 O O . ASP A 1 414 ? -14.366 -2.273 11.936 1.00 90.69 414 ASP A O 1
ATOM 3157 N N . GLN A 1 415 ? -12.372 -2.975 11.223 1.00 90.56 415 GLN A N 1
ATOM 3158 C CA . GLN A 1 415 ? -11.780 -3.005 12.554 1.00 90.56 415 GLN A CA 1
ATOM 3159 C C . GLN A 1 415 ? -10.659 -1.976 12.702 1.00 90.56 415 GLN A C 1
ATOM 3161 O O . GLN A 1 415 ? -9.642 -2.048 12.022 1.00 90.56 415 GLN A O 1
ATOM 3166 N N . LEU A 1 416 ? -10.790 -1.061 13.659 1.00 93.38 416 LEU A N 1
ATOM 3167 C CA . LEU A 1 416 ? -9.727 -0.161 14.092 1.00 93.38 416 LEU A CA 1
ATOM 3168 C C . LEU A 1 416 ? -9.134 -0.678 15.407 1.00 93.38 416 LEU A C 1
ATOM 3170 O O . LEU A 1 416 ? -9.731 -0.531 16.471 1.00 93.38 416 LEU A O 1
ATOM 3174 N N . ILE A 1 417 ? -7.956 -1.290 15.348 1.00 93.31 417 ILE A N 1
ATOM 3175 C CA . ILE A 1 417 ? -7.256 -1.854 16.504 1.00 93.31 417 ILE A CA 1
ATOM 3176 C C . ILE A 1 417 ? -6.312 -0.802 17.079 1.00 93.31 417 ILE A C 1
ATOM 3178 O O . ILE A 1 417 ? -5.317 -0.439 16.454 1.00 93.31 417 ILE A O 1
ATOM 3182 N N . VAL A 1 418 ? -6.584 -0.346 18.297 1.00 93.81 418 VAL A N 1
ATOM 3183 C CA . VAL A 1 418 ? -5.853 0.744 18.946 1.00 93.81 418 VAL A CA 1
ATOM 3184 C C . VAL A 1 418 ? -5.094 0.217 20.156 1.00 93.81 418 VAL A C 1
ATOM 3186 O O . VAL A 1 418 ? -5.686 -0.215 21.136 1.00 93.81 418 VAL A O 1
ATOM 3189 N N . SER A 1 419 ? -3.766 0.252 20.099 1.00 91.00 419 SER A N 1
ATOM 3190 C CA . SER A 1 419 ? -2.872 -0.026 21.239 1.00 91.00 419 SER A CA 1
ATOM 3191 C C . SER A 1 419 ? -2.064 1.206 21.668 1.00 91.00 419 SER A C 1
ATOM 3193 O O . SER A 1 419 ? -1.226 1.097 22.555 1.00 91.00 419 SER A O 1
ATOM 3195 N N . GLY A 1 420 ? -2.262 2.346 20.998 1.00 90.62 420 GLY A N 1
ATOM 3196 C CA . GLY A 1 420 ? -1.642 3.635 21.308 1.00 90.62 420 GLY A CA 1
ATOM 3197 C C . GLY A 1 420 ? -2.691 4.722 21.554 1.00 90.62 420 GLY A C 1
ATOM 3198 O O . GLY A 1 420 ? -3.794 4.438 22.016 1.00 90.62 420 GLY A O 1
ATOM 3199 N N . THR A 1 421 ? -2.362 5.960 21.205 1.00 92.38 421 THR A N 1
ATOM 3200 C CA . THR A 1 421 ? -3.219 7.134 21.381 1.00 92.38 421 THR A CA 1
ATOM 3201 C C . THR A 1 421 ? -3.936 7.508 20.082 1.00 92.38 421 THR A C 1
ATOM 3203 O O . THR A 1 421 ? -3.337 7.506 19.010 1.00 92.38 421 THR A O 1
ATOM 3206 N N . VAL A 1 422 ? -5.209 7.885 20.165 1.00 94.62 422 VAL A N 1
ATOM 3207 C CA . VAL A 1 422 ? -5.982 8.504 19.082 1.00 94.62 422 VAL A CA 1
ATOM 3208 C C . VAL A 1 422 ? -6.477 9.862 19.558 1.00 94.62 422 VAL A C 1
ATOM 3210 O O . VAL A 1 422 ? -7.210 9.933 20.541 1.00 94.62 422 VAL A O 1
ATOM 3213 N N . GLU A 1 423 ? -6.097 10.926 18.856 1.00 95.44 423 GLU A N 1
ATOM 3214 C CA . GLU A 1 423 ? -6.544 12.296 19.134 1.00 95.44 423 GLU A CA 1
ATOM 3215 C C . GLU A 1 423 ? -7.588 12.707 18.090 1.00 95.44 423 GLU A C 1
ATOM 3217 O O . GLU A 1 423 ? -7.298 12.764 16.890 1.00 95.44 423 GLU A O 1
ATOM 3222 N N . ILE A 1 424 ? -8.817 12.973 18.531 1.00 96.00 424 ILE A N 1
ATOM 3223 C CA . ILE A 1 424 ? -9.958 13.271 17.663 1.00 96.00 424 ILE A CA 1
ATOM 3224 C C . ILE A 1 424 ? -10.337 14.754 17.789 1.00 96.00 424 ILE A C 1
ATOM 3226 O O . ILE A 1 424 ? -11.197 15.121 18.587 1.00 96.00 424 ILE A O 1
ATOM 3230 N N . ASP A 1 425 ? -9.743 15.597 16.940 1.00 95.75 425 ASP A N 1
ATOM 3231 C CA . ASP A 1 425 ? -10.164 16.997 16.749 1.00 95.75 425 ASP A CA 1
ATOM 3232 C C . ASP A 1 425 ? -11.129 17.169 15.558 1.00 95.75 425 ASP A C 1
ATOM 3234 O O . ASP A 1 425 ? -11.827 18.183 15.431 1.00 95.75 425 ASP A O 1
ATOM 3238 N N . GLY A 1 426 ? -11.109 16.211 14.628 1.00 94.44 426 GLY A N 1
ATOM 3239 C CA . GLY A 1 426 ? -11.943 16.157 13.430 1.00 94.44 426 GLY A CA 1
ATOM 3240 C C . GLY A 1 426 ? -13.180 15.276 13.583 1.00 94.44 426 GLY A C 1
ATOM 3241 O O . GLY A 1 426 ? -13.714 15.095 14.673 1.00 94.44 426 GLY A O 1
ATOM 3242 N N . ASN A 1 427 ? -13.658 14.741 12.459 1.00 95.38 427 ASN A N 1
ATOM 3243 C CA . ASN A 1 427 ? -14.805 13.841 12.423 1.00 95.38 427 ASN A CA 1
ATOM 3244 C C . ASN A 1 427 ? -14.345 12.381 12.331 1.00 95.38 427 ASN A C 1
ATOM 3246 O O . ASN A 1 427 ? -13.530 12.033 11.477 1.00 95.38 427 ASN A O 1
ATOM 3250 N N . VAL A 1 428 ? -14.908 11.515 13.165 1.00 95.75 428 VAL A N 1
ATOM 3251 C CA . VAL A 1 428 ? -14.731 10.064 13.063 1.00 95.75 428 VAL A CA 1
ATOM 3252 C C . VAL A 1 428 ? -16.109 9.447 12.894 1.00 95.75 428 VAL A C 1
ATOM 3254 O O . VAL A 1 428 ? -16.966 9.603 13.760 1.00 95.75 428 VAL A O 1
ATOM 3257 N N . VAL A 1 429 ? -16.311 8.748 11.779 1.00 95.56 429 VAL A N 1
ATOM 3258 C CA . VAL A 1 429 ? -17.511 7.956 11.501 1.00 95.56 429 VAL A CA 1
ATOM 3259 C C . VAL A 1 429 ? -17.140 6.490 11.667 1.00 95.56 429 VAL A C 1
ATOM 3261 O O . VAL A 1 429 ? -16.530 5.882 10.787 1.00 95.56 429 VAL A O 1
ATOM 3264 N N . ASN A 1 430 ? -17.472 5.934 12.824 1.00 92.62 430 ASN A N 1
ATOM 3265 C CA . ASN A 1 430 ? -17.294 4.527 13.124 1.00 92.62 430 ASN A CA 1
ATOM 3266 C C . ASN A 1 430 ? -18.555 3.748 12.733 1.00 92.62 430 ASN A C 1
ATOM 3268 O O . ASN A 1 430 ? -19.604 3.905 13.355 1.00 92.62 430 ASN A O 1
ATOM 3272 N N . ASN A 1 431 ? -18.437 2.897 11.720 1.00 91.38 431 ASN A N 1
ATOM 3273 C CA . ASN A 1 431 ? -19.462 1.940 11.301 1.00 91.38 431 ASN A CA 1
ATOM 3274 C C . ASN A 1 431 ? -19.071 0.488 11.623 1.00 91.38 431 ASN A C 1
ATOM 3276 O O . ASN A 1 431 ? -19.889 -0.404 11.434 1.00 91.38 431 ASN A O 1
ATOM 3280 N N . GLY A 1 432 ? -17.845 0.259 12.103 1.00 89.25 432 GLY A N 1
ATOM 3281 C CA . GLY A 1 432 ? -17.339 -1.052 12.500 1.00 89.25 432 GLY A CA 1
ATOM 3282 C C . GLY A 1 432 ? -16.970 -1.110 13.984 1.00 89.25 432 GLY A C 1
ATOM 3283 O O . GLY A 1 432 ? -17.688 -0.590 14.842 1.00 89.25 432 GLY A O 1
ATOM 3284 N N . ILE A 1 433 ? -15.841 -1.742 14.297 1.00 89.25 433 ILE A N 1
ATOM 3285 C CA . ILE A 1 433 ? -15.366 -1.961 15.668 1.00 89.25 433 ILE A CA 1
ATOM 3286 C C . ILE A 1 433 ? -14.093 -1.154 15.912 1.00 89.25 433 ILE A C 1
ATOM 3288 O O . ILE A 1 433 ? -13.107 -1.313 15.198 1.00 89.25 433 ILE A O 1
ATOM 3292 N N . ILE A 1 434 ? -14.074 -0.340 16.966 1.00 92.88 434 ILE A N 1
ATOM 3293 C CA . ILE A 1 434 ? -12.845 0.217 17.536 1.00 92.88 434 ILE A CA 1
ATOM 3294 C C . ILE A 1 434 ? -12.444 -0.668 18.715 1.00 92.88 434 ILE A C 1
ATOM 3296 O O . ILE A 1 434 ? -13.088 -0.649 19.762 1.00 92.88 434 ILE A O 1
ATOM 3300 N N . GLN A 1 435 ? -11.390 -1.459 18.539 1.00 92.94 435 GLN A N 1
ATOM 3301 C CA . GLN A 1 435 ? -10.856 -2.363 19.552 1.00 92.94 435 GLN A CA 1
ATOM 3302 C C . GLN A 1 435 ? -9.727 -1.670 20.323 1.00 92.94 435 GLN A C 1
ATOM 3304 O O . GLN A 1 435 ? -8.598 -1.588 19.837 1.00 92.94 435 GLN A O 1
ATOM 3309 N N . CYS A 1 436 ? -10.000 -1.229 21.548 1.00 91.94 436 CYS A N 1
ATOM 3310 C CA . CYS A 1 436 ? -8.988 -0.701 22.456 1.00 91.94 436 CYS A CA 1
ATOM 3311 C C . CYS A 1 436 ? -8.237 -1.830 23.164 1.00 91.94 436 CYS A C 1
ATOM 3313 O O . CYS A 1 436 ? -8.805 -2.591 23.943 1.00 91.94 436 CYS A O 1
ATOM 3315 N N . ARG A 1 437 ? -6.936 -1.941 22.910 1.00 90.44 437 ARG A N 1
ATOM 3316 C CA . ARG A 1 437 ? -6.031 -2.878 23.583 1.00 90.44 437 ARG A CA 1
ATOM 3317 C C . ARG A 1 437 ? -5.318 -2.205 24.756 1.00 90.44 437 ARG A C 1
ATOM 3319 O O . ARG A 1 437 ? -5.576 -1.055 25.102 1.00 90.44 437 ARG A O 1
ATOM 3326 N N . LYS A 1 438 ? -4.412 -2.949 25.394 1.00 80.75 438 LYS A N 1
ATOM 3327 C CA . LYS A 1 438 ? -3.538 -2.425 26.447 1.00 80.75 438 LYS A CA 1
ATOM 3328 C C . LYS A 1 438 ? -2.839 -1.147 25.956 1.00 80.75 438 LYS A C 1
ATOM 3330 O O . LYS A 1 438 ? -2.330 -1.133 24.840 1.00 80.75 438 LYS A O 1
ATOM 3335 N N . ASP A 1 439 ? -2.846 -0.117 26.799 1.00 81.81 439 ASP A N 1
ATOM 3336 C CA . ASP A 1 439 ? -2.305 1.225 26.535 1.00 81.81 439 ASP A CA 1
ATOM 3337 C C . ASP A 1 439 ? -3.118 2.079 25.529 1.00 81.81 439 ASP A C 1
ATOM 3339 O O . ASP A 1 439 ? -2.649 3.138 25.115 1.00 81.81 439 ASP A O 1
ATOM 3343 N N . CYS A 1 440 ? -4.347 1.664 25.172 1.00 90.75 440 CYS A N 1
ATOM 3344 C CA . CYS A 1 440 ? -5.266 2.475 24.363 1.00 90.75 440 CYS A CA 1
ATOM 3345 C C . CYS A 1 440 ? -5.633 3.783 25.074 1.00 90.75 440 CYS A C 1
ATOM 3347 O O . CYS A 1 440 ? -6.137 3.764 26.198 1.00 90.75 440 CYS A O 1
ATOM 3349 N N . VAL A 1 441 ? -5.480 4.906 24.377 1.00 90.88 441 VAL A N 1
ATOM 3350 C CA . VAL A 1 441 ? -6.026 6.206 24.780 1.00 90.88 441 VAL A CA 1
ATOM 3351 C C . VAL A 1 441 ? -6.808 6.771 23.602 1.00 90.88 441 VAL A C 1
ATOM 3353 O O . VAL A 1 441 ? -6.269 6.892 22.509 1.00 90.88 441 VAL A O 1
ATOM 3356 N N . ILE A 1 442 ? -8.079 7.118 23.801 1.00 92.19 442 ILE A N 1
ATOM 3357 C CA . ILE A 1 442 ? -8.888 7.809 22.788 1.00 92.19 442 ILE A CA 1
ATOM 3358 C C . ILE A 1 442 ? -9.353 9.125 23.396 1.00 92.19 442 ILE A C 1
ATOM 3360 O O . ILE A 1 442 ? -10.165 9.131 24.319 1.00 92.19 442 ILE A O 1
ATOM 3364 N N . ASN A 1 443 ? -8.832 10.226 22.868 1.00 93.12 443 ASN A N 1
ATOM 3365 C CA . ASN A 1 443 ? -9.149 11.579 23.294 1.00 93.12 443 ASN A CA 1
ATOM 3366 C C . ASN A 1 443 ? -10.134 12.197 22.299 1.00 93.12 443 ASN A C 1
ATOM 3368 O O . ASN A 1 443 ? -9.786 12.507 21.162 1.00 93.12 443 ASN A O 1
ATOM 3372 N N . GLY A 1 444 ? -11.383 12.348 22.737 1.00 88.62 444 GLY A N 1
ATOM 3373 C CA . GLY A 1 444 ? -12.516 12.740 21.900 1.00 88.62 444 GLY A CA 1
ATOM 3374 C C . GLY A 1 444 ? -13.494 11.584 21.685 1.00 88.62 444 GLY A C 1
ATOM 3375 O O . GLY A 1 444 ? -13.306 10.482 22.202 1.00 88.62 444 GLY A O 1
ATOM 3376 N N . THR A 1 445 ? -14.581 11.840 20.959 1.00 85.56 445 THR A N 1
ATOM 3377 C CA . THR A 1 445 ? -15.690 10.884 20.833 1.00 85.56 445 THR A CA 1
ATOM 3378 C C . THR A 1 445 ? -15.884 10.491 19.371 1.00 85.56 445 THR A C 1
ATOM 3380 O O . THR A 1 445 ? -16.264 11.348 18.571 1.00 85.56 445 THR A O 1
ATOM 3383 N N . PRO A 1 446 ? -15.651 9.219 18.994 1.00 87.50 446 PRO A N 1
ATOM 3384 C CA . PRO A 1 446 ? -16.020 8.744 17.670 1.00 87.50 446 PRO A CA 1
ATOM 3385 C C . PRO A 1 446 ? -17.546 8.742 17.524 1.00 87.50 446 PRO A C 1
ATOM 3387 O O . PRO A 1 446 ? -18.261 8.270 18.407 1.00 87.50 446 PRO A O 1
ATOM 3390 N N . GLY A 1 447 ? -18.047 9.286 16.416 1.00 84.19 447 GLY A N 1
ATOM 3391 C CA . GLY A 1 447 ? -19.459 9.214 16.051 1.00 84.19 447 GLY A CA 1
ATOM 3392 C C . GLY A 1 447 ? -19.773 7.953 15.245 1.00 84.19 447 GLY A C 1
ATOM 3393 O O . GLY A 1 447 ? -18.878 7.190 14.887 1.00 84.19 447 GLY A O 1
ATOM 3394 N N . GLY A 1 448 ? -21.047 7.759 14.907 1.00 84.62 448 GLY A N 1
ATOM 3395 C CA . GLY A 1 448 ? -21.511 6.648 14.071 1.00 84.62 448 GLY A CA 1
ATOM 3396 C C . GLY A 1 448 ? -22.228 5.539 14.844 1.00 84.62 448 GLY A C 1
ATOM 3397 O O . GLY A 1 448 ? -22.515 5.662 16.037 1.00 84.62 448 GLY A O 1
ATOM 3398 N N . ILE A 1 449 ? -22.582 4.477 14.121 1.00 79.25 449 ILE A N 1
ATOM 3399 C CA . ILE A 1 449 ? -23.383 3.357 14.640 1.00 79.25 449 ILE A CA 1
ATOM 3400 C C . ILE A 1 449 ? -22.532 2.201 15.177 1.00 79.25 449 ILE A C 1
ATOM 3402 O O . ILE A 1 449 ? -23.063 1.345 15.874 1.00 79.25 449 ILE A O 1
ATOM 3406 N N . GLY A 1 450 ? -21.231 2.194 14.881 1.00 82.19 450 GLY A N 1
ATOM 3407 C CA . GLY A 1 450 ? -20.293 1.162 15.306 1.00 82.19 450 GLY A CA 1
ATOM 3408 C C . GLY A 1 450 ? -20.043 1.131 16.817 1.00 82.19 450 GLY A C 1
ATOM 3409 O O . GLY A 1 450 ? -20.559 1.946 17.592 1.00 82.19 450 GLY A O 1
ATOM 3410 N N . VAL A 1 451 ? -19.207 0.180 17.231 1.00 84.81 451 VAL A N 1
ATOM 3411 C CA . VAL A 1 451 ? -18.937 -0.146 18.638 1.00 84.81 451 VAL A CA 1
ATOM 3412 C C . VAL A 1 451 ? -17.499 0.216 19.012 1.00 84.81 451 VAL A C 1
ATOM 3414 O O . VAL A 1 451 ? -16.576 0.018 18.224 1.00 84.81 451 VAL A O 1
ATOM 3417 N N . CYS A 1 452 ? -17.301 0.729 20.228 1.00 87.38 452 CYS A N 1
ATOM 3418 C CA . CYS A 1 452 ? -15.986 0.903 20.848 1.00 87.38 452 CYS A CA 1
ATOM 3419 C C . CYS A 1 452 ? -15.860 -0.093 21.999 1.00 87.38 452 CYS A C 1
ATOM 3421 O O . CYS A 1 452 ? -16.634 -0.009 22.952 1.00 87.38 452 CYS A O 1
ATOM 3423 N N . ALA A 1 453 ? -14.901 -1.013 21.919 1.00 88.56 453 ALA A N 1
ATOM 3424 C CA . ALA A 1 453 ? -14.780 -2.130 22.847 1.00 88.56 453 ALA A CA 1
ATOM 3425 C C . ALA A 1 453 ? -13.394 -2.217 23.483 1.00 88.56 453 ALA A C 1
ATOM 3427 O O . ALA A 1 453 ? -12.382 -2.053 22.798 1.00 88.56 453 ALA A O 1
ATOM 3428 N N . ASP A 1 454 ? -13.344 -2.541 24.774 1.00 89.19 454 ASP A N 1
ATOM 3429 C CA . ASP A 1 454 ? -12.096 -2.951 25.416 1.00 89.19 454 ASP A CA 1
ATOM 3430 C C . ASP A 1 454 ? -11.751 -4.382 25.034 1.00 89.19 454 ASP A C 1
ATOM 3432 O O . ASP A 1 454 ? -12.604 -5.263 25.012 1.00 89.19 454 ASP A O 1
ATOM 3436 N N . HIS A 1 455 ? -10.480 -4.645 24.776 1.00 89.06 455 HIS A N 1
ATOM 3437 C CA . HIS A 1 455 ? -9.995 -5.982 24.492 1.00 89.06 455 HIS A CA 1
ATOM 3438 C C . HIS A 1 455 ? -9.350 -6.616 25.717 1.00 89.06 455 HIS A C 1
ATOM 3440 O O . HIS A 1 455 ? -8.443 -6.044 26.332 1.00 89.06 455 HIS A O 1
ATOM 3446 N N . ARG A 1 456 ? -9.754 -7.848 26.020 1.00 84.44 456 ARG A N 1
ATOM 3447 C CA . ARG A 1 456 ? -9.192 -8.649 27.102 1.00 84.44 456 ARG A CA 1
ATOM 3448 C C . ARG A 1 456 ? -8.782 -10.020 26.573 1.00 84.44 456 ARG A C 1
ATOM 3450 O O . ARG A 1 456 ? -9.619 -10.786 26.108 1.00 84.44 456 ARG A O 1
ATOM 3457 N N . THR A 1 457 ? -7.492 -10.322 26.692 1.00 76.94 457 THR A N 1
ATOM 3458 C CA . THR A 1 457 ? -6.957 -11.670 26.465 1.00 76.94 457 THR A CA 1
ATOM 3459 C C . THR A 1 457 ? -6.851 -12.377 27.811 1.00 76.94 457 THR A C 1
ATOM 3461 O O . THR A 1 457 ? -6.215 -11.850 28.731 1.00 76.94 457 THR A O 1
ATOM 3464 N N . TYR A 1 458 ? -7.456 -13.557 27.934 1.00 73.19 458 TYR A N 1
ATOM 3465 C CA . TYR A 1 458 ? -7.443 -14.341 29.170 1.00 73.19 458 TYR A CA 1
ATOM 3466 C C . TYR A 1 458 ? -6.496 -15.535 29.047 1.00 73.19 458 TYR A C 1
ATOM 3468 O O . TYR A 1 458 ? -6.676 -16.400 28.196 1.00 73.19 458 TYR A O 1
ATOM 3476 N N . PHE A 1 459 ? -5.475 -15.556 29.910 1.00 58.91 459 PHE A N 1
ATOM 3477 C CA . PHE A 1 459 ? -4.399 -16.558 29.902 1.00 58.91 459 PHE A CA 1
ATOM 3478 C C . PHE A 1 459 ? -4.581 -17.683 30.929 1.00 58.91 459 PHE A C 1
ATOM 3480 O O . PHE A 1 459 ? -3.803 -18.633 30.934 1.00 58.91 459 PHE A O 1
ATOM 3487 N N . GLU A 1 460 ? -5.571 -17.575 31.811 1.00 61.31 460 GLU A N 1
ATOM 3488 C CA . GLU A 1 460 ? -5.830 -18.554 32.866 1.00 61.31 460 GLU A CA 1
ATOM 3489 C C . GLU A 1 460 ? -7.109 -19.337 32.555 1.00 61.31 460 GLU A C 1
ATOM 3491 O O . GLU A 1 460 ? -8.072 -18.784 32.020 1.00 61.31 460 GLU A O 1
ATOM 3496 N N . TYR A 1 461 ? -7.115 -20.630 32.886 1.00 63.56 461 TYR A N 1
ATOM 3497 C CA . TYR A 1 461 ? -8.326 -21.445 32.858 1.00 63.56 461 TYR A CA 1
ATOM 3498 C C . TYR A 1 461 ? -9.224 -20.986 34.007 1.00 63.56 461 TYR A C 1
ATOM 3500 O O . TYR A 1 461 ? -8.955 -21.287 35.172 1.00 63.56 461 TYR A O 1
ATOM 3508 N N . SER A 1 462 ? -10.266 -20.227 33.681 1.00 68.75 462 SER A N 1
ATOM 3509 C CA . SER A 1 462 ? -11.319 -19.865 34.620 1.00 68.75 46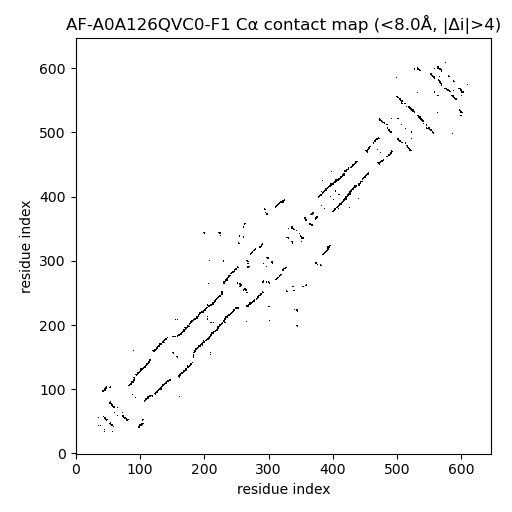2 SER A CA 1
ATOM 3510 C C . SER A 1 462 ? -12.666 -20.120 33.950 1.00 68.75 462 SER A C 1
ATOM 3512 O O . SER A 1 462 ? -12.942 -19.481 32.933 1.00 68.75 462 SER A O 1
ATOM 3514 N N . PRO A 1 463 ? -13.502 -21.023 34.498 1.00 71.50 463 PRO A N 1
ATOM 3515 C CA . PRO A 1 463 ? -14.830 -21.286 33.948 1.00 71.50 463 PRO A CA 1
ATOM 3516 C C . PRO A 1 463 ? -15.735 -20.054 34.061 1.00 71.50 463 PRO A C 1
ATOM 3518 O O . PRO A 1 463 ? -16.627 -19.876 33.240 1.00 71.50 463 PRO A O 1
ATOM 3521 N N . GLU A 1 464 ? -15.468 -19.172 35.031 1.00 79.94 464 GLU A N 1
ATOM 3522 C CA . GLU A 1 464 ? -16.169 -17.903 35.216 1.00 79.94 464 GLU A CA 1
ATOM 3523 C C . GLU A 1 464 ? -15.229 -16.722 34.943 1.00 79.94 464 GLU A C 1
ATOM 3525 O O . GLU A 1 464 ? -14.163 -16.598 35.557 1.00 79.94 464 GLU A O 1
ATOM 3530 N N . LEU A 1 465 ? -15.623 -15.821 34.046 1.00 80.06 465 LEU A N 1
ATOM 3531 C CA . LEU A 1 465 ? -14.875 -14.604 33.734 1.00 80.06 465 LEU A CA 1
ATOM 3532 C C . LEU A 1 465 ? -15.640 -13.373 34.204 1.00 80.06 465 LEU A C 1
ATOM 3534 O O . LEU A 1 465 ? -16.728 -13.089 33.722 1.00 80.06 465 LEU A O 1
ATOM 3538 N N . ASN A 1 466 ? -15.041 -12.593 35.100 1.00 81.62 466 ASN A N 1
ATOM 3539 C CA . ASN A 1 466 ? -15.559 -11.281 35.479 1.00 81.62 466 ASN A CA 1
ATOM 3540 C C . ASN A 1 466 ? -14.725 -10.197 34.802 1.00 81.62 466 ASN A C 1
ATOM 3542 O O . ASN A 1 466 ? -13.509 -10.118 34.996 1.00 81.62 466 ASN A O 1
ATOM 3546 N N . VAL A 1 467 ? -15.377 -9.362 34.001 1.00 81.62 467 VAL A N 1
ATOM 3547 C CA . VAL A 1 467 ? -14.719 -8.364 33.166 1.00 81.62 467 VAL A CA 1
ATOM 3548 C C . VAL A 1 467 ? -15.216 -6.977 33.515 1.00 81.62 467 VAL A C 1
ATOM 3550 O O . VAL A 1 467 ? -16.415 -6.744 33.609 1.00 81.62 467 VAL A O 1
ATOM 3553 N N . LEU A 1 468 ? -14.283 -6.046 33.685 1.00 81.75 468 LEU A N 1
ATOM 3554 C CA . LEU A 1 468 ? -14.581 -4.631 33.853 1.00 81.75 468 LEU A CA 1
ATOM 3555 C C . LEU A 1 468 ? -14.097 -3.881 32.611 1.00 81.75 468 LEU A C 1
ATOM 3557 O O . LEU A 1 468 ? -12.923 -3.999 32.233 1.00 81.75 468 LEU A O 1
ATOM 3561 N N . SER A 1 469 ? -14.999 -3.128 31.991 1.00 82.00 469 SER A N 1
ATOM 3562 C CA . SER A 1 469 ? -14.715 -2.278 30.835 1.00 82.00 469 SER A CA 1
ATOM 3563 C C . SER A 1 469 ? -15.056 -0.828 31.148 1.00 82.00 469 SER A C 1
ATOM 3565 O O . SER A 1 469 ? -16.033 -0.565 31.846 1.00 82.00 469 SER A O 1
ATOM 3567 N N . ASP A 1 470 ? -14.255 0.105 30.638 1.00 78.12 470 ASP A N 1
ATOM 3568 C CA . ASP A 1 470 ? -14.557 1.542 30.659 1.00 78.12 470 ASP A CA 1
ATOM 3569 C C . ASP A 1 470 ? -15.351 2.011 29.428 1.00 78.12 470 ASP A C 1
ATOM 3571 O O . ASP A 1 470 ? -15.583 3.204 29.231 1.00 78.12 470 ASP A O 1
ATOM 3575 N N . ARG A 1 471 ? -15.804 1.055 28.609 1.00 83.81 471 ARG A N 1
ATOM 3576 C CA . ARG A 1 471 ? -16.567 1.266 27.378 1.00 83.81 471 ARG A CA 1
ATOM 3577 C C . ARG A 1 471 ? -17.885 0.516 27.440 1.00 83.81 471 ARG A C 1
ATOM 3579 O O . ARG A 1 471 ? -18.137 -0.264 28.349 1.00 83.81 471 ARG A O 1
ATOM 3586 N N . SER A 1 472 ? -18.722 0.715 26.428 1.00 78.56 472 SER A N 1
ATOM 3587 C CA . SER A 1 472 ? -20.002 0.016 26.278 1.00 78.56 472 SER A CA 1
ATOM 3588 C C . SER A 1 472 ? -19.865 -1.411 25.735 1.00 78.56 472 SER A C 1
ATOM 3590 O O . SER A 1 472 ? -20.872 -2.042 25.420 1.00 78.56 472 SER A O 1
ATOM 3592 N N . ALA A 1 473 ? -18.643 -1.907 25.530 1.00 86.06 473 ALA A N 1
ATOM 3593 C CA . ALA A 1 473 ? -18.393 -3.215 24.945 1.00 86.06 473 ALA A CA 1
ATOM 3594 C C . ALA A 1 473 ? -17.061 -3.803 25.402 1.00 86.06 473 ALA A C 1
ATOM 3596 O O . ALA A 1 473 ? -16.098 -3.082 25.665 1.00 86.06 473 ALA A O 1
ATOM 3597 N N . VAL A 1 474 ? -16.994 -5.130 25.421 1.00 87.25 474 VAL A N 1
ATOM 3598 C CA . VAL A 1 474 ? -15.773 -5.883 25.663 1.00 87.25 474 VAL A CA 1
ATOM 3599 C C . VAL A 1 474 ? -15.634 -7.016 24.656 1.00 87.25 474 VAL A C 1
ATOM 3601 O O . VAL A 1 474 ? -16.581 -7.752 24.389 1.00 87.25 474 VAL A O 1
ATOM 3604 N N . ILE A 1 475 ? -14.437 -7.149 24.100 1.00 87.19 475 ILE A N 1
ATOM 3605 C CA . ILE A 1 475 ? -14.020 -8.264 23.259 1.00 87.19 475 ILE A CA 1
ATOM 3606 C C . ILE A 1 475 ? -13.160 -9.186 24.111 1.00 87.19 475 ILE A C 1
ATOM 3608 O O . ILE A 1 475 ? -12.175 -8.754 24.719 1.00 87.19 475 ILE A O 1
ATOM 3612 N N . ILE A 1 476 ? -13.536 -10.456 24.132 1.00 84.75 476 ILE A N 1
ATOM 3613 C CA . ILE A 1 476 ? -12.895 -11.500 24.916 1.00 84.75 476 ILE A CA 1
ATOM 3614 C C . ILE A 1 476 ? -12.206 -12.440 23.940 1.00 84.75 476 ILE A C 1
ATOM 3616 O O . ILE A 1 476 ? -12.860 -13.109 23.143 1.00 84.75 476 ILE A O 1
ATOM 3620 N N . GLU A 1 477 ? -10.880 -12.463 24.002 1.00 83.19 477 GLU A N 1
ATOM 3621 C CA . GLU A 1 477 ? -10.047 -13.403 23.259 1.00 83.19 477 GLU A CA 1
ATOM 3622 C C . GLU A 1 477 ? -9.737 -14.607 24.151 1.00 83.19 477 GLU A C 1
ATOM 3624 O O . GLU A 1 477 ? -9.159 -14.464 25.238 1.00 83.19 477 GLU A O 1
ATOM 3629 N N . GLN A 1 478 ? -10.140 -15.787 23.682 1.00 74.56 478 GLN A N 1
ATOM 3630 C CA . GLN A 1 478 ? -9.862 -17.065 24.325 1.00 74.56 478 GLN A CA 1
ATOM 3631 C C . GLN A 1 478 ? -8.609 -17.683 23.692 1.00 74.56 478 GLN A C 1
ATOM 3633 O O . GLN A 1 478 ? -8.439 -17.683 22.472 1.00 74.56 478 GLN A O 1
ATOM 3638 N N . ILE A 1 479 ? -7.723 -18.239 24.517 1.00 62.06 479 ILE A N 1
ATOM 3639 C CA . ILE A 1 479 ? -6.622 -19.075 24.024 1.00 62.06 479 ILE A CA 1
ATOM 3640 C C . ILE A 1 479 ? -7.209 -20.434 23.603 1.00 62.06 479 ILE A C 1
ATOM 3642 O O . ILE A 1 479 ? -8.129 -20.908 24.271 1.00 62.06 479 ILE A O 1
ATOM 3646 N N . PRO A 1 480 ? -6.704 -21.072 22.527 1.00 60.06 480 PRO A N 1
ATOM 3647 C CA . PRO A 1 480 ? -7.130 -22.415 22.138 1.00 60.06 480 PRO A CA 1
ATOM 3648 C C . PRO A 1 480 ? -7.134 -23.385 23.330 1.00 60.06 480 PRO A C 1
ATOM 3650 O O . PRO A 1 480 ? -6.198 -23.370 24.127 1.00 60.06 480 PRO A O 1
ATOM 3653 N N . ASP A 1 481 ? -8.177 -24.214 23.419 1.00 60.47 481 ASP A N 1
ATOM 3654 C CA . ASP A 1 481 ? -8.422 -25.235 24.456 1.00 60.47 481 ASP A CA 1
ATOM 3655 C C . ASP A 1 481 ? -8.962 -24.738 25.819 1.00 60.47 481 ASP A C 1
ATOM 3657 O O . ASP A 1 481 ? -9.109 -25.541 26.740 1.00 60.47 481 ASP A O 1
ATOM 3661 N N . ASN A 1 482 ? -9.306 -23.451 25.967 1.00 67.56 482 ASN A N 1
ATOM 3662 C CA . ASN A 1 482 ? -10.028 -22.960 27.150 1.00 67.56 482 ASN A CA 1
ATOM 3663 C C . ASN A 1 482 ? -11.550 -23.125 26.974 1.00 67.56 482 ASN A C 1
ATOM 3665 O O . ASN A 1 482 ? -12.125 -22.599 26.025 1.00 67.56 482 ASN A O 1
ATOM 3669 N N . GLU A 1 483 ? -12.209 -23.797 27.920 1.00 73.62 483 GLU A N 1
ATOM 3670 C CA . GLU A 1 483 ? -13.672 -23.873 28.007 1.00 73.62 483 GLU A CA 1
ATOM 3671 C C . GLU A 1 483 ? -14.169 -22.775 28.957 1.00 73.62 483 GLU A C 1
ATOM 3673 O O . GLU A 1 483 ? -13.828 -22.761 30.141 1.00 73.62 483 GLU A O 1
ATOM 3678 N N . VAL A 1 484 ? -14.942 -21.818 28.434 1.00 74.56 484 VAL A N 1
ATOM 3679 C CA . VAL A 1 484 ? -15.561 -20.759 29.244 1.00 74.56 484 VAL A CA 1
ATOM 3680 C C . VAL A 1 484 ? -17.029 -21.106 29.460 1.00 74.56 484 VAL A C 1
ATOM 3682 O O . VAL A 1 484 ? -17.790 -21.217 28.500 1.00 74.56 484 VAL A O 1
ATOM 3685 N N . GLU A 1 485 ? -17.426 -21.262 30.720 1.00 82.56 485 GLU A N 1
ATOM 3686 C CA . GLU A 1 485 ? -18.787 -21.649 31.109 1.00 82.56 485 GLU A CA 1
ATOM 3687 C C . GLU A 1 485 ? -19.656 -20.428 31.419 1.00 82.56 485 GLU A C 1
ATOM 3689 O O . GLU A 1 485 ? -20.858 -20.438 31.177 1.00 82.56 485 GLU A O 1
ATOM 3694 N N . SER A 1 486 ? -19.076 -19.344 31.934 1.00 83.62 486 SER A N 1
ATOM 3695 C CA . SER A 1 486 ? -19.802 -18.100 32.167 1.00 83.62 486 SER A CA 1
ATOM 3696 C C . SER A 1 486 ? -18.917 -16.865 32.073 1.00 83.62 486 SER A C 1
ATOM 3698 O O . SER A 1 486 ? -17.739 -16.872 32.433 1.00 83.62 486 SER A O 1
ATOM 3700 N N . VAL A 1 487 ? -19.503 -15.768 31.604 1.00 83.62 487 VAL A N 1
ATOM 3701 C CA . VAL A 1 487 ? -18.863 -14.458 31.525 1.00 83.62 487 VAL A CA 1
ATOM 3702 C C . VAL A 1 487 ? -19.806 -13.396 32.050 1.00 83.62 487 VAL A C 1
ATOM 3704 O O . VAL A 1 487 ? -20.923 -13.265 31.573 1.00 83.62 487 VAL A O 1
ATOM 3707 N N . THR A 1 488 ? -19.325 -12.569 32.968 1.00 85.56 488 THR A N 1
ATOM 3708 C CA . THR A 1 488 ? -19.994 -11.349 33.410 1.00 85.56 488 THR A CA 1
ATOM 3709 C C . THR A 1 488 ? -19.153 -10.136 33.030 1.00 85.56 488 THR A C 1
ATOM 3711 O O . THR A 1 488 ? -18.089 -9.901 33.599 1.00 85.56 488 THR A O 1
ATOM 3714 N N . ALA A 1 489 ? -19.633 -9.344 32.077 1.00 83.06 489 ALA A N 1
ATOM 3715 C CA . ALA A 1 489 ? -19.059 -8.066 31.679 1.00 83.06 489 ALA A CA 1
ATOM 3716 C C . ALA A 1 489 ? -19.785 -6.913 32.382 1.00 83.06 489 ALA A C 1
ATOM 3718 O O . ALA A 1 489 ? -20.994 -6.760 32.260 1.00 83.06 489 ALA A O 1
ATOM 3719 N N . THR A 1 490 ? -19.049 -6.091 33.122 1.00 82.50 490 THR A N 1
ATOM 3720 C CA . THR A 1 490 ? -19.538 -4.871 33.772 1.00 82.50 490 THR A CA 1
ATOM 3721 C C . THR A 1 490 ? -18.953 -3.657 33.059 1.00 82.50 490 THR A C 1
ATOM 3723 O O . THR A 1 490 ? -17.733 -3.559 32.908 1.00 82.50 490 THR A O 1
ATOM 3726 N N . PHE A 1 491 ? -19.809 -2.725 32.653 1.00 82.06 491 PHE A N 1
ATOM 3727 C CA . PHE A 1 491 ? -19.447 -1.544 31.872 1.00 82.06 491 PHE A CA 1
ATOM 3728 C C . PHE A 1 491 ? -19.488 -0.298 32.773 1.00 82.06 491 PHE A C 1
ATOM 3730 O O . PHE A 1 491 ? -20.461 -0.069 33.493 1.00 82.06 491 PHE A O 1
ATOM 3737 N N . LEU A 1 492 ? -18.408 0.485 32.808 1.00 70.56 492 LEU A N 1
ATOM 3738 C CA . LEU A 1 492 ? -18.291 1.697 33.623 1.00 70.56 492 LEU A CA 1
ATOM 3739 C C . LEU A 1 492 ? -18.783 2.913 32.836 1.00 70.56 492 LEU A C 1
ATOM 3741 O O . LEU A 1 492 ? -18.311 3.164 31.733 1.00 70.56 492 LEU A O 1
ATOM 3745 N N . VAL A 1 493 ? -19.673 3.702 33.444 1.00 55.72 493 VAL A N 1
ATOM 3746 C CA . VAL A 1 493 ? -20.156 4.977 32.878 1.00 55.72 493 VAL A CA 1
ATOM 3747 C C . VAL A 1 493 ? -19.432 6.184 33.511 1.00 55.72 493 VAL A C 1
ATOM 3749 O O . VAL A 1 493 ? -19.211 7.190 32.841 1.00 55.72 493 VAL A O 1
ATOM 3752 N N . SER A 1 494 ? -18.926 6.059 34.749 1.00 50.47 494 SER A N 1
ATOM 3753 C CA . SER A 1 494 ? -17.913 6.943 35.355 1.00 50.47 494 SER A CA 1
ATOM 3754 C C . SER A 1 494 ? -17.279 6.295 36.603 1.00 50.47 494 SER A C 1
ATOM 3756 O O . SER A 1 494 ? -17.880 5.411 37.217 1.00 50.47 494 SER A O 1
ATOM 3758 N N . GLU A 1 495 ? -16.081 6.731 37.030 1.00 44.75 495 GLU A N 1
ATOM 3759 C CA . GLU A 1 495 ? -15.459 6.277 38.299 1.00 44.75 495 GLU A CA 1
ATOM 3760 C C . GLU A 1 495 ? -16.291 6.644 39.543 1.00 44.75 495 GLU A C 1
ATOM 3762 O O . GLU A 1 495 ? -16.120 6.053 40.610 1.00 44.75 495 GLU A O 1
ATOM 3767 N N . THR A 1 496 ? -17.200 7.612 39.406 1.00 45.91 496 THR A N 1
ATOM 3768 C CA . THR A 1 496 ? -18.066 8.124 40.472 1.00 45.91 496 THR A CA 1
ATOM 3769 C C . THR A 1 496 ? -19.439 7.461 40.532 1.00 45.91 496 THR A C 1
ATOM 3771 O O . THR A 1 496 ? -20.142 7.639 41.528 1.00 45.91 496 THR A O 1
ATOM 3774 N N . ASP A 1 497 ? -19.825 6.688 39.513 1.00 54.78 497 ASP A N 1
ATOM 3775 C CA . ASP A 1 497 ? -21.123 6.024 39.492 1.00 54.78 497 ASP A CA 1
ATOM 3776 C C . ASP A 1 497 ? -21.112 4.768 40.361 1.00 54.78 497 ASP A C 1
ATOM 3778 O O . ASP A 1 497 ? -20.414 3.778 40.116 1.00 54.78 497 ASP A O 1
ATOM 3782 N N . MET A 1 498 ? -21.947 4.804 41.398 1.00 55.72 498 MET A N 1
ATOM 3783 C CA . MET A 1 498 ? -22.192 3.667 42.284 1.00 55.72 498 MET A CA 1
ATOM 3784 C C . MET A 1 498 ? -22.976 2.538 41.578 1.00 55.72 498 MET A C 1
ATOM 3786 O O . MET A 1 498 ? -23.102 1.446 42.131 1.00 55.72 498 MET A O 1
ATOM 3790 N N . TYR A 1 499 ? -23.485 2.786 40.364 1.00 69.81 499 TYR A N 1
ATOM 3791 C CA . TYR A 1 499 ? -24.414 1.931 39.621 1.00 69.81 499 TYR A CA 1
ATOM 3792 C C . TYR A 1 499 ? -23.873 1.662 38.219 1.00 69.81 499 TYR A C 1
ATOM 3794 O O . TYR A 1 499 ? -23.491 2.593 37.515 1.00 69.81 499 TYR A O 1
ATOM 3802 N N . LYS A 1 500 ? -23.771 0.384 37.841 1.00 75.75 500 LYS A N 1
ATOM 3803 C CA . LYS A 1 500 ? -23.014 -0.042 36.658 1.00 75.75 500 LYS A CA 1
ATOM 3804 C C . LYS A 1 500 ? -23.835 -1.031 35.839 1.00 75.75 500 LYS A C 1
ATOM 3806 O O . LYS A 1 500 ? -24.246 -2.047 36.406 1.00 75.75 500 LYS A O 1
ATOM 3811 N N . PRO A 1 501 ? -24.065 -0.767 34.544 1.00 85.12 501 PRO A N 1
ATOM 3812 C CA . PRO A 1 501 ? -24.686 -1.744 33.674 1.00 85.12 501 PRO A CA 1
ATOM 3813 C C . PRO A 1 501 ? -23.787 -2.977 33.524 1.00 85.12 501 PRO A C 1
ATOM 3815 O O . PRO A 1 501 ? -22.559 -2.867 33.468 1.00 85.12 501 PRO A O 1
ATOM 3818 N N . SER A 1 502 ? -24.384 -4.163 33.469 1.00 87.31 502 SER A N 1
ATOM 3819 C CA . SER A 1 502 ? -23.644 -5.407 33.258 1.00 87.31 502 SER A CA 1
ATOM 3820 C C . SER A 1 502 ? -24.431 -6.412 32.431 1.00 87.31 502 SER A C 1
ATOM 3822 O O . SER A 1 502 ? -25.659 -6.397 32.397 1.00 87.31 502 SER A O 1
ATOM 3824 N N . VAL A 1 503 ? -23.702 -7.288 31.752 1.00 88.88 503 VAL A N 1
ATOM 3825 C CA . VAL A 1 503 ? -24.227 -8.423 30.997 1.00 88.88 503 VAL A CA 1
ATOM 3826 C C . VAL A 1 503 ? -23.537 -9.667 31.524 1.00 88.88 503 VAL A C 1
ATOM 3828 O O . VAL A 1 503 ? -22.311 -9.738 31.530 1.00 88.88 503 VAL A O 1
ATOM 3831 N N . SER A 1 504 ? -24.320 -10.638 31.971 1.00 89.19 504 SER A N 1
ATOM 3832 C CA . SER A 1 504 ? -23.853 -11.971 32.328 1.00 89.19 504 SER A CA 1
ATOM 3833 C C . SER A 1 504 ? -24.394 -12.966 31.315 1.00 89.19 504 SER A C 1
ATOM 3835 O O . SER A 1 504 ? -25.580 -12.926 30.996 1.00 89.19 504 SER A O 1
ATOM 3837 N N . ILE A 1 505 ? -23.530 -13.822 30.787 1.00 88.56 505 ILE A N 1
ATOM 3838 C CA . ILE A 1 505 ? -23.873 -14.886 29.855 1.00 88.56 505 ILE A CA 1
ATOM 3839 C C . ILE A 1 505 ? -23.289 -16.203 30.370 1.00 88.56 505 ILE A C 1
ATOM 3841 O O . ILE A 1 505 ? -22.093 -16.296 30.646 1.00 88.56 505 ILE A O 1
ATOM 3845 N N . THR A 1 506 ? -24.134 -17.218 30.502 1.00 89.06 506 THR A N 1
ATOM 3846 C CA . THR A 1 506 ? -23.755 -18.560 30.960 1.00 89.06 506 THR A CA 1
ATOM 3847 C C . THR A 1 506 ? -24.062 -19.571 29.868 1.00 89.06 506 THR A C 1
ATOM 3849 O O . THR A 1 506 ? -25.179 -19.606 29.347 1.00 89.06 506 THR A O 1
ATOM 3852 N N . ALA A 1 507 ? -23.062 -20.369 29.507 1.00 84.94 507 ALA A N 1
ATOM 3853 C CA . ALA A 1 507 ? -23.164 -21.411 28.502 1.00 84.94 507 ALA A CA 1
ATOM 3854 C C . ALA A 1 507 ? -24.081 -22.555 28.981 1.00 84.94 507 ALA A C 1
ATOM 3856 O O . ALA A 1 507 ? -24.245 -22.760 30.188 1.00 84.94 507 ALA A O 1
ATOM 3857 N N . PRO A 1 508 ? -24.674 -23.326 28.057 1.00 87.50 508 PRO A N 1
ATOM 3858 C CA . PRO A 1 508 ? -25.343 -24.583 28.385 1.00 87.50 508 PRO A CA 1
ATOM 3859 C C . PRO A 1 508 ? -24.408 -25.566 29.110 1.00 87.50 508 PRO A C 1
ATOM 3861 O O . PRO A 1 508 ? -23.231 -25.662 28.769 1.00 87.50 508 PRO A O 1
ATOM 3864 N N . GLU A 1 509 ? -24.942 -26.351 30.057 1.00 82.25 509 GLU A N 1
ATOM 3865 C CA . GLU A 1 509 ? -24.167 -27.321 30.865 1.00 82.25 509 GLU A CA 1
ATOM 3866 C C . GLU A 1 509 ? -23.369 -28.348 30.033 1.00 82.25 509 GLU A C 1
ATOM 3868 O O . GLU A 1 509 ? -22.407 -28.933 30.523 1.00 82.25 509 GLU A O 1
ATOM 3873 N N . ASP A 1 510 ? -23.782 -28.606 28.793 1.00 83.88 510 ASP A N 1
ATOM 3874 C CA . ASP A 1 510 ? -23.210 -29.593 27.877 1.00 83.88 510 ASP A CA 1
ATOM 3875 C C . ASP A 1 510 ? -22.353 -28.989 26.752 1.00 83.88 510 ASP A C 1
ATOM 3877 O O . ASP A 1 510 ? -21.780 -29.744 25.964 1.00 83.88 510 ASP A O 1
ATOM 3881 N N . GLU A 1 511 ? -22.278 -27.660 26.640 1.00 84.88 511 GLU A N 1
ATOM 3882 C CA . GLU A 1 511 ? -21.670 -26.990 25.486 1.00 84.88 511 GLU A CA 1
ATOM 3883 C C . GLU A 1 511 ? -21.067 -25.626 25.888 1.00 84.88 511 GLU A C 1
ATOM 3885 O O . GLU A 1 511 ? -21.741 -24.601 25.767 1.00 84.88 511 GLU A O 1
ATOM 3890 N N . PRO A 1 512 ? -19.813 -25.584 26.389 1.00 81.62 512 PRO A N 1
ATOM 3891 C CA . PRO A 1 512 ? -19.158 -24.337 26.787 1.00 81.62 512 PRO A CA 1
ATOM 3892 C C . PRO A 1 512 ? -18.940 -23.403 25.589 1.00 81.62 512 PRO A C 1
ATOM 3894 O O . PRO A 1 512 ? -18.985 -23.820 24.429 1.00 81.62 512 PRO A O 1
ATOM 3897 N N . PHE A 1 513 ? -18.646 -22.126 25.848 1.00 79.31 513 PHE A N 1
ATOM 3898 C CA . PHE A 1 513 ? -18.296 -21.197 24.774 1.00 79.31 513 PHE A CA 1
ATOM 3899 C C . PHE A 1 513 ? -16.966 -21.600 24.140 1.00 79.31 513 PHE A C 1
ATOM 3901 O O . PHE A 1 513 ? -15.906 -21.353 24.711 1.00 79.31 513 PHE A O 1
ATOM 3908 N N . THR A 1 514 ? -17.033 -22.187 22.945 1.00 69.88 514 THR A N 1
ATOM 3909 C CA . THR A 1 514 ? -15.866 -22.538 22.130 1.00 69.88 514 THR A CA 1
ATOM 3910 C C . THR A 1 514 ? -15.667 -21.524 21.005 1.00 69.88 514 THR A C 1
ATOM 3912 O O . THR A 1 514 ? -16.597 -21.247 20.248 1.00 69.88 514 THR A O 1
ATOM 3915 N N . GLY A 1 515 ? -14.452 -21.006 20.843 1.00 68.81 515 GLY A N 1
ATOM 3916 C CA . GLY A 1 515 ? -14.094 -20.080 19.768 1.00 68.81 515 GLY A CA 1
ATOM 3917 C C . GLY A 1 515 ? -12.800 -19.341 20.089 1.00 68.81 515 GLY A C 1
ATOM 3918 O O . GLY A 1 515 ? -12.267 -19.469 21.182 1.00 68.81 515 GLY A O 1
ATOM 3919 N N . SER A 1 516 ? -12.262 -18.566 19.147 1.00 72.69 516 SER A N 1
ATOM 3920 C CA . SER A 1 516 ? -11.079 -17.736 19.427 1.00 72.69 516 SER A CA 1
ATOM 3921 C C . SER A 1 516 ? -11.441 -16.380 20.037 1.00 72.69 516 SER A C 1
ATOM 3923 O O . SER A 1 516 ? -10.624 -15.777 20.730 1.00 72.69 516 SER A O 1
ATOM 3925 N N . MET A 1 517 ? -12.645 -15.862 19.765 1.00 82.81 517 MET A N 1
ATOM 3926 C CA . MET A 1 517 ? -13.044 -14.519 20.183 1.00 82.81 517 MET A CA 1
ATOM 3927 C C . MET A 1 517 ? -14.562 -14.331 20.143 1.00 82.81 517 MET A C 1
ATOM 3929 O O . MET A 1 517 ? -15.206 -14.760 19.189 1.00 82.81 517 MET A O 1
ATOM 3933 N N . PHE A 1 518 ? -15.114 -13.623 21.126 1.00 84.44 518 PHE A N 1
ATOM 3934 C CA . PHE A 1 518 ? -16.498 -13.142 21.115 1.00 84.44 518 PHE A CA 1
ATOM 3935 C C . PHE A 1 518 ? -16.597 -11.762 21.780 1.00 84.44 518 PHE A C 1
ATOM 3937 O O . PHE A 1 518 ? -15.664 -11.310 22.448 1.00 84.44 518 PHE A O 1
ATOM 3944 N N . MET A 1 519 ? -17.711 -11.064 21.571 1.00 87.31 519 MET A N 1
ATOM 3945 C CA . MET A 1 519 ? -17.952 -9.714 22.079 1.00 87.31 519 MET A CA 1
ATOM 3946 C C . MET A 1 519 ? -19.260 -9.658 22.863 1.00 87.31 519 MET A C 1
ATOM 3948 O O . MET A 1 519 ? -20.265 -10.220 22.429 1.00 87.31 519 MET A O 1
ATOM 3952 N N . LEU A 1 520 ? -19.240 -8.930 23.980 1.00 88.44 520 LEU A N 1
ATOM 3953 C CA . LEU A 1 520 ? -20.417 -8.543 24.753 1.00 88.44 520 LEU A CA 1
ATOM 3954 C C . LEU A 1 520 ? -20.494 -7.020 24.804 1.00 88.44 520 LEU A C 1
ATOM 3956 O O . LEU A 1 520 ? -19.514 -6.365 25.162 1.00 88.44 520 LEU A O 1
ATOM 3960 N N . SER A 1 521 ? -21.647 -6.448 24.479 1.00 86.31 521 SER A N 1
ATOM 3961 C CA . SER A 1 521 ? -21.870 -5.006 24.533 1.00 86.31 521 SER A CA 1
ATOM 3962 C C . SER A 1 521 ? -23.235 -4.669 25.110 1.00 86.31 521 SER A C 1
ATOM 3964 O O . SER A 1 521 ? -24.212 -5.373 24.877 1.00 86.31 521 SER A O 1
ATOM 3966 N N . LEU A 1 522 ? -23.280 -3.581 25.876 1.00 86.50 522 LEU A N 1
ATOM 3967 C CA . LEU A 1 522 ? -24.502 -2.964 26.362 1.00 86.50 522 LEU A CA 1
ATOM 3968 C C . LEU A 1 522 ? -24.364 -1.446 26.213 1.00 86.50 522 LEU A C 1
ATOM 3970 O O . LEU A 1 522 ? -23.648 -0.793 26.976 1.00 86.50 522 LEU A O 1
ATOM 3974 N N . LYS A 1 523 ? -25.006 -0.891 25.185 1.00 81.50 523 LYS A N 1
ATOM 3975 C CA . LYS A 1 523 ? -24.875 0.516 24.792 1.00 81.50 523 LYS A CA 1
ATOM 3976 C C . LYS A 1 523 ? -26.067 1.326 25.273 1.00 81.50 523 LYS A C 1
ATOM 3978 O O . LYS A 1 523 ? -27.193 1.041 24.883 1.00 81.50 523 LYS A O 1
ATOM 3983 N N . GLU A 1 524 ? -25.813 2.359 26.070 1.00 80.94 524 GLU A N 1
ATOM 3984 C CA . GLU A 1 524 ? -26.838 3.332 26.449 1.00 80.94 524 GLU A CA 1
ATOM 3985 C C . GLU A 1 524 ? -27.067 4.350 25.323 1.00 80.94 524 GLU A C 1
ATOM 3987 O O . GLU A 1 524 ? -26.125 4.875 24.721 1.00 80.94 524 GLU A O 1
ATOM 3992 N N . GLY A 1 525 ? -28.332 4.639 25.046 1.00 75.94 525 GLY A N 1
ATOM 3993 C CA . GLY A 1 525 ? -28.789 5.636 24.095 1.00 75.94 525 GLY A CA 1
ATOM 3994 C C . GLY A 1 525 ? -29.945 6.467 24.658 1.00 75.94 525 GLY A C 1
ATOM 3995 O O . GLY A 1 525 ? -30.502 6.165 25.717 1.00 75.94 525 GLY A O 1
ATOM 3996 N N . PRO A 1 526 ? -30.347 7.538 23.954 1.00 74.19 526 PRO A N 1
ATOM 3997 C CA . PRO A 1 526 ? -31.513 8.320 24.348 1.00 74.19 526 PRO A CA 1
ATOM 3998 C C . PRO A 1 526 ? -32.783 7.451 24.309 1.00 74.19 526 PRO A C 1
ATOM 4000 O O . PRO A 1 526 ? -32.979 6.664 23.382 1.00 74.19 526 PRO A O 1
ATOM 4003 N N . GLY A 1 527 ? -33.656 7.587 25.312 1.00 66.69 527 GLY A N 1
ATOM 4004 C CA . GLY A 1 527 ? -34.892 6.795 25.415 1.00 66.69 527 GLY A CA 1
ATOM 4005 C C . GLY A 1 527 ? -36.019 7.235 24.469 1.00 66.69 527 GLY A C 1
ATOM 4006 O O . GLY A 1 527 ? -36.901 6.444 24.148 1.00 66.69 527 GLY A O 1
ATOM 4007 N N . GLY A 1 528 ? -35.984 8.477 23.982 1.00 70.81 528 GLY A N 1
ATOM 4008 C CA . GLY A 1 528 ? -37.097 9.088 23.245 1.00 70.81 528 GLY A CA 1
ATOM 4009 C C . GLY A 1 528 ? -38.034 9.874 24.168 1.00 70.81 528 GLY A C 1
ATOM 4010 O O . GLY A 1 528 ? -37.644 10.259 25.265 1.00 70.81 528 GLY A O 1
ATOM 4011 N N . SER A 1 529 ? -39.256 10.171 23.716 1.00 69.75 529 SER A N 1
ATOM 4012 C CA . SER A 1 529 ? -40.215 11.000 24.470 1.00 69.75 529 SER A CA 1
ATOM 4013 C C . SER A 1 529 ? -40.831 10.296 25.683 1.00 69.75 529 SER A C 1
ATOM 4015 O O . SER A 1 529 ? -41.121 10.959 26.677 1.00 69.75 529 SER A O 1
ATOM 4017 N N . ASP A 1 530 ? -41.013 8.974 25.607 1.00 71.62 530 ASP A N 1
ATOM 4018 C CA . ASP A 1 530 ? -41.748 8.183 26.609 1.00 71.62 530 ASP A CA 1
ATOM 4019 C C . ASP A 1 530 ? -40.835 7.382 27.558 1.00 71.62 530 ASP A C 1
ATOM 4021 O O . ASP A 1 530 ? -41.299 6.795 28.542 1.00 71.62 530 ASP A O 1
ATOM 4025 N N . PHE A 1 531 ? -39.527 7.375 27.290 1.00 77.25 531 PHE A N 1
ATOM 4026 C CA . PHE A 1 531 ? -38.527 6.626 28.048 1.00 77.25 531 PHE A CA 1
ATOM 4027 C C . PHE A 1 531 ? -37.361 7.521 28.447 1.00 77.25 531 PHE A C 1
ATOM 4029 O O . PHE A 1 531 ? -36.982 8.446 27.733 1.00 77.25 531 PHE A O 1
ATOM 4036 N N . THR A 1 532 ? -36.765 7.225 29.596 1.00 76.81 532 THR A N 1
ATOM 4037 C CA . THR A 1 532 ? -35.637 7.986 30.140 1.00 76.81 532 THR A CA 1
ATOM 4038 C C . THR A 1 532 ? -34.323 7.650 29.447 1.00 76.81 532 THR A C 1
ATOM 4040 O O . THR A 1 532 ? -33.554 8.556 29.138 1.00 76.81 532 THR A O 1
ATOM 4043 N N . ALA A 1 533 ? -34.086 6.374 29.152 1.00 78.81 533 ALA A N 1
ATOM 4044 C CA . ALA A 1 533 ? -32.930 5.888 28.407 1.00 78.81 533 ALA A CA 1
ATOM 4045 C C . ALA A 1 533 ? -33.307 4.624 27.624 1.00 78.81 533 ALA A C 1
ATOM 4047 O O . ALA A 1 533 ? -34.297 3.957 27.942 1.00 78.81 533 ALA A O 1
ATOM 4048 N N . SER A 1 534 ? -32.513 4.299 26.609 1.00 83.75 534 SER A N 1
ATOM 4049 C CA . SER A 1 534 ? -32.545 3.010 25.923 1.00 83.75 534 SER A CA 1
ATOM 4050 C C . SER A 1 534 ? -31.207 2.294 26.094 1.00 83.75 534 SER A C 1
ATOM 4052 O O . SER A 1 534 ? -30.172 2.937 26.233 1.00 83.75 534 SER A O 1
ATOM 4054 N N . TYR A 1 535 ? -31.231 0.968 26.109 1.00 85.06 535 TYR A N 1
ATOM 4055 C CA . TYR A 1 535 ? -30.053 0.113 26.147 1.00 85.06 535 TYR A CA 1
ATOM 4056 C C . TYR A 1 535 ? -30.153 -0.919 25.029 1.00 85.06 535 TYR A C 1
ATOM 4058 O O . TYR A 1 535 ? -31.188 -1.570 24.883 1.00 85.06 535 TYR A O 1
ATOM 4066 N N . GLU A 1 536 ? -29.087 -1.069 24.254 1.00 86.38 536 GLU A N 1
ATOM 4067 C CA . GLU A 1 536 ? -28.974 -2.061 23.184 1.00 86.38 536 GLU A CA 1
ATOM 4068 C C . GLU A 1 536 ? -27.925 -3.105 23.579 1.00 86.38 536 GLU A C 1
ATOM 4070 O O . GLU A 1 536 ? -26.794 -2.752 23.922 1.00 86.38 536 GLU A O 1
ATOM 4075 N N . LEU A 1 537 ? -28.341 -4.371 23.615 1.00 86.44 537 LEU A N 1
ATOM 4076 C CA . LEU A 1 537 ? -27.513 -5.531 23.921 1.00 86.44 537 LEU A CA 1
ATOM 4077 C C . LEU A 1 537 ? -27.045 -6.168 22.617 1.00 86.44 537 LEU A C 1
ATOM 4079 O O . LEU A 1 537 ? -27.856 -6.563 21.785 1.00 86.44 537 LEU A O 1
ATOM 4083 N N . ASP A 1 538 ? -25.737 -6.356 22.510 1.00 85.81 538 ASP A N 1
ATOM 4084 C CA . ASP A 1 538 ? -25.091 -6.979 21.365 1.00 85.81 538 ASP A CA 1
ATOM 4085 C C . ASP A 1 538 ? -24.182 -8.121 21.840 1.00 85.81 538 ASP A C 1
ATOM 4087 O O . ASP A 1 538 ? -23.270 -7.915 22.647 1.00 85.81 538 ASP A O 1
ATOM 4091 N N . VAL A 1 539 ? -24.409 -9.329 21.313 1.00 84.56 539 VAL A N 1
ATOM 4092 C CA . VAL A 1 539 ? -23.572 -10.515 21.555 1.00 84.56 539 VAL A CA 1
ATOM 4093 C C . VAL A 1 539 ? -23.133 -11.102 20.218 1.00 84.56 539 VAL A C 1
ATOM 4095 O O . VAL A 1 539 ? -23.963 -11.469 19.391 1.00 84.56 539 VAL A O 1
ATOM 4098 N N . TRP A 1 540 ? -21.821 -11.181 19.998 1.00 83.44 540 TRP A N 1
ATOM 4099 C CA . TRP A 1 540 ? -21.236 -11.557 18.705 1.00 83.44 540 TRP A CA 1
ATOM 4100 C C . TRP A 1 540 ? -20.133 -12.597 18.880 1.00 83.44 540 TRP A C 1
ATOM 4102 O O . TRP A 1 540 ? -19.419 -12.566 19.874 1.00 83.44 540 TRP A O 1
ATOM 4112 N N . GLY A 1 541 ? -19.936 -13.473 17.891 1.00 77.12 541 GLY A N 1
ATOM 4113 C CA . GLY A 1 541 ? -18.818 -14.431 17.872 1.00 77.12 541 GLY A CA 1
ATOM 4114 C C . GLY A 1 541 ? -19.044 -15.737 18.646 1.00 77.12 541 GLY A C 1
ATOM 4115 O O . GLY A 1 541 ? -18.129 -16.549 18.724 1.00 77.12 541 GLY A O 1
ATOM 4116 N N . ILE A 1 542 ? -20.251 -15.969 19.174 1.00 80.56 542 ILE A N 1
ATOM 4117 C CA . ILE A 1 542 ? -20.683 -17.259 19.743 1.00 80.56 542 ILE A CA 1
ATOM 4118 C C . ILE A 1 542 ? -21.526 -18.006 18.693 1.00 80.56 542 ILE A C 1
ATOM 4120 O O . ILE A 1 542 ? -22.317 -17.374 17.990 1.00 80.56 542 ILE A O 1
ATOM 4124 N N . ASP A 1 543 ? -21.366 -19.335 18.566 1.00 80.75 543 ASP A N 1
ATOM 4125 C CA . ASP A 1 543 ? -22.232 -20.163 17.702 1.00 80.75 543 ASP A CA 1
ATOM 4126 C C . ASP A 1 543 ? -23.695 -19.936 18.096 1.00 80.75 543 ASP A C 1
ATOM 4128 O O . ASP A 1 543 ? -24.062 -20.051 19.267 1.00 80.75 543 ASP A O 1
ATOM 4132 N N . ILE A 1 544 ? -24.534 -19.614 17.111 1.00 81.50 544 ILE A N 1
ATOM 4133 C CA . ILE A 1 544 ? -25.934 -19.255 17.342 1.00 81.50 544 ILE A CA 1
ATOM 4134 C C . ILE A 1 544 ? -26.697 -20.333 18.129 1.00 81.50 544 ILE A C 1
ATOM 4136 O O . ILE A 1 544 ? -27.529 -19.997 18.965 1.00 81.50 544 ILE A O 1
ATOM 4140 N N . ARG A 1 545 ? -26.364 -21.620 17.951 1.00 84.31 545 ARG A N 1
ATOM 4141 C CA . ARG A 1 545 ? -26.999 -22.739 18.669 1.00 84.31 545 ARG A CA 1
ATOM 4142 C C . ARG A 1 545 ? -26.648 -22.748 20.153 1.00 84.31 545 ARG A C 1
ATOM 4144 O O . ARG A 1 545 ? -27.478 -23.136 20.971 1.00 84.31 545 ARG A O 1
ATOM 4151 N N . VAL A 1 546 ? -25.432 -22.325 20.492 1.00 84.38 546 VAL A N 1
ATOM 4152 C CA . VAL A 1 546 ? -24.986 -22.173 21.881 1.00 84.38 546 VAL A CA 1
ATOM 4153 C C . VAL A 1 546 ? -25.631 -20.927 22.479 1.00 84.38 546 VAL A C 1
ATOM 4155 O O . VAL A 1 546 ? -26.181 -20.989 23.578 1.00 84.38 546 VAL A O 1
ATOM 4158 N N . LEU A 1 547 ? -25.641 -19.817 21.733 1.00 84.25 547 LEU A N 1
ATOM 4159 C CA . LEU A 1 547 ? -26.208 -18.542 22.176 1.00 84.25 547 LEU A CA 1
ATOM 4160 C C . LEU A 1 547 ? -27.705 -18.652 22.507 1.00 84.25 547 LEU A C 1
ATOM 4162 O O . LEU A 1 547 ? -28.119 -18.211 23.573 1.00 84.25 547 LEU A O 1
ATOM 4166 N N . GLU A 1 548 ? -28.502 -19.302 21.655 1.00 83.94 548 GLU A N 1
ATOM 4167 C CA . GLU A 1 548 ? -29.946 -19.512 21.870 1.00 83.94 548 GLU A CA 1
ATOM 4168 C C . GLU A 1 548 ? -30.273 -20.347 23.119 1.00 83.94 548 GLU A C 1
ATOM 4170 O O . GLU A 1 548 ? -31.374 -20.260 23.663 1.00 83.94 548 GLU A O 1
ATOM 4175 N N . ARG A 1 549 ? -29.326 -21.174 23.573 1.00 87.94 549 ARG A N 1
ATOM 4176 C CA . ARG A 1 549 ? -29.457 -22.026 24.763 1.00 87.94 549 ARG A CA 1
ATOM 4177 C C . ARG A 1 549 ? -28.799 -21.417 26.006 1.00 87.94 549 ARG A C 1
ATOM 4179 O O . ARG A 1 549 ? -28.929 -21.985 27.089 1.00 87.94 549 ARG A O 1
ATOM 4186 N N . SER A 1 550 ? -28.075 -20.311 25.844 1.00 87.75 550 SER A N 1
ATOM 4187 C CA . SER A 1 550 ? -27.343 -19.642 26.919 1.00 87.75 550 SER A CA 1
ATOM 4188 C C . SER A 1 550 ? -28.285 -18.847 27.823 1.00 87.75 550 SER A C 1
ATOM 4190 O O . SER A 1 550 ? -29.296 -18.308 27.373 1.00 87.75 550 SER A O 1
ATOM 4192 N N . ASP A 1 551 ? -27.937 -18.730 29.104 1.00 89.81 551 ASP A N 1
ATOM 4193 C CA . ASP A 1 551 ? -28.651 -17.859 30.041 1.00 89.81 551 ASP A CA 1
ATOM 4194 C C . ASP A 1 551 ? -28.015 -16.466 30.023 1.00 89.81 551 ASP A C 1
ATOM 4196 O O . ASP A 1 551 ? -26.874 -16.298 30.451 1.00 89.81 551 ASP A O 1
ATOM 4200 N N . ILE A 1 552 ? -28.742 -15.471 29.506 1.00 90.06 552 ILE A N 1
ATOM 4201 C CA . ILE A 1 552 ? -28.283 -14.078 29.437 1.00 90.06 552 ILE A CA 1
ATOM 4202 C C . ILE A 1 552 ? -29.059 -13.242 30.451 1.00 90.06 552 ILE A C 1
ATOM 4204 O O . ILE A 1 552 ? -30.282 -13.105 30.364 1.00 90.06 552 ILE A O 1
ATOM 4208 N N . SER A 1 553 ? -28.338 -12.640 31.391 1.00 91.12 553 SER A N 1
ATOM 4209 C CA . SER A 1 553 ? -28.864 -11.691 32.369 1.00 91.12 553 SER A CA 1
ATOM 4210 C C . SER A 1 553 ? -28.286 -10.300 32.139 1.00 91.12 553 SER A C 1
ATOM 4212 O O . SER A 1 553 ? -27.079 -10.133 31.982 1.00 91.12 553 SER A O 1
ATOM 4214 N N . VAL A 1 554 ? -29.151 -9.291 32.144 1.00 88.75 554 VAL A N 1
ATOM 4215 C CA . VAL A 1 554 ? -28.792 -7.882 31.973 1.00 88.75 554 VAL A CA 1
ATOM 4216 C C . VAL A 1 554 ? -29.085 -7.143 33.268 1.00 88.75 554 VAL A C 1
ATOM 4218 O O . VAL A 1 554 ? -30.154 -7.301 33.858 1.00 88.75 554 VAL A O 1
ATOM 4221 N N . THR A 1 555 ? -28.135 -6.317 33.690 1.00 87.88 555 THR A N 1
ATOM 4222 C CA . THR A 1 555 ? -28.281 -5.381 34.801 1.00 87.88 555 THR A CA 1
ATOM 4223 C C . THR A 1 555 ? -28.253 -3.965 34.252 1.00 87.88 555 THR A C 1
ATOM 4225 O O . THR A 1 555 ? -27.283 -3.588 33.598 1.00 87.88 555 THR A O 1
ATOM 4228 N N . ILE A 1 556 ? -29.288 -3.171 34.527 1.00 85.06 556 ILE A N 1
ATOM 4229 C CA . ILE A 1 556 ? -29.372 -1.760 34.119 1.00 85.06 556 ILE A CA 1
ATOM 4230 C C . ILE A 1 556 ? -29.458 -0.867 35.364 1.00 85.06 556 ILE A C 1
ATOM 4232 O O . ILE A 1 556 ? -30.271 -1.149 36.255 1.00 85.06 556 ILE A O 1
ATOM 4236 N N . PRO A 1 557 ? -28.656 0.211 35.448 1.00 77.50 557 PRO A N 1
ATOM 4237 C CA . PRO A 1 557 ? -28.803 1.205 36.500 1.00 77.50 557 PRO A CA 1
ATOM 4238 C C . PRO A 1 557 ? -30.090 2.013 36.286 1.00 77.50 557 PRO A C 1
ATOM 4240 O O . PRO A 1 557 ? -30.382 2.483 35.191 1.00 77.50 557 PRO A O 1
ATOM 4243 N N . VAL A 1 558 ? -30.864 2.209 37.350 1.00 71.06 558 VAL A N 1
ATOM 4244 C CA . VAL A 1 558 ? -32.114 2.999 37.339 1.00 71.06 558 VAL A CA 1
ATOM 4245 C C . VAL A 1 558 ? -31.979 4.268 38.188 1.00 71.06 558 VAL A C 1
ATOM 4247 O O . VAL A 1 558 ? -32.954 4.811 38.701 1.00 71.06 558 VAL A O 1
ATOM 4250 N N . SER A 1 559 ? -30.744 4.745 38.365 1.00 55.84 559 SER A N 1
ATOM 4251 C CA . SER A 1 559 ? -30.360 5.773 39.332 1.00 55.84 559 SER A CA 1
ATOM 4252 C C . SER A 1 559 ? -30.763 7.193 38.931 1.00 55.84 559 SER A C 1
ATOM 4254 O O . SER A 1 559 ? -29.938 8.034 38.595 1.00 55.84 559 SER A O 1
ATOM 4256 N N . ASN A 1 560 ? -32.055 7.468 39.020 1.00 51.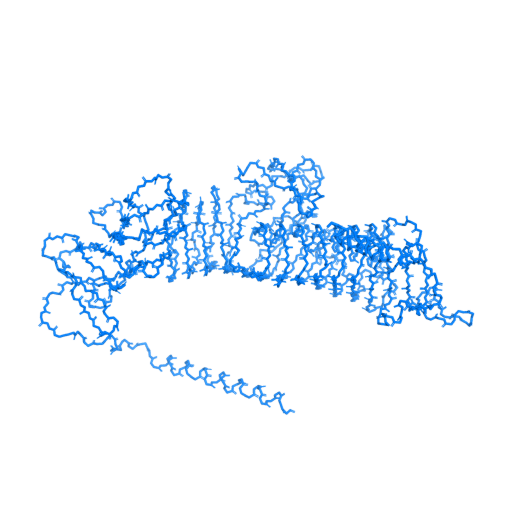06 560 ASN A N 1
ATOM 4257 C CA . ASN A 1 560 ? -32.630 8.743 39.422 1.00 51.06 560 ASN A CA 1
ATOM 4258 C C . ASN A 1 560 ? -34.030 8.410 39.932 1.00 51.06 560 ASN A C 1
ATOM 4260 O O . ASN A 1 560 ? -34.700 7.562 39.351 1.00 51.06 560 ASN A O 1
ATOM 4264 N N . SER A 1 561 ? -34.461 9.048 41.019 1.00 50.00 561 SER A N 1
ATOM 4265 C CA . SER A 1 561 ? -35.676 8.790 41.822 1.00 50.00 561 SER A CA 1
ATOM 4266 C C . SER A 1 561 ? -37.027 8.829 41.082 1.00 50.00 561 SER A C 1
ATOM 4268 O O . SER A 1 561 ? -38.083 8.916 41.706 1.00 50.00 561 SER A O 1
ATOM 4270 N N . SER A 1 562 ? -37.002 8.785 39.758 1.00 52.38 562 SER A N 1
ATOM 4271 C CA . SER A 1 562 ? -38.137 8.683 38.872 1.00 52.38 562 SER A CA 1
ATOM 4272 C C . SER A 1 562 ? -38.198 7.346 38.125 1.00 52.38 562 SER A C 1
ATOM 4274 O O . SER A 1 562 ? -39.309 6.963 37.805 1.00 52.38 562 SER A O 1
ATOM 4276 N N . CYS A 1 563 ? -37.102 6.615 37.860 1.00 59.25 563 CYS A N 1
ATOM 4277 C CA . CYS A 1 563 ? -37.151 5.354 37.094 1.00 59.25 563 CYS A CA 1
ATOM 4278 C C . CYS A 1 563 ? -37.627 4.177 37.952 1.00 59.25 563 CYS A C 1
ATOM 4280 O O . CYS A 1 563 ? -37.034 3.882 38.984 1.00 59.25 563 CYS A O 1
ATOM 4282 N N . THR A 1 564 ? -38.676 3.488 37.506 1.00 67.00 564 THR A N 1
ATOM 4283 C CA . THR A 1 564 ? -39.345 2.428 38.279 1.00 67.00 564 THR A CA 1
ATOM 4284 C C . THR A 1 564 ? -39.539 1.126 37.501 1.00 67.00 564 THR A C 1
ATOM 4286 O O . THR A 1 564 ? -39.832 0.094 38.105 1.00 67.00 564 THR A O 1
ATOM 4289 N N . ALA A 1 565 ? -39.346 1.138 36.177 1.00 77.31 565 ALA A N 1
ATOM 4290 C CA . ALA A 1 565 ? -39.532 -0.032 35.324 1.00 77.31 565 ALA A CA 1
ATOM 4291 C C . ALA A 1 565 ? -38.555 -0.073 34.139 1.00 77.31 565 ALA A C 1
ATOM 4293 O O . ALA A 1 565 ? -38.144 0.964 33.609 1.00 77.31 565 ALA A O 1
ATOM 4294 N N . VAL A 1 566 ? -38.232 -1.293 33.709 1.00 82.50 566 VAL A N 1
ATOM 4295 C CA . VAL A 1 566 ? -37.505 -1.598 32.475 1.00 82.50 566 VAL A CA 1
ATOM 4296 C C . VAL A 1 566 ? -38.410 -2.410 31.560 1.00 82.50 566 VAL A C 1
ATOM 4298 O O . VAL A 1 566 ? -39.001 -3.415 31.967 1.00 82.50 566 VAL A O 1
ATOM 4301 N N . TYR A 1 567 ? -38.499 -1.973 30.311 1.00 84.56 567 TYR A N 1
ATOM 4302 C CA . TYR A 1 567 ? -39.271 -2.610 29.257 1.00 84.56 567 TYR A CA 1
ATOM 4303 C C . TYR A 1 567 ? -38.330 -3.140 28.181 1.00 84.56 567 TYR A C 1
ATOM 4305 O O . TYR A 1 567 ? -37.474 -2.405 27.707 1.00 84.56 567 TYR A O 1
ATOM 4313 N N . ALA A 1 568 ? -38.499 -4.388 27.768 1.00 84.25 568 ALA A N 1
ATOM 4314 C CA . ALA A 1 568 ? -37.893 -4.920 26.560 1.00 84.25 568 ALA A CA 1
ATOM 4315 C C . ALA A 1 568 ? -38.810 -4.670 25.359 1.00 84.25 568 ALA A C 1
ATOM 4317 O O . ALA A 1 568 ? -40.035 -4.684 25.501 1.00 84.25 568 ALA A O 1
ATOM 4318 N N . PHE A 1 569 ? -38.236 -4.447 24.181 1.00 81.38 569 PHE A N 1
ATOM 4319 C CA . PHE A 1 569 ? -39.010 -4.372 22.946 1.00 81.38 569 PHE A CA 1
ATOM 4320 C C . PHE A 1 569 ? -39.084 -5.744 22.276 1.00 81.38 569 PHE A C 1
ATOM 4322 O O . PHE A 1 569 ? -38.074 -6.310 21.863 1.00 81.38 569 PHE A O 1
ATOM 4329 N N . ASP A 1 570 ? -40.301 -6.260 22.167 1.00 80.44 570 ASP A N 1
ATOM 4330 C CA . ASP A 1 570 ? -40.632 -7.483 21.452 1.00 80.44 570 ASP A CA 1
ATOM 4331 C C . ASP A 1 570 ? -40.883 -7.141 19.980 1.00 80.44 570 ASP A C 1
ATOM 4333 O O . ASP A 1 570 ? -41.872 -6.479 19.645 1.00 80.44 570 ASP A O 1
ATOM 4337 N N . LYS A 1 571 ? -39.957 -7.559 19.110 1.00 74.75 571 LYS A N 1
ATOM 4338 C CA . LYS A 1 571 ? -40.032 -7.307 17.664 1.00 74.75 571 LYS A CA 1
ATOM 4339 C C . LYS A 1 571 ? -41.140 -8.111 16.989 1.00 74.75 571 LYS A C 1
ATOM 4341 O O . LYS A 1 571 ? -41.712 -7.614 16.021 1.00 74.75 571 LYS A O 1
ATOM 4346 N N . ASP A 1 572 ? -41.444 -9.308 17.487 1.00 77.56 572 ASP A N 1
ATOM 4347 C CA . ASP A 1 572 ? -42.412 -10.212 16.862 1.00 77.56 572 ASP A CA 1
ATOM 4348 C C . ASP A 1 572 ? -43.840 -9.718 17.102 1.00 77.56 572 ASP A C 1
ATOM 4350 O O . ASP A 1 572 ? -44.648 -9.635 16.175 1.00 77.56 572 ASP A O 1
ATOM 4354 N N . ASP A 1 573 ? -44.124 -9.299 18.336 1.00 75.69 573 ASP A N 1
ATOM 4355 C CA . ASP A 1 573 ? -45.428 -8.756 18.723 1.00 75.69 573 ASP A CA 1
ATOM 4356 C C . ASP A 1 573 ? -45.504 -7.217 18.617 1.00 75.69 573 ASP A C 1
ATOM 4358 O O . ASP A 1 573 ? -46.545 -6.624 18.923 1.00 75.69 573 ASP A O 1
ATOM 4362 N N . ASN A 1 574 ? -44.414 -6.563 18.193 1.00 76.19 574 ASN A N 1
ATOM 4363 C CA . ASN A 1 574 ? -44.259 -5.108 18.071 1.00 76.19 574 ASN A CA 1
ATOM 4364 C C . ASN A 1 574 ? -44.764 -4.349 19.314 1.00 76.19 574 ASN A C 1
ATOM 4366 O O . ASN A 1 574 ? -45.585 -3.428 19.225 1.00 76.19 574 ASN A O 1
ATOM 4370 N N . ARG A 1 575 ? -44.315 -4.773 20.499 1.00 80.25 575 ARG A N 1
ATOM 4371 C CA . ARG A 1 575 ? -44.794 -4.255 21.789 1.00 80.25 575 ARG A CA 1
ATOM 4372 C C . ARG A 1 575 ? -43.677 -4.131 22.812 1.00 80.25 575 ARG A C 1
ATOM 4374 O O . ARG A 1 575 ? -42.656 -4.801 22.734 1.00 80.25 575 ARG A O 1
ATOM 4381 N N . TYR A 1 576 ? -43.921 -3.316 23.829 1.00 81.50 576 TYR A N 1
ATOM 4382 C CA . TYR A 1 576 ? -43.060 -3.243 25.003 1.00 81.50 576 TYR A CA 1
ATOM 4383 C C . TYR A 1 576 ? -43.531 -4.242 26.061 1.00 81.50 576 TYR A C 1
ATOM 4385 O O . TYR A 1 576 ? -44.698 -4.235 26.458 1.00 81.50 576 TYR A O 1
ATOM 4393 N N . VAL A 1 577 ? -42.619 -5.092 26.525 1.00 84.44 577 VAL A N 1
ATOM 4394 C CA . VAL A 1 577 ? -42.844 -6.080 27.580 1.00 84.44 577 VAL A CA 1
ATOM 4395 C C . VAL A 1 577 ? -42.064 -5.645 28.809 1.00 84.44 577 VAL A C 1
ATOM 4397 O O . VAL A 1 577 ? -40.859 -5.439 28.746 1.00 84.44 577 VAL A O 1
ATOM 4400 N N . MET A 1 578 ? -42.739 -5.488 29.942 1.00 85.00 578 MET A N 1
ATOM 4401 C CA . MET A 1 578 ? -42.065 -5.151 31.193 1.00 85.00 578 MET A CA 1
ATOM 4402 C C . MET A 1 578 ? -41.224 -6.345 31.660 1.00 85.00 578 MET A C 1
ATOM 4404 O O . MET A 1 578 ? -41.767 -7.423 31.898 1.00 85.00 578 MET A O 1
ATOM 4408 N N . VAL A 1 579 ? -39.911 -6.150 31.780 1.00 84.38 579 VAL A N 1
ATOM 4409 C CA . VAL A 1 579 ? -38.942 -7.199 32.156 1.00 84.38 579 VAL A CA 1
ATOM 4410 C C . VAL A 1 579 ? -38.388 -7.022 33.564 1.00 84.38 579 VAL A C 1
ATOM 4412 O O . VAL A 1 579 ? -37.872 -7.972 34.146 1.00 84.38 579 VAL A O 1
ATOM 4415 N N . GLY A 1 580 ? -38.588 -5.851 34.168 1.00 78.12 580 GLY A N 1
ATOM 4416 C CA . GLY A 1 580 ? -38.524 -5.729 35.616 1.00 78.12 580 GLY A CA 1
ATOM 4417 C C . GLY A 1 580 ? -38.930 -4.362 36.139 1.00 78.12 580 GLY A C 1
ATOM 4418 O O . GLY A 1 580 ? -39.102 -3.400 35.391 1.00 78.12 580 GLY A O 1
ATOM 4419 N N . THR A 1 581 ? -39.116 -4.308 37.452 1.00 77.00 581 THR A N 1
ATOM 4420 C CA . THR A 1 581 ? -39.575 -3.134 38.193 1.00 77.00 581 THR A CA 1
ATOM 4421 C C . THR A 1 581 ? -38.803 -3.007 39.489 1.00 77.00 581 THR A C 1
ATOM 4423 O O . THR A 1 581 ? -38.528 -4.016 40.138 1.00 77.00 581 THR A O 1
ATOM 4426 N N . SER A 1 582 ? -38.520 -1.781 39.903 1.00 67.44 582 SER A N 1
ATOM 4427 C CA . SER A 1 582 ? -37.868 -1.509 41.175 1.00 67.44 582 SER A CA 1
ATOM 4428 C C . SER A 1 582 ? -38.510 -0.304 41.851 1.00 67.44 582 SER A C 1
ATOM 4430 O O . SER A 1 582 ? -38.608 0.767 41.258 1.00 67.44 582 SER A O 1
ATOM 4432 N N . GLU A 1 583 ? -38.937 -0.477 43.103 1.00 59.09 583 GLU A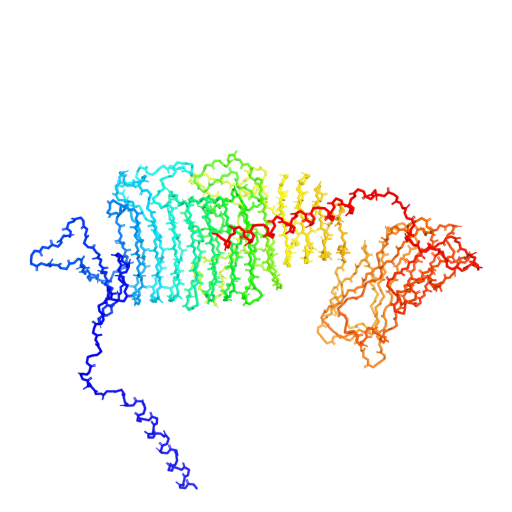 N 1
ATOM 4433 C CA . GLU A 1 583 ? -39.350 0.636 43.970 1.00 59.09 583 GLU A CA 1
ATOM 4434 C C . GLU A 1 583 ? -38.192 1.139 44.859 1.00 59.09 583 GLU A C 1
ATOM 4436 O O . GLU A 1 583 ? -38.257 2.254 45.375 1.00 59.09 583 GLU A O 1
ATOM 4441 N N . PHE A 1 584 ? -37.130 0.337 45.044 1.00 59.31 584 PHE A N 1
ATOM 4442 C CA . PHE A 1 584 ? -36.092 0.583 46.063 1.00 59.31 584 PHE A CA 1
ATOM 4443 C C . PHE A 1 584 ? -34.667 0.150 45.680 1.00 59.31 584 PHE A C 1
ATOM 4445 O O . PHE A 1 584 ? -33.719 0.512 46.377 1.00 59.31 584 PHE A O 1
ATOM 4452 N N . GLU A 1 585 ? -34.491 -0.616 44.603 1.00 65.06 585 GLU A N 1
ATOM 4453 C CA . GLU A 1 585 ? -33.183 -1.076 44.132 1.00 65.06 585 GLU A CA 1
ATOM 4454 C C . GLU A 1 585 ? -32.647 -0.181 43.007 1.00 65.06 585 GLU A C 1
ATOM 4456 O O . GLU A 1 585 ? -33.358 0.089 42.037 1.00 65.06 585 GLU A O 1
ATOM 4461 N N . PRO A 1 586 ? -31.390 0.268 43.099 1.00 68.75 586 PRO A N 1
ATOM 4462 C CA . PRO A 1 586 ? -30.821 1.193 42.128 1.00 68.75 586 PRO A CA 1
ATOM 4463 C C . PRO A 1 586 ? -30.256 0.512 40.870 1.00 68.75 586 PRO A C 1
ATOM 4465 O O . PRO A 1 586 ? -29.917 1.200 39.909 1.00 68.75 586 PRO A O 1
ATOM 4468 N N . ASN A 1 587 ? -30.179 -0.821 40.863 1.00 77.56 587 ASN A N 1
ATOM 4469 C CA . ASN A 1 587 ? -29.840 -1.645 39.707 1.00 77.56 587 ASN A CA 1
ATOM 4470 C C . ASN A 1 587 ? -30.933 -2.697 39.535 1.00 77.56 587 ASN A C 1
ATOM 4472 O O . ASN A 1 587 ? -31.286 -3.362 40.505 1.00 77.56 587 ASN A O 1
ATOM 4476 N N . LEU A 1 588 ? -31.431 -2.876 38.316 1.00 81.50 588 LEU A N 1
ATOM 4477 C CA . LEU A 1 588 ? -32.404 -3.913 38.001 1.00 81.50 588 LEU A CA 1
ATOM 4478 C C . LEU A 1 588 ? -31.719 -5.022 37.198 1.00 81.50 588 LEU A C 1
ATOM 4480 O O . LEU A 1 588 ? -31.239 -4.753 36.100 1.00 81.50 588 LEU A O 1
ATOM 4484 N N . THR A 1 589 ? -31.694 -6.246 37.734 1.00 84.75 589 THR A N 1
ATOM 4485 C CA . THR A 1 589 ? -31.199 -7.441 37.024 1.00 84.75 589 THR A CA 1
ATOM 4486 C C . THR A 1 589 ? -32.368 -8.287 36.535 1.00 84.75 589 THR A C 1
ATOM 4488 O O . THR A 1 589 ? -33.268 -8.606 37.311 1.00 84.75 589 THR A O 1
ATOM 4491 N N . PHE A 1 590 ? -32.358 -8.672 35.264 1.00 84.19 590 PHE A N 1
ATOM 4492 C CA . PHE A 1 590 ? -33.402 -9.493 34.652 1.00 84.19 590 PHE A CA 1
ATOM 4493 C C . PHE A 1 590 ? -32.819 -10.371 33.541 1.00 84.19 590 PHE A C 1
ATOM 4495 O O . PHE A 1 590 ? -31.741 -10.099 33.015 1.00 84.19 590 PHE A O 1
ATOM 4502 N N . LYS A 1 591 ? -33.536 -11.434 33.165 1.00 85.88 591 LYS A N 1
ATOM 4503 C CA . LYS A 1 591 ? -33.148 -12.281 32.030 1.00 85.88 591 LYS A CA 1
ATOM 4504 C C . LYS A 1 591 ? -33.489 -11.579 30.719 1.00 85.88 591 LYS A C 1
ATOM 4506 O O . LYS A 1 591 ? -34.646 -11.221 30.507 1.00 85.88 591 LYS A O 1
ATOM 4511 N N . ALA A 1 592 ? -32.501 -11.412 29.845 1.00 82.38 592 ALA A N 1
ATOM 4512 C CA . ALA A 1 592 ? -32.690 -10.804 28.529 1.00 82.38 592 ALA A CA 1
ATOM 4513 C C . ALA A 1 592 ? -33.505 -11.706 27.590 1.00 82.38 592 ALA A C 1
ATOM 4515 O O . ALA A 1 592 ? -34.288 -11.208 26.787 1.00 82.38 592 ALA A O 1
ATOM 4516 N N . GLY A 1 593 ? -33.365 -13.032 27.710 1.00 77.06 593 GLY A N 1
ATOM 4517 C CA . GLY A 1 593 ? -34.016 -13.970 26.794 1.00 77.06 593 GLY A CA 1
ATOM 4518 C C . GLY A 1 593 ? -33.605 -13.697 25.343 1.00 77.06 593 GLY A C 1
ATOM 4519 O O . GLY A 1 593 ? -32.418 -13.669 25.043 1.00 77.06 593 GLY A O 1
ATOM 4520 N N . VAL A 1 594 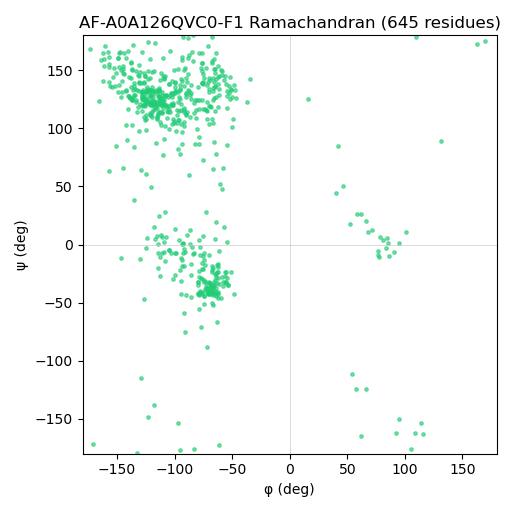? -34.589 -13.475 24.464 1.00 70.56 594 VAL A N 1
ATOM 4521 C CA . VAL A 1 594 ? -34.385 -13.148 23.035 1.00 70.56 594 VAL A CA 1
ATOM 4522 C C . VAL A 1 594 ? -34.344 -11.640 22.743 1.00 70.56 594 VAL A C 1
ATOM 4524 O O . VAL A 1 594 ? -34.241 -11.243 21.585 1.00 70.56 594 VAL A O 1
ATOM 4527 N N . TYR A 1 595 ? -34.482 -10.788 23.763 1.00 82.12 595 TYR A N 1
ATOM 4528 C CA . TYR A 1 595 ? -34.584 -9.342 23.574 1.00 82.12 595 TYR A CA 1
ATOM 4529 C C . TYR A 1 595 ? -33.204 -8.682 23.489 1.00 82.12 595 TYR A C 1
ATOM 4531 O O . TYR A 1 595 ? -32.321 -8.961 24.298 1.00 82.12 595 TYR A O 1
ATOM 4539 N N . ASP A 1 596 ? -33.055 -7.746 22.553 1.00 80.31 596 ASP A N 1
ATOM 4540 C CA . ASP A 1 596 ? -31.828 -6.977 22.310 1.00 80.31 596 ASP A CA 1
ATOM 4541 C C . ASP A 1 596 ? -31.969 -5.481 22.641 1.00 80.31 596 ASP A C 1
ATOM 4543 O O . ASP A 1 596 ? -30.975 -4.761 22.685 1.00 80.31 596 ASP A O 1
ATOM 4547 N N . LYS A 1 597 ? -33.190 -4.991 22.898 1.00 84.94 597 LYS A N 1
ATOM 4548 C CA . LYS A 1 597 ? -33.462 -3.577 23.209 1.00 84.94 597 LYS A CA 1
ATOM 4549 C C . LYS A 1 597 ? -34.283 -3.415 24.473 1.00 84.94 597 LYS A C 1
ATOM 4551 O O . LYS A 1 597 ? -35.372 -3.979 24.594 1.00 84.94 597 LYS A O 1
ATOM 4556 N N . PHE A 1 598 ? -33.792 -2.563 25.366 1.00 85.88 598 PHE A N 1
ATOM 4557 C CA . PHE A 1 598 ? -34.394 -2.264 26.659 1.00 85.88 598 PHE A CA 1
ATOM 4558 C C . PHE A 1 598 ? -34.593 -0.762 26.835 1.00 85.88 598 PHE A C 1
ATOM 4560 O O . PHE A 1 598 ? -33.809 0.043 26.349 1.00 85.88 598 PHE A O 1
ATOM 4567 N N . TYR A 1 599 ? -35.639 -0.376 27.552 1.00 84.31 599 TYR A N 1
ATOM 4568 C CA . TYR A 1 599 ? -36.036 1.008 27.756 1.00 84.31 599 TYR A CA 1
ATOM 4569 C C . TYR A 1 599 ? -36.370 1.227 29.222 1.00 84.31 599 TYR A C 1
ATOM 4571 O O . TYR A 1 599 ? -37.159 0.482 29.807 1.00 84.31 599 TYR A O 1
ATOM 4579 N N . THR A 1 600 ? -35.782 2.254 29.826 1.00 81.38 600 THR A N 1
ATOM 4580 C CA . THR A 1 600 ? -36.091 2.638 31.204 1.00 81.38 600 THR A CA 1
ATOM 4581 C C . THR A 1 600 ? -37.240 3.638 31.205 1.00 81.38 600 THR A C 1
ATOM 4583 O O . THR A 1 600 ? -37.317 4.518 30.347 1.00 81.38 600 THR A O 1
ATOM 4586 N N . SER A 1 601 ? -38.169 3.506 32.150 1.00 75.56 601 SER A N 1
ATOM 4587 C CA . SER A 1 601 ? -39.267 4.459 32.305 1.00 75.56 601 SER A CA 1
ATOM 4588 C C . SER A 1 601 ? -39.526 4.791 33.763 1.00 75.56 601 SER A C 1
ATOM 4590 O O . SER A 1 601 ? -39.236 4.024 34.685 1.00 75.56 601 SER A O 1
ATOM 4592 N N . THR A 1 602 ? -40.142 5.954 33.940 1.00 69.00 602 THR A N 1
ATOM 4593 C CA . THR A 1 602 ? -40.614 6.454 35.226 1.00 69.00 602 THR A CA 1
ATOM 4594 C C . THR A 1 602 ? -42.059 6.066 35.534 1.00 69.00 602 THR A C 1
ATOM 4596 O O . THR A 1 602 ? -42.551 6.298 36.638 1.00 69.00 602 THR A O 1
ATOM 4599 N N . TYR A 1 603 ? -42.741 5.459 34.558 1.00 61.28 603 TYR A N 1
ATOM 4600 C CA . TYR A 1 603 ? -44.172 5.187 34.580 1.00 61.28 603 TYR A CA 1
ATOM 4601 C C . TYR A 1 603 ? -44.462 3.703 34.873 1.00 61.28 603 TYR A C 1
ATOM 4603 O O . TYR A 1 603 ? -44.197 2.832 34.042 1.00 61.28 603 TYR A O 1
ATOM 4611 N N . ILE A 1 604 ? -45.074 3.420 36.029 1.00 53.75 604 ILE A N 1
ATOM 4612 C CA . ILE A 1 604 ? -45.782 2.158 36.300 1.00 53.75 604 ILE A CA 1
ATOM 4613 C C . ILE A 1 604 ? -47.273 2.446 36.120 1.00 53.75 604 ILE A C 1
ATOM 4615 O O . ILE A 1 604 ? -47.882 3.082 36.980 1.00 53.75 604 ILE A O 1
ATOM 4619 N N . SER A 1 605 ? -47.902 2.015 35.024 1.00 41.97 605 SER A N 1
ATOM 4620 C CA . SER A 1 605 ? -49.367 1.922 35.033 1.00 41.97 605 SER A CA 1
ATOM 4621 C C . SER A 1 605 ? -49.909 0.900 34.041 1.00 41.97 605 SER A C 1
ATOM 4623 O O . SER A 1 605 ? -49.525 0.911 32.873 1.00 41.97 605 SER A O 1
ATOM 4625 N N . ASP A 1 606 ? -50.875 0.114 34.519 1.00 39.44 606 ASP A N 1
ATOM 4626 C CA . ASP A 1 606 ? -51.748 -0.827 33.806 1.00 39.44 606 ASP A CA 1
ATOM 4627 C C . ASP A 1 606 ? -52.586 -0.170 32.683 1.00 39.44 606 ASP A C 1
ATOM 4629 O O . ASP A 1 606 ? -53.818 -0.101 32.750 1.00 39.44 606 ASP A O 1
ATOM 4633 N N . ARG A 1 607 ? -51.951 0.327 31.619 1.00 38.91 607 ARG A N 1
ATOM 4634 C CA . ARG A 1 607 ? -52.645 0.723 30.385 1.00 38.91 607 ARG A CA 1
ATOM 4635 C C . ARG A 1 607 ? -52.150 -0.085 29.185 1.00 38.91 607 ARG A C 1
ATOM 4637 O O . ARG A 1 607 ? -50.984 -0.468 29.155 1.00 38.91 607 ARG A O 1
ATOM 4644 N N . PRO A 1 608 ? -53.024 -0.349 28.192 1.00 36.16 608 PRO A N 1
ATOM 4645 C CA . PRO A 1 608 ? -52.605 -0.989 26.952 1.00 36.16 608 PRO A CA 1
ATOM 4646 C C . PRO A 1 608 ? -51.537 -0.129 26.269 1.00 36.16 608 PRO A C 1
ATOM 4648 O O . PRO A 1 608 ? -51.552 1.092 26.435 1.00 36.16 608 PRO A O 1
ATOM 4651 N N . ALA A 1 609 ? -50.646 -0.791 25.526 1.00 41.53 609 ALA A N 1
ATOM 4652 C CA . ALA A 1 609 ? -49.483 -0.230 24.837 1.00 41.53 609 ALA A CA 1
ATOM 4653 C C . ALA A 1 609 ? -49.691 1.196 24.278 1.00 41.53 609 ALA A C 1
ATOM 4655 O O . ALA A 1 609 ? -50.770 1.490 23.745 1.00 41.53 609 ALA A O 1
ATOM 4656 N N . PRO A 1 610 ? -48.669 2.074 24.342 1.00 41.25 610 PRO A N 1
ATOM 4657 C CA . PRO A 1 610 ? -48.731 3.361 23.664 1.00 41.25 610 PRO A CA 1
ATOM 4658 C C . PRO A 1 610 ? -48.947 3.144 22.157 1.00 41.25 610 PRO A C 1
ATOM 4660 O O . PRO A 1 610 ? -48.461 2.156 21.595 1.00 41.25 610 PRO A O 1
ATOM 4663 N N . PRO A 1 611 ? -49.693 4.033 21.480 1.00 36.59 611 PRO A N 1
ATOM 4664 C CA . PRO A 1 611 ? -49.792 3.975 20.036 1.00 36.59 611 PRO A CA 1
ATOM 4665 C C . PRO A 1 611 ? -48.404 4.246 19.450 1.00 36.59 611 PRO A C 1
ATOM 4667 O O . PRO A 1 611 ? -47.767 5.226 19.812 1.00 36.59 611 PRO A O 1
ATOM 4670 N N . ASN A 1 612 ? -47.966 3.326 18.590 1.00 37.94 612 ASN A N 1
ATOM 4671 C CA . ASN A 1 612 ? -46.986 3.457 17.511 1.00 37.94 612 ASN A CA 1
ATOM 4672 C C . ASN A 1 612 ? -46.081 4.719 17.535 1.00 37.94 612 ASN A C 1
ATOM 4674 O O . ASN A 1 612 ? -46.601 5.825 17.396 1.00 37.94 612 ASN A O 1
ATOM 4678 N N . PRO A 1 613 ? -44.737 4.595 17.506 1.00 39.88 613 PRO A N 1
ATOM 4679 C CA . PRO A 1 613 ? -43.850 5.727 17.215 1.00 39.88 613 PRO A CA 1
ATOM 4680 C C . PRO A 1 613 ? -44.059 6.334 15.817 1.00 39.88 613 PRO A C 1
ATOM 4682 O O . PRO A 1 613 ? -43.456 7.355 15.495 1.00 39.88 613 PRO A O 1
ATOM 4685 N N . GLN A 1 614 ? -44.909 5.752 14.962 1.00 34.62 614 GLN A N 1
ATOM 4686 C CA . GLN A 1 614 ? -45.437 6.484 13.811 1.00 34.62 614 GLN A CA 1
ATOM 4687 C C . GLN A 1 614 ? -46.573 7.408 14.249 1.00 34.62 614 GLN A C 1
ATOM 4689 O O . GLN A 1 614 ? -47.757 7.073 14.188 1.00 34.62 614 GLN A O 1
ATOM 4694 N N . GLY A 1 615 ? -46.161 8.597 14.664 1.00 33.78 615 GLY A N 1
ATOM 4695 C CA . GLY A 1 615 ? -47.010 9.758 14.851 1.00 33.78 615 GLY A CA 1
ATOM 4696 C C . GLY A 1 615 ? -46.175 11.027 14.771 1.00 33.78 615 GLY A C 1
ATOM 4697 O O . GLY A 1 615 ? -46.045 11.728 15.764 1.00 33.78 615 GLY A O 1
ATOM 4698 N N . ASP A 1 616 ? -45.582 11.263 13.600 1.00 30.47 616 ASP A N 1
ATOM 4699 C CA . ASP A 1 616 ? -45.230 12.578 13.061 1.00 30.47 616 ASP A CA 1
ATOM 4700 C C . ASP A 1 616 ? -44.628 13.598 14.048 1.00 30.47 616 ASP A C 1
ATOM 4702 O O . ASP A 1 616 ? -45.285 14.542 14.491 1.00 30.47 616 ASP A O 1
ATOM 4706 N N . THR A 1 617 ? -43.311 13.533 14.258 1.00 29.42 617 THR A N 1
ATOM 4707 C CA . THR A 1 617 ? -42.568 14.787 14.124 1.00 29.42 617 THR A CA 1
ATOM 4708 C C . THR A 1 617 ? -42.540 15.117 12.641 1.00 29.42 617 THR A C 1
ATOM 4710 O O . THR A 1 617 ? -41.970 14.384 11.835 1.00 29.42 617 THR A O 1
ATOM 4713 N N . GLU A 1 618 ? -43.195 16.219 12.280 1.00 35.12 618 GLU A N 1
ATOM 4714 C CA . GLU A 1 618 ? -43.037 16.887 10.994 1.00 35.12 618 GLU A CA 1
ATOM 4715 C C . GLU A 1 618 ? -41.549 17.208 10.758 1.00 35.12 618 GLU A C 1
ATOM 4717 O O . GLU A 1 618 ? -41.059 18.301 11.033 1.00 35.12 618 GLU A O 1
ATOM 4722 N N . VAL A 1 619 ? -40.817 16.238 10.219 1.00 32.81 619 VAL A N 1
ATOM 4723 C CA . VAL A 1 619 ? -39.722 16.467 9.284 1.00 32.81 619 VAL A CA 1
ATOM 4724 C C . VAL A 1 619 ? -40.366 16.282 7.920 1.00 32.81 619 VAL A C 1
ATOM 4726 O O . VAL A 1 619 ? -40.847 15.205 7.574 1.00 32.81 619 VAL A O 1
ATOM 4729 N N . GLY A 1 620 ? -40.541 17.411 7.238 1.00 32.44 620 GLY A N 1
ATOM 4730 C CA . GLY A 1 620 ? -41.565 17.606 6.227 1.00 32.44 620 GLY A CA 1
ATOM 4731 C C . GLY A 1 620 ? -41.603 16.545 5.132 1.00 32.44 620 GLY A C 1
ATOM 4732 O O . GLY A 1 620 ? -40.582 16.134 4.586 1.00 32.44 620 GLY A O 1
ATOM 4733 N N . GLY A 1 621 ? -42.825 16.238 4.690 1.00 30.02 621 GLY A N 1
ATOM 4734 C CA . GLY A 1 621 ? -43.109 15.503 3.454 1.00 30.02 621 GLY A CA 1
ATOM 4735 C C . GLY A 1 621 ? -42.478 16.099 2.183 1.00 30.02 621 GLY A C 1
ATOM 4736 O O . GLY A 1 621 ? -42.655 15.543 1.104 1.00 30.02 621 GLY A O 1
ATOM 4737 N N . LEU A 1 622 ? -41.710 17.187 2.294 1.00 35.34 622 LEU A N 1
ATOM 4738 C CA . LEU A 1 622 ? -40.767 17.631 1.277 1.00 35.34 622 LEU A CA 1
ATOM 4739 C C . LEU A 1 622 ? -39.630 16.621 1.057 1.00 35.34 622 LEU A C 1
ATOM 4741 O O . LEU A 1 622 ? -39.303 16.408 -0.100 1.00 35.34 622 LEU A O 1
ATOM 4745 N N . ASP A 1 623 ? -39.090 15.934 2.070 1.00 41.41 623 ASP A N 1
ATOM 4746 C CA . ASP A 1 623 ? -37.890 15.097 1.877 1.00 41.41 623 ASP A CA 1
ATOM 4747 C C . ASP A 1 623 ? -38.180 13.746 1.220 1.00 41.41 623 ASP A C 1
ATOM 4749 O O . ASP A 1 623 ? -37.456 13.351 0.313 1.00 41.41 623 ASP A O 1
ATOM 4753 N N . TYR A 1 624 ? -39.275 13.058 1.556 1.00 38.56 624 TYR A N 1
ATOM 4754 C CA . TYR A 1 624 ? -39.617 11.807 0.861 1.00 38.56 624 TYR A CA 1
ATOM 4755 C C . TYR A 1 624 ? -40.169 12.043 -0.545 1.00 38.56 624 TYR A C 1
ATOM 4757 O O . TYR A 1 624 ? -39.891 11.246 -1.437 1.00 38.56 624 TYR A O 1
ATOM 4765 N N . ILE A 1 625 ? -40.891 13.146 -0.785 1.00 44.28 625 ILE A N 1
ATOM 4766 C CA . ILE A 1 625 ? -41.313 13.522 -2.142 1.00 44.28 625 ILE A CA 1
ATOM 4767 C C . ILE A 1 625 ? -40.107 14.005 -2.958 1.00 44.28 625 ILE A C 1
ATOM 4769 O O . ILE A 1 625 ? -40.026 13.666 -4.133 1.00 44.28 625 ILE A O 1
ATOM 4773 N N . LEU A 1 626 ? -39.145 14.726 -2.367 1.00 44.50 626 LEU A N 1
ATOM 4774 C CA . LEU A 1 626 ? -37.920 15.160 -3.045 1.00 44.50 626 LEU A CA 1
ATOM 4775 C C . LEU A 1 626 ? -36.976 13.983 -3.310 1.00 44.50 626 LEU A C 1
ATOM 4777 O O . LEU A 1 626 ? -36.455 13.889 -4.411 1.00 44.50 626 LEU A O 1
ATOM 4781 N N . ILE A 1 627 ? -36.804 13.048 -2.372 1.00 50.75 627 ILE A N 1
ATOM 4782 C CA . ILE A 1 627 ? -36.021 11.819 -2.568 1.00 50.75 627 ILE A CA 1
ATOM 4783 C C . ILE A 1 627 ? -36.710 10.911 -3.590 1.00 50.75 627 ILE A C 1
ATOM 4785 O O . ILE A 1 627 ? -36.049 10.426 -4.502 1.00 50.75 627 ILE A O 1
ATOM 4789 N N . ALA A 1 628 ? -38.034 10.739 -3.531 1.00 48.62 628 ALA A N 1
ATOM 4790 C CA . ALA A 1 628 ? -38.772 9.994 -4.551 1.00 48.62 628 ALA A CA 1
ATOM 4791 C C . ALA A 1 628 ? -38.736 10.696 -5.919 1.00 48.62 628 ALA A C 1
ATOM 4793 O O . ALA A 1 628 ? -38.630 10.021 -6.939 1.00 48.62 628 ALA A O 1
ATOM 4794 N N . ALA A 1 629 ? -38.754 12.032 -5.967 1.00 48.16 629 ALA A N 1
ATOM 4795 C CA . ALA A 1 629 ? -38.595 12.806 -7.196 1.00 48.16 629 ALA A CA 1
ATOM 4796 C C . ALA A 1 629 ? -37.156 12.752 -7.728 1.00 48.16 629 ALA A C 1
ATOM 4798 O O . ALA A 1 629 ? -36.979 12.642 -8.933 1.00 48.16 629 ALA A O 1
ATOM 4799 N N . ILE A 1 630 ? -36.132 12.758 -6.871 1.00 60.25 630 ILE A N 1
ATOM 4800 C CA . ILE A 1 630 ? -34.721 12.592 -7.249 1.00 60.25 630 ILE A CA 1
ATOM 4801 C C . ILE A 1 630 ? -34.481 11.171 -7.751 1.00 60.25 630 ILE A C 1
ATOM 4803 O O . ILE A 1 630 ? -33.843 11.008 -8.781 1.00 60.25 630 ILE A O 1
ATOM 4807 N N . ILE A 1 631 ? -35.039 10.148 -7.098 1.00 63.69 631 ILE A N 1
ATOM 4808 C CA . ILE A 1 631 ? -34.963 8.755 -7.553 1.00 63.69 631 ILE A CA 1
ATOM 4809 C C . ILE A 1 631 ? -35.735 8.582 -8.865 1.00 63.69 631 ILE A C 1
ATOM 4811 O O . ILE A 1 631 ? -35.225 7.944 -9.778 1.00 63.69 631 ILE A O 1
ATOM 4815 N N . ALA A 1 632 ? -36.912 9.193 -9.019 1.00 57.69 632 ALA A N 1
ATOM 4816 C CA . ALA A 1 632 ? -37.676 9.147 -10.266 1.00 57.69 632 ALA A CA 1
ATOM 4817 C C . ALA A 1 632 ? -36.992 9.925 -11.403 1.00 57.69 632 ALA A C 1
ATOM 4819 O O . ALA A 1 632 ? -36.997 9.461 -12.540 1.00 57.69 632 ALA A O 1
ATOM 4820 N N . VAL A 1 633 ? -36.359 11.066 -11.117 1.00 63.06 633 VAL A N 1
ATOM 4821 C CA . VAL A 1 633 ? -35.572 11.840 -12.087 1.00 63.06 633 VAL A CA 1
ATOM 4822 C C . VAL A 1 633 ? -34.279 11.107 -12.427 1.00 63.06 633 VAL A C 1
ATOM 4824 O O . VAL A 1 633 ? -33.954 11.023 -13.602 1.00 63.06 633 VAL A O 1
ATOM 4827 N N . LEU A 1 634 ? -33.571 10.504 -11.470 1.00 52.31 634 LEU A N 1
ATOM 4828 C CA . LEU A 1 634 ? -32.387 9.675 -11.726 1.00 52.31 634 LEU A CA 1
ATOM 4829 C C . LEU A 1 634 ? -32.748 8.418 -12.518 1.00 52.31 634 LEU A C 1
ATOM 4831 O O . LEU A 1 634 ? -32.034 8.082 -13.455 1.00 52.31 634 LEU A O 1
ATOM 4835 N N . ALA A 1 635 ? -33.881 7.779 -12.220 1.00 56.16 635 ALA A N 1
ATOM 4836 C CA . ALA A 1 635 ? -34.392 6.642 -12.977 1.00 56.16 635 ALA A CA 1
ATOM 4837 C C . ALA A 1 635 ? -34.828 7.051 -14.392 1.00 56.16 635 ALA A C 1
ATOM 4839 O O . ALA A 1 635 ? -34.497 6.358 -15.348 1.00 56.16 635 ALA A O 1
ATOM 4840 N N . ALA A 1 636 ? -35.493 8.198 -14.563 1.00 53.53 636 ALA A N 1
ATOM 4841 C CA . ALA A 1 636 ? -35.855 8.731 -15.876 1.00 53.53 636 ALA A CA 1
ATOM 4842 C C . ALA A 1 636 ? -34.626 9.195 -16.677 1.00 53.53 636 ALA A C 1
ATOM 4844 O O . ALA A 1 636 ? -34.579 8.990 -17.886 1.00 53.53 636 ALA A O 1
ATOM 4845 N N . THR A 1 637 ? -33.609 9.759 -16.016 1.00 55.88 637 THR A N 1
ATOM 4846 C CA . THR A 1 637 ? -32.350 10.207 -16.636 1.00 55.88 637 THR A CA 1
ATOM 4847 C C . THR A 1 637 ? -31.476 9.012 -17.006 1.00 55.88 637 THR A C 1
ATOM 4849 O O . THR A 1 637 ? -30.921 8.999 -18.098 1.00 55.88 637 THR A O 1
ATOM 4852 N N . MET A 1 638 ? -31.409 7.968 -16.169 1.00 51.22 638 MET A N 1
ATOM 4853 C CA . MET A 1 638 ? -30.781 6.691 -16.523 1.00 51.22 638 MET A CA 1
ATOM 4854 C C . MET A 1 638 ? -31.534 5.992 -17.651 1.00 51.22 638 MET A C 1
ATOM 4856 O O . MET A 1 638 ? -30.896 5.501 -18.573 1.00 51.22 638 MET A O 1
ATOM 4860 N N . TYR A 1 639 ? -32.868 5.972 -17.623 1.00 52.00 639 TYR A N 1
ATOM 4861 C CA . TYR A 1 639 ? -33.660 5.375 -18.695 1.00 52.00 639 TYR A CA 1
ATOM 4862 C C . TYR A 1 639 ? -33.434 6.116 -20.019 1.00 52.00 639 TYR A C 1
ATOM 4864 O O . TYR A 1 639 ? -33.111 5.470 -21.009 1.00 52.00 639 TYR A O 1
ATOM 4872 N N . LEU A 1 640 ? -33.465 7.457 -20.020 1.00 45.34 640 LEU A N 1
ATOM 4873 C CA . LEU A 1 640 ? -33.140 8.291 -21.184 1.00 45.34 640 LEU A CA 1
ATOM 4874 C C . LEU A 1 640 ? -31.689 8.111 -21.653 1.00 45.34 640 LEU A C 1
ATOM 4876 O O . LEU A 1 640 ? -31.476 7.963 -22.850 1.00 45.34 640 LEU A O 1
ATOM 4880 N N . LEU A 1 641 ? -30.703 8.051 -20.752 1.00 47.94 641 LEU A N 1
ATOM 4881 C CA . LEU A 1 641 ? -29.291 7.798 -21.085 1.00 47.94 641 LEU A CA 1
ATOM 4882 C C . LEU A 1 641 ? -29.057 6.393 -21.648 1.00 47.94 641 LEU A C 1
ATOM 4884 O O . LEU A 1 641 ? -28.177 6.214 -22.485 1.00 47.94 641 LEU A O 1
ATOM 4888 N N . VAL A 1 642 ? -29.835 5.400 -21.218 1.00 47.47 642 VAL A N 1
ATOM 4889 C CA . VAL A 1 642 ? -29.759 4.024 -21.725 1.00 47.47 642 VAL A CA 1
ATOM 4890 C C . VAL A 1 642 ? -30.490 3.884 -23.062 1.00 47.47 642 VAL A C 1
ATOM 4892 O O . VAL A 1 642 ? -30.009 3.161 -23.931 1.00 47.47 642 VAL A O 1
ATOM 4895 N N . THR A 1 643 ? -31.596 4.602 -23.285 1.00 43.41 643 THR A N 1
ATOM 4896 C CA . THR A 1 643 ? -32.294 4.601 -24.583 1.00 43.41 643 THR A CA 1
ATOM 4897 C C . THR A 1 643 ? -31.635 5.504 -25.630 1.00 43.41 643 THR A C 1
ATOM 4899 O O . THR A 1 643 ? -31.620 5.134 -26.793 1.00 43.41 643 THR A O 1
ATOM 4902 N N . MET A 1 644 ? -31.002 6.621 -25.248 1.00 43.78 644 MET A N 1
ATOM 4903 C CA . MET A 1 644 ? -30.253 7.500 -26.168 1.00 43.78 644 MET A CA 1
ATOM 4904 C C . MET A 1 644 ? -28.865 6.962 -26.544 1.00 43.78 644 MET A C 1
ATOM 4906 O O . MET A 1 644 ? -28.205 7.530 -27.404 1.00 43.78 644 MET A O 1
ATOM 4910 N N . LYS A 1 645 ? -28.401 5.889 -25.892 1.00 38.41 645 LYS A N 1
ATOM 4911 C CA . LYS A 1 645 ? -27.185 5.151 -26.273 1.00 38.41 645 LYS A CA 1
ATOM 4912 C C . LYS A 1 645 ? -27.504 3.925 -27.142 1.00 38.41 645 LYS A C 1
ATOM 4914 O O . LYS A 1 645 ? -26.611 3.121 -27.413 1.00 38.41 645 LYS A O 1
ATOM 4919 N N . ARG A 1 646 ? -28.781 3.744 -27.502 1.00 40.25 646 ARG A N 1
ATOM 4920 C CA . ARG A 1 646 ? -29.297 2.608 -28.277 1.00 40.25 646 ARG A CA 1
ATOM 4921 C C . ARG A 1 646 ? -30.054 2.999 -29.553 1.00 40.25 646 ARG A C 1
ATOM 4923 O O . ARG A 1 646 ? -30.533 2.094 -30.229 1.00 40.25 646 ARG A O 1
ATOM 4930 N N . ASP A 1 647 ? -30.055 4.287 -29.881 1.00 39.12 647 ASP A N 1
ATOM 4931 C CA . ASP A 1 647 ? -30.151 4.855 -31.233 1.00 39.12 647 ASP A CA 1
ATOM 4932 C C . ASP A 1 647 ? -28.847 5.628 -31.503 1.00 39.12 647 ASP A C 1
ATOM 4934 O O . ASP A 1 647 ? -28.489 5.805 -32.690 1.00 39.12 647 ASP A O 1
#

Sequence (647 aa):
MRYVAVFILAISAFFLLVCMSGGEDSDAASPVTHPEDLYPDADVIITKDKQNRTVVTFKAYGKYKPTPSHPSEWFTEVLGSSNEVRVRGLSDVKDSINIVYDGATVNRLFLLDIDSKASMNSAVDLNFTMVSGSIGTLSMVSVLSTVRQYIGNSYDTMPIPIRNAQLNLEGGDIDLLNPTFLMVSVGHLDLTMGKGMTINRVFTTGENGRYSSVDVCVKGATIGYMSNIASKIGTINYSFESGSVDYLCFGANTENVSSRVLSNMATSYISGDVKAFVSEEVQIKKCILGGGIFEIPIRLCNGENVREPVVHSVVIEAPGKTVSNDIMFMTDSRNRAYHFNYYKIGHTPYAQTTMDVFILGDRTYDVYSENGIWSSSVVSTIPTGSLLSVNTGYVIPSGSTFNISKGATLVNSDQLIVSGTVEIDGNVVNNGIIQCRKDCVINGTPGGIGVCADHRTYFEYSPELNVLSDRSAVIIEQIPDNEVESVTATFLVSETDMYKPSVSITAPEDEPFTGSMFMLSLKEGPGGSDFTASYELDVWGIDIRVLERSDISVTIPVSNSSCTAVYAFDKDDNRYVMVGTSEFEPNLTFKAGVYDKFYTSTYISDRPAPPNPQGDTEVGGLDYILIAAIIAVLAATMYLLVTMKRD

Mean predicted aligned error: 14.56 Å

Radius of gyration: 32.89 Å; Cα contacts (8 Å, |Δi|>4): 1671; chains: 1; bounding box: 81×88×99 Å

Solvent-accessible surface area (backbone atoms only — not comparable to full-atom values): 33103 Å² total; per-residue (Å²): 111,74,67,59,54,52,51,51,50,50,51,52,50,49,52,46,50,68,67,52,69,72,77,76,93,69,90,71,74,68,76,83,71,52,68,58,77,80,41,71,83,44,45,32,40,36,26,47,48,99,82,72,35,35,28,43,36,31,56,56,51,93,91,45,63,63,38,96,91,47,72,55,55,63,48,75,45,77,49,64,100,52,67,61,48,74,71,39,46,39,72,81,49,82,59,58,50,32,37,37,33,43,56,23,68,34,46,26,40,29,52,29,25,45,66,41,80,78,29,37,75,52,47,23,36,41,39,37,37,29,59,30,33,39,32,42,28,41,26,50,46,45,67,37,79,91,39,47,86,75,55,50,93,42,81,92,70,32,41,37,47,29,43,37,36,39,39,41,35,40,21,29,40,31,50,30,39,33,40,22,73,46,59,35,24,36,40,34,39,40,40,38,33,21,53,62,20,37,31,19,28,35,28,78,51,6,34,41,17,30,32,51,33,38,41,38,36,30,49,36,19,41,36,18,37,38,26,30,29,19,23,45,33,26,31,42,38,40,41,35,61,27,32,36,34,47,34,41,30,54,39,7,41,41,58,31,100,57,105,36,50,33,37,49,46,20,40,20,38,47,61,36,42,38,40,37,40,37,36,71,70,34,46,66,76,42,37,30,46,16,31,11,60,62,56,63,41,56,38,41,66,82,65,48,65,61,86,69,90,62,64,34,46,36,39,41,40,25,52,96,41,60,37,32,68,34,53,49,60,58,42,96,82,67,67,28,31,55,44,63,86,87,43,48,64,94,60,82,63,50,74,42,60,70,60,65,46,25,50,62,90,96,44,79,42,45,35,50,35,97,86,16,42,39,49,53,70,57,45,51,41,45,49,55,69,16,37,42,38,35,40,23,31,33,37,43,48,64,89,26,35,41,36,31,30,56,65,10,39,41,37,41,56,34,35,42,39,28,20,11,36,36,41,50,62,30,47,38,41,28,61,23,39,37,37,32,36,75,72,44,40,72,49,64,79,75,40,69,85,36,49,52,22,35,51,45,77,54,92,68,93,48,48,65,42,82,42,80,28,83,32,46,17,38,35,42,34,44,50,90,92,54,64,34,39,30,39,36,43,35,30,44,88,48,99,83,54,94,55,56,35,30,43,34,43,30,39,37,99,90,48,49,54,68,60,60,46,34,37,48,32,55,39,78,46,81,32,63,96,86,23,75,29,24,38,40,52,45,79,44,60,61,57,64,76,48,54,75,58,31,52,37,36,38,31,43,52,39,83,49,103,53,45,33,33,35,28,31,49,38,78,91,78,70,40,78,44,80,62,47,71,38,96,84,57,52,57,50,74,34,74,41,78,92,49,44,39,36,34,33,19,58,72,87,70,102,62,82,78,79,82,60,94,83,69,76,79,86,73,55,75,61,56,62,52,47,50,51,46,50,51,48,48,49,50,50,50,50,50,49,56,56,52,66,73,72,113

pLDDT: mean 78.82, std 17.58, range [29.17, 98.62]